Protein AF-0000000076580846 (afdb_homodimer)

Foldseek 3Di:
DPQAAEEEEEDQFPQDLRVLLQLLSLVVVHAYAYEYQDQVRNPCVVSVYHTYYDDLLDLVRLLVSLVVSCVVRVAHAEYAYDFAAFAFAQPVQDDVVVLVVRLSGQAVSLVSNCVNRVVRCLVVLHHEYEREAALLLQPPAGRGNSNSVSRVNNLVVQVVVQVVCVVSHYHYEYEHEYQALGPRLQDAHPRDDDPPDPCVVLPQLVCVRHVSPVCLDPNNVFHDDSNVVSNVQSVLRPDPDRDRYHYHDDVSVVSNCCRVPNDPVVSVLVNCVSSCNPPSHDDPPD/DPQAAEEEEEDQFPQDLRVLLQLLSLVVVHAYAYEEQDQVRNPCVVSVYHYYYDDLLDLVRLLVSLVVSCVVRVAHAEYAYDFAAFAFAQPVQDDVVVLVVRLSGQAVSLVSNCVNRVVRCLVVLHHEYEREAALLLQPPAGRGNSNSVSRVNNLVVQVVVQVVCVVSHYHYEYEHEYQALGPRLQDAHPRDDDPPDPCVVLPQLVCVRHVSPVCLDPNNVFHDDSNVVSNVQSVLRPDSDRDRYHYHDDVSVVSNCCRVPNDPVVSVLVNCVSSCNPPSHDDPPD

pLDDT: mean 79.71, std 18.56, range [22.92, 98.56]

Nearest PDB structures (foldseek):
  3m1a-assembly4_E  TM=8.453E-01  e=6.184E-22  Streptomyces avermitilis
  3m1a-assembly2_B  TM=8.477E-01  e=2.011E-21  Streptomyces avermitilis
  3m1a-assembly6_J  TM=8.519E-01  e=1.180E-20  Streptomyces avermitilis
  3gvc-assembly1_A-2  TM=8.483E-01  e=2.111E-17  Mycobacterium tuberculosis H37Rv
  3gvc-assembly2_D-3  TM=8.581E-01  e=1.314E-16  Mycobacterium tuberculosis H37Rv

Structure (mmCIF, N/CA/C/O backbone):
data_AF-0000000076580846-model_v1
#
loop_
_entity.id
_entity.type
_entity.pdbx_description
1 polymer 'Uncharacterized protein'
#
loop_
_atom_site.group_PDB
_atom_site.id
_atom_site.type_symbol
_atom_site.label_atom_id
_atom_site.label_alt_id
_atom_site.label_comp_id
_atom_site.label_asym_id
_atom_site.label_entity_id
_atom_site.label_seq_id
_atom_site.pdbx_PDB_ins_code
_atom_site.Cartn_x
_atom_site.Cartn_y
_atom_site.Cartn_z
_atom_site.occupancy
_atom_site.B_iso_or_equiv
_atom_site.auth_seq_id
_atom_site.auth_comp_id
_atom_site.auth_asym_id
_atom_site.auth_atom_id
_atom_site.pdbx_PDB_model_num
ATOM 1 N N . MET A 1 1 ? -1.466 38.031 21.219 1 36.59 1 MET A N 1
ATOM 2 C CA . MET A 1 1 ? -2.678 37.5 20.594 1 36.59 1 MET A CA 1
ATOM 3 C C . MET A 1 1 ? -2.459 36.062 20.094 1 36.59 1 MET A C 1
ATOM 5 O O . MET A 1 1 ? -1.435 35.781 19.469 1 36.59 1 MET A O 1
ATOM 9 N N . VAL A 1 2 ? -3.035 35.125 20.781 1 52.44 2 VAL A N 1
ATOM 10 C CA . VAL A 1 2 ? -2.689 33.719 20.5 1 52.44 2 VAL A CA 1
ATOM 11 C C . VAL A 1 2 ? -2.953 33.406 19.031 1 52.44 2 VAL A C 1
ATOM 13 O O . VAL A 1 2 ? -4.051 33.656 18.516 1 52.44 2 VAL A O 1
ATOM 16 N N . GLN A 1 3 ? -1.952 33.375 18.125 1 74 3 GLN A N 1
ATOM 17 C CA . GLN A 1 3 ? -2.07 33.188 16.672 1 74 3 GLN A CA 1
ATOM 18 C C . GLN A 1 3 ? -2.947 31.984 16.344 1 74 3 GLN A C 1
ATOM 20 O O . GLN A 1 3 ? -2.793 30.922 16.938 1 74 3 GLN A O 1
ATOM 25 N N . GLN A 1 4 ? -4.066 32.344 15.648 1 91.5 4 GLN A N 1
ATOM 26 C CA . GLN A 1 4 ? -5.035 31.344 15.188 1 91.5 4 GLN A CA 1
ATOM 27 C C . GLN A 1 4 ? -4.367 30.281 14.328 1 91.5 4 GLN A C 1
ATOM 29 O O . GLN A 1 4 ? -3.627 30.609 13.391 1 91.5 4 GLN A O 1
ATOM 34 N N . ARG A 1 5 ? -4.477 29.031 14.766 1 96.06 5 ARG A N 1
ATOM 35 C CA . ARG A 1 5 ? -3.939 27.938 13.961 1 96.06 5 ARG A CA 1
ATOM 36 C C . ARG A 1 5 ? -4.719 27.781 12.656 1 96.06 5 ARG A C 1
ATOM 38 O O . ARG A 1 5 ? -5.945 27.938 12.641 1 96.06 5 ARG A O 1
ATOM 45 N N . VAL A 1 6 ? -4.027 27.516 11.633 1 98 6 VAL A N 1
ATOM 46 C CA . VAL A 1 6 ? -4.617 27.375 10.305 1 98 6 VAL A CA 1
ATOM 47 C C . VAL A 1 6 ? -4.664 25.906 9.906 1 98 6 VAL A C 1
ATOM 49 O O . VAL A 1 6 ? -3.641 25.219 9.938 1 98 6 VAL A O 1
ATOM 52 N N . VAL A 1 7 ? -5.871 25.422 9.523 1 98.56 7 VAL A N 1
ATOM 53 C CA . VAL A 1 7 ? -6.086 24.016 9.203 1 98.56 7 VAL A CA 1
ATOM 54 C C . VAL A 1 7 ? -6.66 23.891 7.797 1 98.56 7 VAL A C 1
ATOM 56 O O . VAL A 1 7 ? -7.566 24.641 7.418 1 98.56 7 VAL A O 1
ATOM 59 N N . LEU A 1 8 ? -6.125 23.031 6.992 1 98.5 8 LEU A N 1
ATOM 60 C CA . LEU A 1 8 ? -6.637 22.688 5.668 1 98.5 8 LEU A CA 1
ATOM 61 C C . LEU A 1 8 ? -7.129 21.25 5.641 1 98.5 8 LEU A C 1
ATOM 63 O O . LEU A 1 8 ? -6.379 20.328 5.969 1 98.5 8 LEU A O 1
ATOM 67 N N . VAL A 1 9 ? -8.391 21.016 5.305 1 98.31 9 VAL A N 1
ATOM 68 C CA . VAL A 1 9 ? -8.992 19.688 5.289 1 98.31 9 VAL A CA 1
ATOM 69 C C . VAL A 1 9 ? -9.516 19.359 3.893 1 98.31 9 VAL A C 1
ATOM 71 O O . VAL A 1 9 ? -10.141 20.203 3.248 1 98.31 9 VAL A O 1
ATOM 74 N N . THR A 1 10 ? -9.242 18.203 3.414 1 97.31 10 THR A N 1
ATOM 75 C CA . THR A 1 10 ? -9.773 17.781 2.121 1 97.31 10 THR A CA 1
ATOM 76 C C . THR A 1 10 ? -10.961 16.859 2.303 1 97.31 10 THR A C 1
ATOM 78 O O . THR A 1 10 ? -11.086 16.188 3.328 1 97.31 10 THR A O 1
ATOM 81 N N . GLY A 1 11 ? -11.844 16.75 1.27 1 93.88 11 GLY A N 1
ATOM 82 C CA . GLY A 1 11 ? -12.992 15.852 1.307 1 93.88 11 GLY A CA 1
ATOM 83 C C . GLY A 1 11 ? -14 16.219 2.377 1 93.88 11 GLY A C 1
ATOM 84 O O . GLY A 1 11 ? -14.398 15.383 3.182 1 93.88 11 GLY A O 1
ATOM 85 N N . CYS A 1 12 ? -14.562 17.375 2.297 1 94.69 12 CYS A N 1
ATOM 86 C CA . CYS A 1 12 ? -15.359 17.906 3.396 1 94.69 12 CYS A CA 1
ATOM 87 C C . CYS A 1 12 ? -16.844 17.906 3.049 1 94.69 12 CYS A C 1
ATOM 89 O O . CYS A 1 12 ? -17.609 18.719 3.582 1 94.69 12 CYS A O 1
ATOM 91 N N . THR A 1 13 ? -17.25 17 2.201 1 89.31 13 THR A N 1
ATOM 92 C CA . THR A 1 13 ? -18.672 16.953 1.861 1 89.31 13 THR A CA 1
ATOM 93 C C . THR A 1 13 ? -19.516 16.672 3.104 1 89.31 13 THR A C 1
ATOM 95 O O . THR A 1 13 ? -19.094 15.914 3.986 1 89.31 13 THR A O 1
ATOM 98 N N . GLU A 1 14 ? -20.688 17.266 3.082 1 89.31 14 GLU A N 1
ATOM 99 C CA . GLU A 1 14 ? -21.594 17.109 4.219 1 89.31 14 GLU A CA 1
ATOM 100 C C . GLU A 1 14 ? -21.891 15.633 4.48 1 89.31 14 GLU A C 1
ATOM 102 O O . GLU A 1 14 ? -22.109 14.859 3.543 1 89.31 14 GLU A O 1
ATOM 107 N N . GLY A 1 15 ? -21.781 15.289 5.77 1 81.44 15 GLY A N 1
ATOM 108 C CA . GLY A 1 15 ? -22.109 13.922 6.148 1 81.44 15 GLY A CA 1
ATOM 109 C C . GLY A 1 15 ? -20.891 13.023 6.246 1 81.44 15 GLY A C 1
ATOM 110 O O . GLY A 1 15 ? -21 11.867 6.68 1 81.44 15 GLY A O 1
ATOM 111 N N . GLY A 1 16 ? -19.766 13.523 5.934 1 86.12 16 GLY A N 1
ATOM 112 C CA . GLY A 1 16 ? -18.562 12.711 5.992 1 86.12 16 GLY A CA 1
ATOM 113 C C . GLY A 1 16 ? -17.641 13.094 7.133 1 86.12 16 GLY A C 1
ATOM 114 O O . GLY A 1 16 ? -17.922 14.047 7.867 1 86.12 16 GLY A O 1
ATOM 115 N N . LEU A 1 17 ? -16.641 12.336 7.258 1 88.12 17 LEU A N 1
ATOM 116 C CA . LEU A 1 17 ? -15.664 12.586 8.312 1 88.12 17 LEU A CA 1
ATOM 117 C C . LEU A 1 17 ? -15.008 13.945 8.133 1 88.12 17 LEU A C 1
ATOM 119 O O . LEU A 1 17 ? -14.773 14.656 9.109 1 88.12 17 LEU A O 1
ATOM 123 N N . GLY A 1 18 ? -14.727 14.32 6.891 1 93.69 18 GLY A N 1
ATOM 124 C CA . GLY A 1 18 ? -14.117 15.609 6.617 1 93.69 18 GLY A CA 1
ATOM 125 C C . GLY A 1 18 ? -14.945 16.781 7.117 1 93.69 18 GLY A C 1
ATOM 126 O O . GLY A 1 18 ? -14.398 17.75 7.648 1 93.69 18 GLY A O 1
ATOM 127 N N . HIS A 1 19 ? -16.219 16.656 6.906 1 94.25 19 HIS A N 1
ATOM 128 C CA . HIS A 1 19 ? -17.141 17.672 7.383 1 94.25 19 HIS A CA 1
ATOM 129 C C . HIS A 1 19 ? -17.094 17.797 8.898 1 94.25 19 HIS A C 1
ATOM 131 O O . HIS A 1 19 ? -17.016 18.906 9.438 1 94.25 19 HIS A O 1
ATOM 137 N N . CYS A 1 20 ? -17.078 16.672 9.555 1 94 20 CYS A N 1
ATOM 138 C CA . CYS A 1 20 ? -17.016 16.625 11.016 1 94 20 CYS A CA 1
ATOM 139 C C . CYS A 1 20 ? -15.688 17.172 11.531 1 94 20 CYS A C 1
ATOM 141 O O . CYS A 1 20 ? -15.648 17.844 12.562 1 94 20 CYS A O 1
ATOM 143 N N . LEU A 1 21 ? -14.656 16.906 10.812 1 96 21 LEU A N 1
ATOM 144 C CA . LEU A 1 21 ? -13.336 17.391 11.188 1 96 21 LEU A CA 1
ATOM 145 C C . LEU A 1 21 ? -13.289 18.922 11.133 1 96 21 LEU A C 1
ATOM 147 O O . LEU A 1 21 ? -12.758 19.562 12.039 1 96 21 LEU A O 1
ATOM 151 N N . CYS A 1 22 ? -13.867 19.438 10.078 1 97.5 22 CYS A N 1
ATOM 152 C CA . CYS A 1 22 ? -13.898 20.891 9.945 1 97.5 22 CYS A CA 1
ATOM 153 C C . CYS A 1 22 ? -14.641 21.531 11.117 1 97.5 22 CYS A C 1
ATOM 155 O O . CYS A 1 22 ? -14.156 22.5 11.703 1 97.5 22 CYS A O 1
ATOM 157 N N . LYS A 1 23 ? -15.766 20.969 11.484 1 96.88 23 LYS A N 1
ATOM 158 C CA . LYS A 1 23 ? -16.531 21.469 12.617 1 96.88 23 LYS A CA 1
ATOM 159 C C . LYS A 1 23 ? -15.727 21.406 13.906 1 96.88 23 LYS A C 1
ATOM 161 O O . LYS A 1 23 ? -15.727 22.344 14.695 1 96.88 23 LYS A O 1
ATOM 166 N N . ALA A 1 24 ? -15.062 20.328 14.086 1 96.56 24 ALA A N 1
ATOM 167 C CA . ALA A 1 24 ? -14.266 20.125 15.289 1 96.56 24 ALA A CA 1
ATOM 168 C C . ALA A 1 24 ? -13.141 21.156 15.391 1 96.56 24 ALA A C 1
ATOM 170 O O . ALA A 1 24 ? -12.984 21.797 16.422 1 96.56 24 ALA A O 1
ATOM 171 N N . PHE A 1 25 ? -12.391 21.359 14.328 1 97.81 25 PHE A N 1
ATOM 172 C CA . PHE A 1 25 ? -11.289 22.312 14.328 1 97.81 25 PHE A CA 1
ATOM 173 C C . PHE A 1 25 ? -11.812 23.734 14.523 1 97.81 25 PHE A C 1
ATOM 175 O O . PHE A 1 25 ? -11.18 24.547 15.211 1 97.81 25 PHE A O 1
ATOM 182 N N . ALA A 1 26 ? -12.961 24.047 13.922 1 97.12 26 ALA A N 1
ATOM 183 C CA . ALA A 1 26 ? -13.57 25.359 14.102 1 97.12 26 ALA A CA 1
ATOM 184 C C . ALA A 1 26 ? -13.922 25.625 15.562 1 97.12 26 ALA A C 1
ATOM 186 O O . ALA A 1 26 ? -13.711 26.719 16.078 1 97.12 26 ALA A O 1
ATOM 187 N N . ARG A 1 27 ? -14.43 24.609 16.203 1 95.56 27 ARG A N 1
ATOM 188 C CA . ARG A 1 27 ? -14.805 24.719 17.609 1 95.56 27 ARG A CA 1
ATOM 189 C C . ARG A 1 27 ? -13.578 24.969 18.484 1 95.56 27 ARG A C 1
ATOM 191 O O . ARG A 1 27 ? -13.68 25.609 19.531 1 95.56 27 ARG A O 1
ATOM 198 N N . TYR A 1 28 ? -12.43 24.5 18.062 1 95.5 28 TYR A N 1
ATOM 199 C CA . TYR A 1 28 ? -11.188 24.719 18.797 1 95.5 28 TYR A CA 1
ATOM 200 C C . TYR A 1 28 ? -10.594 26.094 18.469 1 95.5 28 TYR A C 1
ATOM 202 O O . TYR A 1 28 ? -9.508 26.438 18.938 1 95.5 28 TYR A O 1
ATOM 210 N N . GLY A 1 29 ? -11.273 26.875 17.578 1 95.56 29 GLY A N 1
ATOM 211 C CA . GLY A 1 29 ? -10.875 28.25 17.297 1 95.56 29 GLY A CA 1
ATOM 212 C C . GLY A 1 29 ? -9.914 28.359 16.125 1 95.56 29 GLY A C 1
ATOM 213 O O . GLY A 1 29 ? -9.289 29.406 15.93 1 95.56 29 GLY A O 1
ATOM 214 N N . CYS A 1 30 ? -9.766 27.328 15.32 1 97.25 30 CYS A N 1
ATOM 215 C CA . CYS A 1 30 ? -8.859 27.344 14.172 1 97.25 30 CYS A CA 1
ATOM 216 C C . CYS A 1 30 ? -9.508 28.047 12.984 1 97.25 30 CYS A C 1
ATOM 218 O O . CYS A 1 30 ? -10.734 28.109 12.883 1 97.25 30 CYS A O 1
ATOM 220 N N . LYS A 1 31 ? -8.711 28.641 12.188 1 97.62 31 LYS A N 1
ATOM 221 C CA . LYS A 1 31 ? -9.141 29.016 10.844 1 97.62 31 LYS A CA 1
ATOM 222 C C . LYS A 1 31 ? -9.109 27.812 9.906 1 97.62 31 LYS A C 1
ATOM 224 O O . LYS A 1 31 ? -8.039 27.297 9.602 1 97.62 31 LYS A O 1
ATOM 229 N N . VAL A 1 32 ? -10.273 27.453 9.406 1 98.19 32 VAL A N 1
ATOM 230 C CA . VAL A 1 32 ? -10.367 26.172 8.703 1 98.19 32 VAL A CA 1
ATOM 231 C C . VAL A 1 32 ? -10.648 26.422 7.219 1 98.19 32 VAL A C 1
ATOM 233 O O . VAL A 1 32 ? -11.586 27.141 6.871 1 98.19 32 VAL A O 1
ATOM 236 N N . TYR A 1 33 ? -9.836 25.922 6.371 1 98.19 33 TYR A N 1
ATOM 237 C CA . TYR A 1 33 ? -10.094 25.812 4.938 1 98.19 33 TYR A CA 1
ATOM 238 C C . TYR A 1 33 ? -10.664 24.438 4.594 1 98.19 33 TYR A C 1
ATOM 240 O O . TYR A 1 33 ? -9.953 23.438 4.645 1 98.19 33 TYR A O 1
ATOM 248 N N . ALA A 1 34 ? -11.93 24.406 4.262 1 98 34 ALA A N 1
ATOM 249 C CA . ALA A 1 34 ? -12.648 23.188 3.918 1 98 34 ALA A CA 1
ATOM 250 C C . ALA A 1 34 ? -12.727 23 2.404 1 98 34 ALA A C 1
ATOM 252 O O . ALA A 1 34 ? -13.258 23.859 1.699 1 98 34 ALA A O 1
ATOM 253 N N . THR A 1 35 ? -12.242 21.859 1.927 1 97.19 35 THR A N 1
ATOM 254 C CA . THR A 1 35 ? -12.227 21.688 0.479 1 97.19 35 THR A CA 1
ATOM 255 C C . THR A 1 35 ? -13.039 20.469 0.077 1 97.19 35 THR A C 1
ATOM 257 O O . THR A 1 35 ? -13.188 19.516 0.859 1 97.19 35 THR A O 1
ATOM 260 N N . GLY A 1 36 ? -13.578 20.453 -1.062 1 94.31 36 GLY A N 1
ATOM 261 C CA . GLY A 1 36 ? -14.328 19.375 -1.682 1 94.31 36 GLY A CA 1
ATOM 262 C C . GLY A 1 36 ? -14.562 19.578 -3.166 1 94.31 36 GLY A C 1
ATOM 263 O O . GLY A 1 36 ? -14.289 20.656 -3.695 1 94.31 36 GLY A O 1
ATOM 264 N N . ARG A 1 37 ? -15.031 18.609 -3.797 1 89.12 37 ARG A N 1
ATOM 265 C CA . ARG A 1 37 ? -15.234 18.656 -5.242 1 89.12 37 ARG A CA 1
ATOM 266 C C . ARG A 1 37 ? -16.344 19.625 -5.609 1 89.12 37 ARG A C 1
ATOM 268 O O . ARG A 1 37 ? -16.312 20.25 -6.672 1 89.12 37 ARG A O 1
ATOM 275 N N . CYS A 1 38 ? -17.297 19.609 -4.742 1 87.31 38 CYS A N 1
ATOM 276 C CA . CYS A 1 38 ? -18.406 20.531 -4.895 1 87.31 38 CYS A CA 1
ATOM 277 C C . CYS A 1 38 ? -18.5 21.469 -3.699 1 87.31 38 CYS A C 1
ATOM 279 O O . CYS A 1 38 ? -18.875 21.062 -2.602 1 87.31 38 CYS A O 1
ATOM 281 N N . LYS A 1 39 ? -18.234 22.703 -4.039 1 90.25 39 LYS A N 1
ATOM 282 C CA . LYS A 1 39 ? -18.203 23.703 -2.969 1 90.25 39 LYS A CA 1
ATOM 283 C C . LYS A 1 39 ? -19.562 23.797 -2.273 1 90.25 39 LYS A C 1
ATOM 285 O O . LYS A 1 39 ? -19.625 23.891 -1.046 1 90.25 39 LYS A O 1
ATOM 290 N N . ASP A 1 40 ? -20.609 23.656 -3.016 1 89.62 40 ASP A N 1
ATOM 291 C CA . ASP A 1 40 ? -21.953 23.844 -2.494 1 89.62 40 ASP A CA 1
ATOM 292 C C . ASP A 1 40 ? -22.344 22.703 -1.55 1 89.62 40 ASP A C 1
ATOM 294 O O . ASP A 1 40 ? -23.281 22.844 -0.765 1 89.62 40 ASP A O 1
ATOM 298 N N . ALA A 1 41 ? -21.594 21.625 -1.607 1 88.75 41 ALA A N 1
ATOM 299 C CA . ALA A 1 41 ? -21.906 20.453 -0.796 1 88.75 41 ALA A CA 1
ATOM 300 C C . ALA A 1 41 ? -21.219 20.516 0.559 1 88.75 41 ALA A C 1
ATOM 302 O O . ALA A 1 41 ? -21.5 19.703 1.447 1 88.75 41 ALA A O 1
ATOM 303 N N . ILE A 1 42 ? -20.344 21.469 0.809 1 92 42 ILE A N 1
ATOM 304 C CA . ILE A 1 42 ? -19.547 21.547 2.031 1 92 42 ILE A CA 1
ATOM 305 C C . ILE A 1 42 ? -20.391 22.141 3.154 1 92 42 ILE A C 1
ATOM 307 O O . ILE A 1 42 ? -20.438 21.594 4.258 1 92 42 ILE A O 1
ATOM 311 N N . LYS A 1 43 ? -21.078 23.328 2.959 1 93.25 43 LYS A N 1
ATOM 312 C CA . LYS A 1 43 ? -22.062 23.953 3.844 1 93.25 43 LYS A CA 1
ATOM 313 C C . LYS A 1 43 ? -21.484 24.172 5.234 1 93.25 43 LYS A C 1
ATOM 315 O O . LYS A 1 43 ? -22.094 23.797 6.238 1 93.25 43 LYS A O 1
ATOM 320 N N . LEU A 1 44 ? -20.312 24.781 5.383 1 95 44 LEU A N 1
ATOM 321 C CA . LEU A 1 44 ? -19.656 25 6.668 1 95 44 LEU A CA 1
ATOM 322 C C . LEU A 1 44 ? -19.391 26.484 6.898 1 95 44 LEU A C 1
ATOM 324 O O . LEU A 1 44 ? -18.625 26.844 7.809 1 95 44 LEU A O 1
ATOM 328 N N . GLU A 1 45 ? -20.016 27.328 6.113 1 91.75 45 GLU A N 1
ATOM 329 C CA . GLU A 1 45 ? -19.844 28.766 6.266 1 91.75 45 GLU A CA 1
ATOM 330 C C . GLU A 1 45 ? -20.328 29.234 7.637 1 91.75 45 GLU A C 1
ATOM 332 O O . GLU A 1 45 ? -19.734 30.141 8.234 1 91.75 45 GLU A O 1
ATOM 337 N N . SER A 1 46 ? -21.344 28.594 8.07 1 92.62 46 SER A N 1
ATOM 338 C CA . SER A 1 46 ? -21.922 28.969 9.359 1 92.62 46 SER A CA 1
ATOM 339 C C . SER A 1 46 ? -20.969 28.672 10.508 1 92.62 46 SER A C 1
ATOM 341 O O . SER A 1 46 ? -21.094 29.234 11.594 1 92.62 46 SER A O 1
ATOM 343 N N . TYR A 1 47 ? -19.938 27.891 10.266 1 94.12 47 TYR A N 1
ATOM 344 C CA . TYR A 1 47 ? -18.938 27.547 11.281 1 94.12 47 TYR A CA 1
ATOM 345 C C . TYR A 1 47 ? -17.672 28.375 11.102 1 94.12 47 TYR A C 1
ATOM 347 O O . TYR A 1 47 ? -16.672 28.141 11.789 1 94.12 47 TYR A O 1
ATOM 355 N N . GLY A 1 48 ? -17.719 29.328 10.109 1 93.94 48 GLY A N 1
ATOM 356 C CA . GLY A 1 48 ? -16.578 30.203 9.883 1 93.94 48 GLY A CA 1
ATOM 357 C C . GLY A 1 48 ? -15.516 29.594 8.992 1 93.94 48 GLY A C 1
ATOM 358 O O . GLY A 1 48 ? -14.406 30.125 8.891 1 93.94 48 GLY A O 1
ATOM 359 N N . CYS A 1 49 ? -15.789 28.5 8.367 1 96.56 49 CYS A N 1
ATOM 360 C CA . CYS A 1 49 ? -14.812 27.844 7.504 1 96.56 49 CYS A CA 1
ATOM 361 C C . CYS A 1 49 ? -14.773 28.5 6.133 1 96.56 49 CYS A C 1
ATOM 363 O O . CYS A 1 49 ? -15.789 29.016 5.645 1 96.56 49 CYS A O 1
ATOM 365 N N . VAL A 1 50 ? -13.641 28.594 5.566 1 97.06 50 VAL A N 1
ATOM 366 C CA . VAL A 1 50 ? -13.484 28.984 4.172 1 97.06 50 VAL A CA 1
ATOM 367 C C . VAL A 1 50 ? -13.672 27.781 3.266 1 97.06 50 VAL A C 1
ATOM 369 O O . VAL A 1 50 ? -12.969 26.781 3.398 1 97.06 50 VAL A O 1
ATOM 372 N N . GLU A 1 51 ? -14.672 27.859 2.402 1 97.19 51 GLU A N 1
ATOM 373 C CA . GLU A 1 51 ? -14.977 26.75 1.52 1 97.19 51 GLU A CA 1
ATOM 374 C C . GLU A 1 51 ? -14.312 26.922 0.156 1 97.19 51 GLU A C 1
ATOM 376 O O . GLU A 1 51 ? -14.453 27.969 -0.478 1 97.19 51 GLU A O 1
ATOM 381 N N . LEU A 1 52 ? -13.555 25.938 -0.272 1 96.44 52 LEU A N 1
ATOM 382 C CA . LEU A 1 52 ? -12.852 25.969 -1.552 1 96.44 52 LEU A CA 1
ATOM 383 C C . LEU A 1 52 ? -13.141 24.719 -2.361 1 96.44 52 LEU A C 1
ATOM 385 O O . LEU A 1 52 ? -13.219 23.609 -1.804 1 96.44 52 LEU A O 1
ATOM 389 N N . GLU A 1 53 ? -13.305 24.875 -3.646 1 96.06 53 GLU A N 1
ATOM 390 C CA . GLU A 1 53 ? -13.438 23.734 -4.547 1 96.06 53 GLU A CA 1
ATOM 391 C C . GLU A 1 53 ? -12.078 23.109 -4.836 1 96.06 53 GLU A C 1
ATOM 393 O O . GLU A 1 53 ? -11.117 23.797 -5.172 1 96.06 53 GLU A O 1
ATOM 398 N N . LEU A 1 54 ? -12.031 21.766 -4.684 1 96.56 54 LEU A N 1
ATOM 399 C CA . LEU A 1 54 ? -10.781 21.062 -4.945 1 96.56 54 LEU A CA 1
ATOM 400 C C . LEU A 1 54 ? -11.039 19.609 -5.316 1 96.56 54 LEU A C 1
ATOM 402 O O . LEU A 1 54 ? -11.609 18.859 -4.523 1 96.56 54 LEU A O 1
ATOM 406 N N . ASP A 1 55 ? -10.766 19.328 -6.527 1 95.5 55 ASP A N 1
ATOM 407 C CA . ASP A 1 55 ? -10.516 17.938 -6.863 1 95.5 55 ASP A CA 1
ATOM 408 C C . ASP A 1 55 ? -9.094 17.531 -6.5 1 95.5 55 ASP A C 1
ATOM 410 O O . ASP A 1 55 ? -8.133 17.953 -7.148 1 95.5 55 ASP A O 1
ATOM 414 N N . VAL A 1 56 ? -8.992 16.672 -5.52 1 95.25 56 VAL A N 1
ATOM 415 C CA . VAL A 1 56 ? -7.691 16.391 -4.938 1 95.25 56 VAL A CA 1
ATOM 416 C C . VAL A 1 56 ? -6.805 15.695 -5.969 1 95.25 56 VAL A C 1
ATOM 418 O O . VAL A 1 56 ? -5.59 15.602 -5.789 1 95.25 56 VAL A O 1
ATOM 421 N N . THR A 1 57 ? -7.395 15.164 -7.055 1 94.69 57 THR A N 1
ATOM 422 C CA . THR A 1 57 ? -6.598 14.508 -8.086 1 94.69 57 THR A CA 1
ATOM 423 C C . THR A 1 57 ? -6.023 15.523 -9.062 1 94.69 57 THR A C 1
ATOM 425 O O . THR A 1 57 ? -5.25 15.172 -9.953 1 94.69 57 THR A O 1
ATOM 428 N N . ASP A 1 58 ? -6.391 16.75 -8.898 1 96.19 58 ASP A N 1
ATOM 429 C CA . ASP A 1 58 ? -5.852 17.844 -9.695 1 96.19 58 ASP A CA 1
ATOM 430 C C . ASP A 1 58 ? -4.695 18.531 -8.977 1 96.19 58 ASP A C 1
ATOM 432 O O . ASP A 1 58 ? -4.918 19.406 -8.133 1 96.19 58 ASP A O 1
ATOM 436 N N . ALA A 1 59 ? -3.514 18.219 -9.406 1 95.44 59 ALA A N 1
ATOM 437 C CA . ALA A 1 59 ? -2.314 18.719 -8.734 1 95.44 59 ALA A CA 1
ATOM 438 C C . ALA A 1 59 ? -2.244 20.25 -8.789 1 95.44 59 ALA A C 1
ATOM 440 O O . ALA A 1 59 ? -1.838 20.891 -7.816 1 95.44 59 ALA A O 1
ATOM 441 N N . ALA A 1 60 ? -2.582 20.797 -9.898 1 96.44 60 ALA A N 1
ATOM 442 C CA . ALA A 1 60 ? -2.551 22.25 -10.039 1 96.44 60 ALA A CA 1
ATOM 443 C C . ALA A 1 60 ? -3.551 22.906 -9.094 1 96.44 60 ALA A C 1
ATOM 445 O O . ALA A 1 60 ? -3.242 23.922 -8.469 1 96.44 60 ALA A O 1
ATOM 446 N N . ALA A 1 61 ? -4.742 22.344 -9.008 1 97.06 61 ALA A N 1
ATOM 447 C CA . ALA A 1 61 ? -5.754 22.859 -8.086 1 97.06 61 ALA A CA 1
ATOM 448 C C . ALA A 1 61 ? -5.277 22.766 -6.637 1 97.06 61 ALA A C 1
ATOM 450 O O . ALA A 1 61 ? -5.508 23.672 -5.836 1 97.06 61 ALA A O 1
ATOM 451 N N . THR A 1 62 ? -4.602 21.719 -6.324 1 97.75 62 THR A N 1
ATOM 452 C CA . THR A 1 62 ? -4.066 21.5 -4.98 1 97.75 62 THR A CA 1
ATOM 453 C C . THR A 1 62 ? -3.062 22.594 -4.625 1 97.75 62 THR A C 1
ATOM 455 O O . THR A 1 62 ? -3.145 23.203 -3.553 1 97.75 62 THR A O 1
ATOM 458 N N . ARG A 1 63 ? -2.197 22.891 -5.527 1 97.25 63 ARG A N 1
ATOM 459 C CA . ARG A 1 63 ? -1.206 23.953 -5.301 1 97.25 63 ARG A CA 1
ATOM 460 C C . ARG A 1 63 ? -1.876 25.297 -5.125 1 97.25 63 ARG A C 1
ATOM 462 O O . ARG A 1 63 ? -1.471 26.094 -4.273 1 97.25 63 ARG A O 1
ATOM 469 N N . ARG A 1 64 ? -2.877 25.516 -5.902 1 97.38 64 ARG A N 1
ATOM 470 C CA . ARG A 1 64 ? -3.588 26.781 -5.828 1 97.38 64 ARG A CA 1
ATOM 471 C C . ARG A 1 64 ? -4.254 26.953 -4.465 1 97.38 64 ARG A C 1
ATOM 473 O O . ARG A 1 64 ? -4.199 28.031 -3.875 1 97.38 64 ARG A O 1
ATOM 480 N N . VAL A 1 65 ? -4.848 25.906 -3.967 1 97.62 65 VAL A N 1
ATOM 481 C CA . VAL A 1 65 ? -5.539 25.953 -2.684 1 97.62 65 VAL A CA 1
ATOM 482 C C . VAL A 1 65 ? -4.531 26.188 -1.561 1 97.62 65 VAL A C 1
ATOM 484 O O . VAL A 1 65 ? -4.766 27 -0.665 1 97.62 65 VAL A O 1
ATOM 487 N N . VAL A 1 66 ? -3.4 25.516 -1.59 1 98.12 66 VAL A N 1
ATOM 488 C CA . VAL A 1 66 ? -2.352 25.672 -0.588 1 98.12 66 VAL A CA 1
ATOM 489 C C . VAL A 1 66 ? -1.803 27.094 -0.626 1 98.12 66 VAL A C 1
ATOM 491 O O . VAL A 1 66 ? -1.655 27.734 0.416 1 98.12 66 VAL A O 1
ATOM 494 N N . GLN A 1 67 ? -1.615 27.562 -1.814 1 97.56 67 GLN A N 1
ATOM 495 C CA . GLN A 1 67 ? -1.085 28.906 -1.977 1 97.56 67 GLN A CA 1
ATOM 496 C C . GLN A 1 67 ? -2.074 29.953 -1.466 1 97.56 67 GLN A C 1
ATOM 498 O O . GLN A 1 67 ? -1.674 30.953 -0.861 1 97.56 67 GLN A O 1
ATOM 503 N N . GLN A 1 68 ? -3.279 29.734 -1.739 1 97.25 68 GLN A N 1
ATOM 504 C CA . GLN A 1 68 ? -4.297 30.672 -1.249 1 97.25 68 GLN A CA 1
ATOM 505 C C . GLN A 1 68 ? -4.273 30.75 0.275 1 97.25 68 GLN A C 1
ATOM 507 O O . GLN A 1 68 ? -4.285 31.844 0.84 1 97.25 68 GLN A O 1
ATOM 512 N N . ALA A 1 69 ? -4.238 29.625 0.93 1 97.12 69 ALA A N 1
ATOM 513 C CA . ALA A 1 69 ? -4.18 29.594 2.389 1 97.12 69 ALA A CA 1
ATOM 514 C C . ALA A 1 69 ? -2.922 30.297 2.898 1 97.12 69 ALA A C 1
ATOM 516 O O . ALA A 1 69 ? -2.98 31.078 3.85 1 97.12 69 ALA A O 1
ATOM 517 N N . LEU A 1 70 ? -1.812 30.078 2.244 1 97.19 70 LEU A N 1
ATOM 518 C CA . LEU A 1 70 ? -0.538 30.656 2.648 1 97.19 70 LEU A CA 1
ATOM 519 C C . LEU A 1 70 ? -0.535 32.156 2.426 1 97.19 70 LEU A C 1
ATOM 521 O O . LEU A 1 70 ? 0.022 32.906 3.23 1 97.19 70 LEU A O 1
ATOM 525 N N . GLN A 1 71 ? -1.117 32.562 1.342 1 96.81 71 GLN A N 1
ATOM 526 C CA . GLN A 1 71 ? -1.19 33.969 1.051 1 96.81 71 GLN A CA 1
ATOM 527 C C . GLN A 1 71 ? -2.064 34.719 2.07 1 96.81 71 GLN A C 1
ATOM 529 O O . GLN A 1 71 ? -1.741 35.812 2.494 1 96.81 71 GLN A O 1
ATOM 534 N N . GLU A 1 72 ? -3.086 34.125 2.506 1 96.12 72 GLU A N 1
ATOM 535 C CA . GLU A 1 72 ? -4.055 34.75 3.402 1 96.12 72 GLU A CA 1
ATOM 536 C C . GLU A 1 72 ? -3.582 34.688 4.852 1 96.12 72 GLU A C 1
ATOM 538 O O . GLU A 1 72 ? -3.795 35.625 5.617 1 96.12 72 GLU A O 1
ATOM 543 N N . CYS A 1 73 ? -2.922 33.562 5.215 1 96.12 73 CYS A N 1
ATOM 544 C CA . CYS A 1 73 ? -2.658 33.375 6.633 1 96.12 73 CYS A CA 1
ATOM 545 C C . CYS A 1 73 ? -1.161 33.344 6.914 1 96.12 73 CYS A C 1
ATOM 547 O O . CYS A 1 73 ? -0.738 33.406 8.07 1 96.12 73 CYS A O 1
ATOM 549 N N . GLY A 1 74 ? -0.347 33.125 5.871 1 95.12 74 GLY A N 1
ATOM 550 C CA . GLY A 1 74 ? 1.1 33.094 6.008 1 95.12 74 GLY A CA 1
ATOM 551 C C . GLY A 1 74 ? 1.621 31.766 6.52 1 95.12 74 GLY A C 1
ATOM 552 O O . GLY A 1 74 ? 2.834 31.562 6.613 1 95.12 74 GLY A O 1
ATOM 553 N N . ARG A 1 75 ? 0.669 30.875 6.891 1 96.12 75 ARG A N 1
ATOM 554 C CA . ARG A 1 75 ? 1.09 29.594 7.465 1 96.12 75 ARG A CA 1
ATOM 555 C C . ARG A 1 75 ? -0.002 28.547 7.32 1 96.12 75 ARG A C 1
ATOM 557 O O . ARG A 1 75 ? -1.155 28.875 7.035 1 96.12 75 ARG A O 1
ATOM 564 N N . ILE A 1 76 ? 0.364 27.344 7.426 1 97.62 76 ILE A N 1
ATOM 565 C CA . ILE A 1 76 ? -0.517 26.203 7.59 1 97.62 76 ILE A CA 1
ATOM 566 C C . ILE A 1 76 ? -0.01 25.312 8.727 1 97.62 76 ILE A C 1
ATOM 568 O O . ILE A 1 76 ? 1.1 24.781 8.664 1 97.62 76 ILE A O 1
ATOM 572 N N . ASP A 1 77 ? -0.835 25.141 9.68 1 97.81 77 ASP A N 1
ATOM 573 C CA . ASP A 1 77 ? -0.397 24.438 10.883 1 97.81 77 ASP A CA 1
ATOM 574 C C . ASP A 1 77 ? -0.771 22.969 10.828 1 97.81 77 ASP A C 1
ATOM 576 O O . ASP A 1 77 ? -0.055 22.109 11.359 1 97.81 77 ASP A O 1
ATOM 580 N N . VAL A 1 78 ? -1.927 22.672 10.266 1 98.44 78 VAL A N 1
ATOM 581 C CA . VAL A 1 78 ? -2.398 21.281 10.156 1 98.44 78 VAL A CA 1
ATOM 582 C C . VAL A 1 78 ? -2.994 21.062 8.773 1 98.44 78 VAL A C 1
ATOM 584 O O . VAL A 1 78 ? -3.76 21.875 8.273 1 98.44 78 VAL A O 1
ATOM 587 N N . VAL A 1 79 ? -2.627 20.047 8.156 1 98.5 79 VAL A N 1
ATOM 588 C CA . VAL A 1 79 ? -3.303 19.562 6.953 1 98.5 79 VAL A CA 1
ATOM 589 C C . VAL A 1 79 ? -3.895 18.172 7.219 1 98.5 79 VAL A C 1
ATOM 591 O O . VAL A 1 79 ? -3.23 17.312 7.789 1 98.5 79 VAL A O 1
ATOM 594 N N . VAL A 1 80 ? -5.184 18 6.926 1 98.06 80 VAL A N 1
ATOM 595 C CA . VAL A 1 80 ? -5.859 16.719 7.062 1 98.06 80 VAL A CA 1
ATOM 596 C C . VAL A 1 80 ? -6.238 16.188 5.684 1 98.06 80 VAL A C 1
ATOM 598 O O . VAL A 1 80 ? -7.168 16.688 5.051 1 98.06 80 VAL A O 1
ATOM 601 N N . ASN A 1 81 ? -5.488 15.234 5.285 1 97.25 81 ASN A N 1
ATOM 602 C CA . ASN A 1 81 ? -5.82 14.508 4.062 1 97.25 81 ASN A CA 1
ATOM 603 C C . ASN A 1 81 ? -6.914 13.469 4.305 1 97.25 81 ASN A C 1
ATOM 605 O O . ASN A 1 81 ? -6.621 12.328 4.656 1 97.25 81 ASN A O 1
ATOM 609 N N . ASN A 1 82 ? -8.141 13.859 4.008 1 94 82 ASN A N 1
ATOM 610 C CA . ASN A 1 82 ? -9.297 13.031 4.352 1 94 82 ASN A CA 1
ATOM 611 C C . ASN A 1 82 ? -9.992 12.5 3.102 1 94 82 ASN A C 1
ATOM 613 O O . ASN A 1 82 ? -10.664 11.469 3.152 1 94 82 ASN A O 1
ATOM 617 N N . ALA A 1 83 ? -9.844 13.211 1.984 1 86.31 83 ALA A N 1
ATOM 618 C CA . ALA A 1 83 ? -10.516 12.781 0.76 1 86.31 83 ALA A CA 1
ATOM 619 C C . ALA A 1 83 ? -10.188 11.328 0.435 1 86.31 83 ALA A C 1
ATOM 621 O O . ALA A 1 83 ? -9.039 10.898 0.559 1 86.31 83 ALA A O 1
ATOM 622 N N . GLY A 1 84 ? -11.18 10.555 0.122 1 84.88 84 GLY A N 1
ATOM 623 C CA . GLY A 1 84 ? -11.008 9.156 -0.213 1 84.88 84 GLY A CA 1
ATOM 624 C C . GLY A 1 84 ? -12.234 8.531 -0.847 1 84.88 84 GLY A C 1
ATOM 625 O O . GLY A 1 84 ? -13.312 9.133 -0.848 1 84.88 84 GLY A O 1
ATOM 626 N N . ALA A 1 85 ? -12.031 7.426 -1.464 1 79.44 85 ALA A N 1
ATOM 627 C CA . ALA A 1 85 ? -13.094 6.66 -2.111 1 79.44 85 ALA A CA 1
ATOM 628 C C . ALA A 1 85 ? -13 5.18 -1.757 1 79.44 85 ALA A C 1
ATOM 630 O O . ALA A 1 85 ? -11.992 4.73 -1.198 1 79.44 85 ALA A O 1
ATOM 631 N N . LEU A 1 86 ? -14.117 4.559 -1.926 1 78.44 86 LEU A N 1
ATOM 632 C CA . LEU A 1 86 ? -14.188 3.115 -1.713 1 78.44 86 LEU A CA 1
ATOM 633 C C . LEU A 1 86 ? -14.484 2.387 -3.018 1 78.44 86 LEU A C 1
ATOM 635 O O . LEU A 1 86 ? -15.25 2.887 -3.85 1 78.44 86 LEU A O 1
ATOM 639 N N . LEU A 1 87 ? -13.906 1.294 -3.219 1 78 87 LEU A N 1
ATOM 640 C CA . LEU A 1 87 ? -14.164 0.395 -4.34 1 78 87 LEU A CA 1
ATOM 641 C C . LEU A 1 87 ? -14.242 -1.052 -3.865 1 78 87 LEU A C 1
ATOM 643 O O . LEU A 1 87 ? -13.273 -1.594 -3.336 1 78 87 LEU A O 1
ATOM 647 N N . LYS A 1 88 ? -15.461 -1.619 -4.059 1 79.5 88 LYS A N 1
ATOM 648 C CA . LYS A 1 88 ? -15.664 -3.029 -3.742 1 79.5 88 LYS A CA 1
ATOM 649 C C . LYS A 1 88 ? -15.773 -3.869 -5.012 1 79.5 88 LYS A C 1
ATOM 651 O O . LYS A 1 88 ? -16.375 -3.441 -5.996 1 79.5 88 LYS A O 1
ATOM 656 N N . SER A 1 89 ? -15.109 -4.953 -4.969 1 82.94 89 SER A N 1
ATOM 657 C CA . SER A 1 89 ? -15.133 -5.891 -6.09 1 82.94 89 SER A CA 1
ATOM 658 C C . SER A 1 89 ? -14.359 -7.164 -5.762 1 82.94 89 SER A C 1
ATOM 660 O O . SER A 1 89 ? -13.57 -7.188 -4.816 1 82.94 89 SER A O 1
ATOM 662 N N . TRP A 1 90 ? -14.82 -8.188 -6.52 1 83.75 90 TRP A N 1
ATOM 663 C CA . TRP A 1 90 ? -13.852 -9.273 -6.555 1 83.75 90 TRP A CA 1
ATOM 664 C C . TRP A 1 90 ? -12.531 -8.805 -7.156 1 83.75 90 TRP A C 1
ATOM 666 O O . TRP A 1 90 ? -12.516 -8.117 -8.18 1 83.75 90 TRP A O 1
ATOM 676 N N . THR A 1 91 ? -11.43 -9.195 -6.551 1 86.06 91 THR A N 1
ATOM 677 C CA . THR A 1 91 ? -10.117 -8.664 -6.895 1 86.06 91 THR A CA 1
ATOM 678 C C . THR A 1 91 ? -9.797 -8.914 -8.367 1 86.06 91 THR A C 1
ATOM 680 O O . THR A 1 91 ? -9.422 -7.996 -9.094 1 86.06 91 THR A O 1
ATOM 683 N N . THR A 1 92 ? -10.039 -10.109 -8.805 1 89.19 92 THR A N 1
ATOM 684 C CA . THR A 1 92 ? -9.633 -10.477 -10.156 1 89.19 92 THR A CA 1
ATOM 685 C C . THR A 1 92 ? -10.656 -9.984 -11.18 1 89.19 92 THR A C 1
ATOM 687 O O . THR A 1 92 ? -10.43 -10.086 -12.383 1 89.19 92 THR A O 1
ATOM 690 N N . GLU A 1 93 ? -11.75 -9.422 -10.727 1 86.44 93 GLU A N 1
ATOM 691 C CA . GLU A 1 93 ? -12.781 -8.914 -11.625 1 86.44 93 GLU A CA 1
ATOM 692 C C . GLU A 1 93 ? -12.844 -7.391 -11.578 1 86.44 93 GLU A C 1
ATOM 694 O O . GLU A 1 93 ? -13.68 -6.781 -12.242 1 86.44 93 GLU A O 1
ATOM 699 N N . CYS A 1 94 ? -12.031 -6.836 -10.812 1 88.44 94 CYS A N 1
ATOM 700 C CA . CYS A 1 94 ? -11.914 -5.383 -10.758 1 88.44 94 CYS A CA 1
ATOM 701 C C . CYS A 1 94 ? -11.094 -4.852 -11.922 1 88.44 94 CYS A C 1
ATOM 703 O O . CYS A 1 94 ? -9.93 -5.227 -12.094 1 88.44 94 CYS A O 1
ATOM 705 N N . PRO A 1 95 ? -11.758 -4.027 -12.812 1 90 95 PRO A N 1
ATOM 706 C CA . PRO A 1 95 ? -10.914 -3.389 -13.828 1 90 95 PRO A CA 1
ATOM 707 C C . PRO A 1 95 ? -9.75 -2.607 -13.227 1 90 95 PRO A C 1
ATOM 709 O O . PRO A 1 95 ? -9.945 -1.812 -12.305 1 90 95 PRO A O 1
ATOM 712 N N . VAL A 1 96 ? -8.57 -2.809 -13.766 1 93.94 96 VAL A N 1
ATOM 713 C CA . VAL A 1 96 ? -7.367 -2.213 -13.195 1 93.94 96 VAL A CA 1
ATOM 714 C C . VAL A 1 96 ? -7.449 -0.691 -13.281 1 93.94 96 VAL A C 1
ATOM 716 O O . VAL A 1 96 ? -6.938 0.016 -12.414 1 93.94 96 VAL A O 1
ATOM 719 N N . ALA A 1 97 ? -8.109 -0.204 -14.32 1 93 97 ALA A N 1
ATOM 720 C CA . ALA A 1 97 ? -8.289 1.236 -14.484 1 93 97 ALA A CA 1
ATOM 721 C C . ALA A 1 97 ? -9.016 1.841 -13.289 1 93 97 ALA A C 1
ATOM 723 O O . ALA A 1 97 ? -8.688 2.943 -12.844 1 93 97 ALA A O 1
ATOM 724 N N . GLU A 1 98 ? -10 1.127 -12.727 1 91.88 98 GLU A N 1
ATOM 725 C CA . GLU A 1 98 ? -10.727 1.596 -11.555 1 91.88 98 GLU A CA 1
ATOM 726 C C . GLU A 1 98 ? -9.836 1.589 -10.312 1 91.88 98 GLU A C 1
ATOM 728 O O . GLU A 1 98 ? -9.914 2.496 -9.477 1 91.88 98 GLU A O 1
ATOM 733 N N . ALA A 1 99 ? -9.07 0.592 -10.219 1 93.06 99 ALA A N 1
ATOM 734 C CA . ALA A 1 99 ? -8.125 0.517 -9.109 1 93.06 99 ALA A CA 1
ATOM 735 C C . ALA A 1 99 ? -7.109 1.656 -9.18 1 93.06 99 ALA A C 1
ATOM 737 O O . ALA A 1 99 ? -6.754 2.24 -8.148 1 93.06 99 ALA A O 1
ATOM 738 N N . ARG A 1 100 ? -6.645 1.931 -10.422 1 95.06 100 ARG A N 1
ATOM 739 C CA . ARG A 1 100 ? -5.727 3.047 -10.625 1 95.06 100 ARG A CA 1
ATOM 740 C C . ARG A 1 100 ? -6.359 4.363 -10.188 1 95.06 100 ARG A C 1
ATOM 742 O O . ARG A 1 100 ? -5.715 5.176 -9.516 1 95.06 100 ARG A O 1
ATOM 749 N N . GLN A 1 101 ? -7.551 4.535 -10.586 1 93.12 101 GLN A N 1
ATOM 750 C CA . GLN A 1 101 ? -8.258 5.754 -10.211 1 93.12 101 GLN A CA 1
ATOM 751 C C . GLN A 1 101 ? -8.414 5.855 -8.695 1 93.12 101 GLN A C 1
ATOM 753 O O . GLN A 1 101 ? -8.258 6.938 -8.125 1 93.12 101 GLN A O 1
ATOM 758 N N . LEU A 1 102 ? -8.727 4.762 -8.078 1 92.5 102 LEU A N 1
ATOM 759 C CA . LEU A 1 102 ? -8.852 4.742 -6.625 1 92.5 102 LEU A CA 1
ATOM 760 C C . LEU A 1 102 ? -7.527 5.113 -5.965 1 92.5 102 LEU A C 1
ATOM 762 O O . LEU A 1 102 ? -7.504 5.883 -5 1 92.5 102 LEU A O 1
ATOM 766 N N . MET A 1 103 ? -6.453 4.582 -6.477 1 94.69 103 MET A N 1
ATOM 767 C CA . MET A 1 103 ? -5.125 4.875 -5.945 1 94.69 103 MET A CA 1
ATOM 768 C C . MET A 1 103 ? -4.789 6.355 -6.109 1 94.69 103 MET A C 1
ATOM 770 O O . MET A 1 103 ? -4.113 6.938 -5.262 1 94.69 103 MET A O 1
ATOM 774 N N . GLU A 1 104 ? -5.254 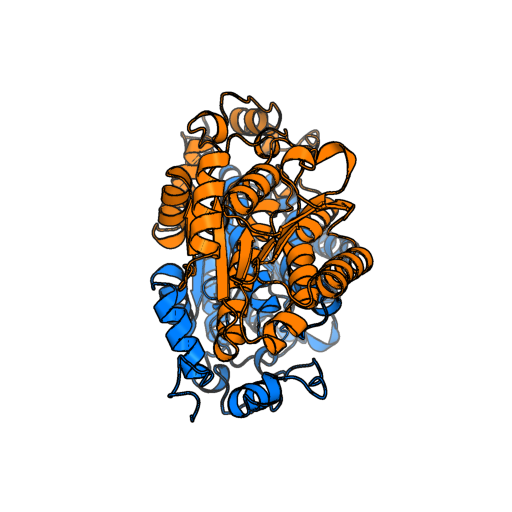6.898 -7.242 1 95.25 104 GLU A N 1
ATOM 775 C CA . GLU A 1 104 ? -5.047 8.328 -7.465 1 95.25 104 GLU A CA 1
ATOM 776 C C . GLU A 1 104 ? -5.699 9.156 -6.363 1 95.25 104 GLU A C 1
ATOM 778 O O . GLU A 1 104 ? -5.09 10.094 -5.84 1 95.25 104 GLU A O 1
ATOM 783 N N . VAL A 1 105 ? -6.852 8.836 -5.98 1 93.12 105 VAL A N 1
ATOM 784 C CA . VAL A 1 105 ? -7.641 9.602 -5.027 1 93.12 105 VAL A CA 1
ATOM 785 C C . VAL A 1 105 ? -7.148 9.336 -3.605 1 93.12 105 VAL A C 1
ATOM 787 O O . VAL A 1 105 ? -6.879 10.266 -2.846 1 93.12 105 VAL A O 1
ATOM 790 N N . ASN A 1 106 ? -6.98 8.062 -3.279 1 92.94 106 ASN A N 1
ATOM 791 C CA . ASN A 1 106 ? -6.738 7.668 -1.898 1 92.94 106 ASN A CA 1
ATOM 792 C C . ASN A 1 106 ? -5.273 7.855 -1.511 1 92.94 106 ASN A C 1
ATOM 794 O O . ASN A 1 106 ? -4.957 8.047 -0.334 1 92.94 106 ASN A O 1
ATOM 798 N N . PHE A 1 107 ? -4.383 7.801 -2.467 1 94.62 107 PHE A N 1
ATOM 799 C CA . PHE A 1 107 ? -2.967 7.762 -2.117 1 94.62 107 PHE A CA 1
ATOM 800 C C . PHE A 1 107 ? -2.219 8.93 -2.756 1 94.62 107 PHE A C 1
ATOM 802 O O . PHE A 1 107 ? -1.717 9.805 -2.055 1 94.62 107 PHE A O 1
ATOM 809 N N . PHE A 1 108 ? -2.248 9.023 -4.094 1 96.81 108 PHE A N 1
ATOM 810 C CA . PHE A 1 108 ? -1.413 10.008 -4.773 1 96.81 108 PHE A CA 1
ATOM 811 C C . PHE A 1 108 ? -1.907 11.422 -4.492 1 96.81 108 PHE A C 1
ATOM 813 O O . PHE A 1 108 ? -1.11 12.359 -4.422 1 96.81 108 PHE A O 1
ATOM 820 N N . ALA A 1 109 ? -3.189 11.578 -4.324 1 96 109 ALA A N 1
ATOM 821 C CA . ALA A 1 109 ? -3.73 12.883 -3.959 1 96 109 ALA A CA 1
ATOM 822 C C . ALA A 1 109 ? -3.127 13.383 -2.65 1 96 109 ALA A C 1
ATOM 824 O O . ALA A 1 109 ? -2.799 14.562 -2.521 1 96 109 ALA A O 1
ATOM 825 N N . GLN A 1 110 ? -2.971 12.508 -1.674 1 96.19 110 GLN A N 1
ATOM 826 C CA . GLN A 1 110 ? -2.342 12.875 -0.409 1 96.19 110 GLN A CA 1
ATOM 827 C C . GLN A 1 110 ? -0.878 13.25 -0.611 1 96.19 110 GLN A C 1
ATOM 829 O O . GLN A 1 110 ? -0.383 14.195 0.009 1 96.19 110 GLN A O 1
ATOM 834 N N . TRP A 1 111 ? -0.239 12.492 -1.432 1 96.44 111 TRP A N 1
ATOM 835 C CA . TRP A 1 111 ? 1.156 12.781 -1.745 1 96.44 111 TRP A CA 1
ATOM 836 C C . TRP A 1 111 ? 1.303 14.18 -2.342 1 96.44 111 TRP A C 1
ATOM 838 O O . TRP A 1 111 ? 2.152 14.961 -1.906 1 96.44 111 TRP A O 1
ATOM 848 N N . GLU A 1 112 ? 0.461 14.492 -3.326 1 96.44 112 GLU A N 1
ATOM 849 C CA . GLU A 1 112 ? 0.488 15.805 -3.969 1 96.44 112 GLU A CA 1
ATOM 850 C C . GLU A 1 112 ? 0.253 16.922 -2.957 1 96.44 112 GLU A C 1
ATOM 852 O O . GLU A 1 112 ? 0.951 17.938 -2.973 1 96.44 112 GLU A O 1
ATOM 857 N N . MET A 1 113 ? -0.686 16.75 -2.096 1 97.31 113 MET A N 1
ATOM 858 C CA . MET A 1 113 ? -0.987 17.734 -1.067 1 97.31 113 MET A CA 1
ATOM 859 C C . MET A 1 113 ? 0.197 17.922 -0.123 1 97.31 113 MET A C 1
ATOM 861 O O . MET A 1 113 ? 0.587 19.047 0.179 1 97.31 113 MET A O 1
ATOM 865 N N . ASN A 1 114 ? 0.752 16.812 0.341 1 96.88 114 ASN A N 1
ATOM 866 C CA . ASN A 1 114 ? 1.89 16.875 1.253 1 96.88 114 ASN A CA 1
ATOM 867 C C . ASN A 1 114 ? 3.084 17.578 0.619 1 96.88 114 ASN A C 1
ATOM 869 O O . ASN A 1 114 ? 3.768 18.375 1.278 1 96.88 114 ASN A O 1
ATOM 873 N N . ASN A 1 115 ? 3.322 17.266 -0.669 1 95.5 115 ASN A N 1
ATOM 874 C CA . ASN A 1 115 ? 4.387 17.953 -1.387 1 95.5 115 ASN A CA 1
ATOM 875 C C . ASN A 1 115 ? 4.133 19.453 -1.456 1 95.5 115 ASN A C 1
ATOM 877 O O . ASN A 1 115 ? 5.07 20.25 -1.391 1 95.5 115 ASN A O 1
ATOM 881 N N . ALA A 1 116 ? 2.889 19.844 -1.621 1 96.19 116 ALA A N 1
ATOM 882 C CA . ALA A 1 116 ? 2.516 21.25 -1.768 1 96.19 116 ALA A CA 1
ATOM 883 C C . ALA A 1 116 ? 2.686 22 -0.451 1 96.19 116 ALA A C 1
ATOM 885 O O . ALA A 1 116 ? 3.078 23.172 -0.443 1 96.19 116 ALA A O 1
ATOM 886 N N . VAL A 1 117 ? 2.451 21.359 0.715 1 97.06 117 VAL A N 1
ATOM 887 C CA . VAL A 1 117 ? 2.436 22.062 1.993 1 97.06 117 VAL A CA 1
ATOM 888 C C . VAL A 1 117 ? 3.809 21.969 2.654 1 97.06 117 VAL A C 1
ATOM 890 O O . VAL A 1 117 ? 4.152 22.781 3.51 1 97.06 117 VAL A O 1
ATOM 893 N N . ALA A 1 118 ? 4.59 20.969 2.303 1 94.75 118 ALA A N 1
ATOM 894 C CA . ALA A 1 118 ? 5.824 20.609 3 1 94.75 118 ALA A CA 1
ATOM 895 C C . ALA A 1 118 ? 6.797 21.781 3.033 1 94.75 118 ALA A C 1
ATOM 897 O O . ALA A 1 118 ? 7.34 22.109 4.086 1 94.75 118 ALA A O 1
ATOM 898 N N . PRO A 1 119 ? 7.008 22.453 1.882 1 93.94 119 PRO A N 1
ATOM 899 C CA . PRO A 1 119 ? 7.977 23.562 1.924 1 93.94 119 PRO A CA 1
ATOM 900 C C . PRO A 1 119 ? 7.629 24.609 2.971 1 93.94 119 PRO A C 1
ATOM 902 O O . PRO A 1 119 ? 8.508 25.078 3.703 1 93.94 119 PRO A O 1
ATOM 905 N N . ALA A 1 120 ? 6.426 24.984 3.068 1 95.5 120 ALA A N 1
ATOM 906 C CA . ALA A 1 120 ? 6 26 4.039 1 95.5 120 ALA A CA 1
ATOM 907 C C . ALA A 1 120 ? 6.164 25.484 5.465 1 95.5 120 ALA A C 1
ATOM 909 O O . ALA A 1 120 ? 6.629 26.219 6.344 1 95.5 120 ALA A O 1
ATOM 910 N N . MET A 1 121 ? 5.816 24.219 5.715 1 95.69 121 MET A N 1
ATOM 911 C CA . MET A 1 121 ? 5.91 23.656 7.055 1 95.69 121 MET A CA 1
ATOM 912 C C . MET A 1 121 ? 7.367 23.5 7.48 1 95.69 121 MET A C 1
ATOM 914 O O . MET A 1 121 ? 7.703 23.719 8.641 1 95.69 121 MET A O 1
ATOM 918 N N . LEU A 1 122 ? 8.156 23.125 6.52 1 91.69 122 LEU A N 1
ATOM 919 C CA . LEU A 1 122 ? 9.578 23 6.801 1 91.69 122 LEU A CA 1
ATOM 920 C C . LEU A 1 122 ? 10.18 24.359 7.168 1 91.69 122 LEU A C 1
ATOM 922 O O . LEU A 1 122 ? 10.945 24.453 8.133 1 91.69 122 LEU A O 1
ATOM 926 N N . GLN A 1 123 ? 9.82 25.312 6.445 1 92.38 123 GLN A N 1
ATOM 927 C CA . GLN A 1 123 ? 10.297 26.672 6.715 1 92.38 123 GLN A CA 1
ATOM 928 C C . GLN A 1 123 ? 9.781 27.172 8.062 1 92.38 123 GLN A C 1
ATOM 930 O O . GLN A 1 123 ? 10.516 27.828 8.805 1 92.38 123 GLN A O 1
ATOM 935 N N . GLN A 1 124 ? 8.531 26.891 8.391 1 93.62 124 GLN A N 1
ATOM 936 C CA . GLN A 1 124 ? 7.91 27.25 9.656 1 93.62 124 GLN A CA 1
ATOM 937 C C . GLN A 1 124 ? 8.594 26.547 10.828 1 93.62 124 GLN A C 1
ATOM 939 O O . GLN A 1 124 ? 8.57 27.047 11.953 1 93.62 124 GLN A O 1
ATOM 944 N N . GLY A 1 125 ? 9.125 25.328 10.531 1 93 125 GLY A N 1
ATOM 945 C CA . GLY A 1 125 ? 9.719 24.5 11.57 1 93 125 GLY A CA 1
ATOM 946 C C . GLY A 1 125 ? 8.688 23.797 12.43 1 93 125 GLY A C 1
ATOM 947 O O . GLY A 1 125 ? 9.008 23.312 13.516 1 93 125 GLY A O 1
ATOM 948 N N . THR A 1 126 ? 7.469 23.906 12.016 1 94.44 126 THR A N 1
ATOM 949 C CA . THR A 1 126 ? 6.355 23.25 12.688 1 94.44 126 THR A CA 1
ATOM 950 C C . THR A 1 126 ? 5.262 22.891 11.688 1 94.44 126 THR A C 1
ATOM 952 O O . THR A 1 126 ? 5.195 23.453 10.594 1 94.44 126 THR A O 1
ATOM 955 N N . GLY A 1 127 ? 4.441 21.922 12.039 1 96.44 127 GLY A N 1
ATOM 956 C CA . GLY A 1 127 ? 3.312 21.484 11.242 1 96.44 127 GLY A CA 1
ATOM 957 C C . GLY A 1 127 ? 2.893 20.047 11.547 1 96.44 127 GLY A C 1
ATOM 958 O O . GLY A 1 127 ? 3.689 19.25 12.047 1 96.44 127 GLY A O 1
ATOM 959 N N . VAL A 1 128 ? 1.636 19.812 11.312 1 97.31 128 VAL A N 1
ATOM 960 C CA . VAL A 1 128 ? 1.11 18.453 11.5 1 97.31 128 VAL A CA 1
ATOM 961 C C . VAL A 1 128 ? 0.385 18 10.234 1 97.31 128 VAL A C 1
ATOM 963 O O . VAL A 1 128 ? -0.521 18.688 9.75 1 97.31 128 VAL A O 1
ATOM 966 N N . ILE A 1 129 ? 0.838 16.953 9.703 1 97.38 129 ILE A N 1
ATOM 967 C CA . ILE A 1 129 ? 0.172 16.312 8.57 1 97.38 129 ILE A CA 1
ATOM 968 C C . ILE A 1 129 ? -0.624 15.109 9.055 1 97.38 129 ILE A C 1
ATOM 970 O O . ILE A 1 129 ? -0.066 14.195 9.672 1 97.38 129 ILE A O 1
ATOM 974 N N . VAL A 1 130 ? -1.919 15.148 8.859 1 96.75 130 VAL A N 1
ATOM 975 C CA . VAL A 1 130 ? -2.801 14.039 9.219 1 96.75 130 VAL A CA 1
ATOM 976 C C . VAL A 1 130 ? -3.246 13.305 7.957 1 96.75 130 VAL A C 1
ATOM 978 O O . VAL A 1 130 ? -3.945 13.875 7.113 1 96.75 130 VAL A O 1
ATOM 981 N N . ASN A 1 131 ? -2.811 12.102 7.805 1 94 131 ASN A N 1
ATOM 982 C CA . ASN A 1 131 ? -3.252 11.242 6.711 1 94 131 ASN A CA 1
ATOM 983 C C . ASN A 1 131 ? -4.305 10.242 7.18 1 94 131 ASN A C 1
ATOM 985 O O . ASN A 1 131 ? -4.02 9.375 8.008 1 94 131 ASN A O 1
ATOM 989 N N . ILE A 1 132 ? -5.457 10.391 6.621 1 89.38 132 ILE A N 1
ATOM 990 C CA . ILE A 1 132 ? -6.547 9.508 7.023 1 89.38 132 ILE A CA 1
ATOM 991 C C . ILE A 1 132 ? -6.477 8.203 6.223 1 89.38 132 ILE A C 1
ATOM 993 O O . ILE A 1 132 ? -6.602 8.219 4.996 1 89.38 132 ILE A O 1
ATOM 997 N N . GLY A 1 133 ? -6.156 7.195 6.91 1 80.12 133 GLY A N 1
ATOM 998 C CA . GLY A 1 133 ? -6.223 5.848 6.367 1 80.12 133 GLY A CA 1
ATOM 999 C C . GLY A 1 133 ? -7.5 5.117 6.738 1 80.12 133 GLY A C 1
ATOM 1000 O O . GLY A 1 133 ? -8.594 5.664 6.602 1 80.12 133 GLY A O 1
ATOM 1001 N N . SER A 1 134 ? -7.445 3.895 7.004 1 68.25 134 SER A N 1
ATOM 1002 C CA . SER A 1 134 ? -8.547 3.037 7.434 1 68.25 134 SER A CA 1
ATOM 1003 C C . SER A 1 134 ? -8.039 1.854 8.25 1 68.25 134 SER A C 1
ATOM 1005 O O . SER A 1 134 ? -6.832 1.627 8.344 1 68.25 134 SER A O 1
ATOM 1007 N N . ALA A 1 135 ? -8.922 1.305 8.938 1 57 135 ALA A N 1
ATOM 1008 C CA . ALA A 1 135 ? -8.562 0.063 9.625 1 57 135 ALA A CA 1
ATOM 1009 C C . ALA A 1 135 ? -7.969 -0.946 8.648 1 57 135 ALA A C 1
ATOM 1011 O O . ALA A 1 135 ? -7.137 -1.774 9.031 1 57 135 ALA A O 1
ATOM 1012 N N . THR A 1 136 ? -8.359 -0.784 7.492 1 52.41 136 THR A N 1
ATOM 1013 C CA . THR A 1 136 ? -7.898 -1.711 6.465 1 52.41 136 THR A CA 1
ATOM 1014 C C . THR A 1 136 ? -6.457 -1.402 6.07 1 52.41 136 THR A C 1
ATOM 1016 O O . THR A 1 136 ? -5.859 -2.127 5.27 1 52.41 136 THR A O 1
ATOM 1019 N N . SER A 1 137 ? -5.902 -0.447 6.699 1 57.59 137 SER A N 1
ATOM 1020 C CA . SER A 1 137 ? -4.492 -0.144 6.477 1 57.59 137 SER A CA 1
ATOM 1021 C C . SER A 1 137 ? -3.592 -1.198 7.113 1 57.59 137 SER A C 1
ATOM 1023 O O . SER A 1 137 ? -2.4 -1.272 6.809 1 57.59 137 SER A O 1
ATOM 1025 N N . TYR A 1 138 ? -4.281 -1.965 7.957 1 54.31 138 TYR A N 1
ATOM 1026 C CA . TYR A 1 138 ? -3.49 -2.922 8.719 1 54.31 138 TYR A CA 1
ATOM 1027 C C . TYR A 1 138 ? -3.883 -4.352 8.383 1 54.31 138 TYR A C 1
ATOM 1029 O O . TYR A 1 138 ? -3.125 -5.289 8.633 1 54.31 138 TYR A O 1
ATOM 1037 N N . CYS A 1 139 ? -5.109 -4.48 7.859 1 58.22 139 CYS A N 1
ATOM 1038 C CA . CYS A 1 139 ? -5.641 -5.785 7.473 1 58.22 139 CYS A CA 1
ATOM 1039 C C . CYS A 1 139 ? -6.41 -5.691 6.164 1 58.22 139 CYS A C 1
ATOM 1041 O O . CYS A 1 139 ? -7.445 -5.027 6.09 1 58.22 139 CYS A O 1
ATOM 1043 N N . ALA A 1 140 ? -5.867 -6.383 5.258 1 67.81 140 ALA A N 1
ATOM 1044 C CA . ALA A 1 140 ? -6.535 -6.363 3.961 1 67.81 140 ALA A CA 1
ATOM 1045 C C . ALA A 1 140 ? -7.875 -7.098 4.023 1 67.81 140 ALA A C 1
ATOM 1047 O O . ALA A 1 140 ? -8.008 -8.094 4.742 1 67.81 140 ALA A O 1
ATOM 1048 N N . VAL A 1 141 ? -8.82 -6.57 3.371 1 65.44 141 VAL A N 1
ATOM 1049 C CA . VAL A 1 141 ? -10.172 -7.121 3.389 1 65.44 141 VAL A CA 1
ATOM 1050 C C . VAL A 1 141 ? -10.508 -7.711 2.02 1 65.44 141 VAL A C 1
ATOM 1052 O O . VAL A 1 141 ? -10.211 -7.105 0.987 1 65.44 141 VAL A O 1
ATOM 1055 N N . ALA A 1 142 ? -11.078 -8.883 2.119 1 71 142 ALA A N 1
ATOM 1056 C CA . ALA A 1 142 ? -11.57 -9.484 0.883 1 71 142 ALA A CA 1
ATOM 1057 C C . ALA A 1 142 ? -12.641 -8.609 0.231 1 71 142 ALA A C 1
ATOM 1059 O O . ALA A 1 142 ? -13.43 -7.973 0.923 1 71 142 ALA A O 1
ATOM 1060 N N . GLN A 1 143 ? -12.656 -8.555 -1.104 1 74.25 143 GLN A N 1
ATOM 1061 C CA . GLN A 1 143 ? -13.594 -7.793 -1.927 1 74.25 143 GLN A CA 1
ATOM 1062 C C . GLN A 1 143 ? -13.305 -6.297 -1.848 1 74.25 143 GLN A C 1
ATOM 1064 O O . GLN A 1 143 ? -14.156 -5.477 -2.207 1 74.25 143 GLN A O 1
ATOM 1069 N N . ALA A 1 144 ? -12.164 -5.969 -1.329 1 78.12 144 ALA A N 1
ATOM 1070 C CA . ALA A 1 144 ? -11.727 -4.578 -1.249 1 78.12 144 ALA A CA 1
ATOM 1071 C C . ALA A 1 144 ? -10.211 -4.473 -1.411 1 78.12 144 ALA A C 1
ATOM 1073 O O . ALA A 1 144 ? -9.555 -3.736 -0.671 1 78.12 144 ALA A O 1
ATOM 1074 N N . ALA A 1 145 ? -9.742 -5.191 -2.307 1 85.94 145 ALA A N 1
ATOM 1075 C CA . ALA A 1 145 ? -8.297 -5.277 -2.492 1 85.94 145 ALA A CA 1
ATOM 1076 C C . ALA A 1 145 ? -7.711 -3.914 -2.854 1 85.94 145 ALA A C 1
ATOM 1078 O O . ALA A 1 145 ? -6.68 -3.51 -2.309 1 85.94 145 ALA A O 1
ATOM 1079 N N . ALA A 1 146 ? -8.352 -3.238 -3.77 1 88.94 146 ALA A N 1
ATOM 1080 C CA . ALA A 1 146 ? -7.855 -1.932 -4.195 1 88.94 146 ALA A CA 1
ATOM 1081 C C . ALA A 1 146 ? -7.871 -0.936 -3.037 1 88.94 146 ALA A C 1
ATOM 1083 O O . ALA A 1 146 ? -6.91 -0.189 -2.84 1 88.94 146 ALA A O 1
ATOM 1084 N N . TYR A 1 147 ? -8.883 -0.974 -2.34 1 86.06 147 TYR A N 1
ATOM 1085 C CA . TYR A 1 147 ? -9.008 -0.088 -1.188 1 86.06 147 TYR A CA 1
ATOM 1086 C C . TYR A 1 147 ? -7.957 -0.413 -0.133 1 86.06 147 TYR A C 1
ATOM 1088 O O . TYR A 1 147 ? -7.242 0.476 0.335 1 86.06 147 TYR A O 1
ATOM 1096 N N . SER A 1 148 ? -7.875 -1.646 0.201 1 83.5 148 SER A N 1
ATOM 1097 C CA . SER A 1 148 ? -6.891 -2.08 1.186 1 83.5 148 SER A CA 1
ATOM 1098 C C . SER A 1 148 ? -5.477 -1.702 0.755 1 83.5 148 SER A C 1
ATOM 1100 O O . SER A 1 148 ? -4.691 -1.197 1.561 1 83.5 148 SER A O 1
ATOM 1102 N N . ALA A 1 149 ? -5.207 -1.954 -0.448 1 90.06 149 ALA A N 1
ATOM 1103 C CA . ALA A 1 149 ? -3.889 -1.629 -0.98 1 90.06 149 ALA A CA 1
ATOM 1104 C C . ALA A 1 149 ? -3.6 -0.136 -0.856 1 90.06 149 ALA A C 1
ATOM 1106 O O . ALA A 1 149 ? -2.496 0.259 -0.473 1 90.06 149 ALA A O 1
ATOM 1107 N N . SER A 1 150 ? -4.539 0.678 -1.225 1 91 150 SER A N 1
ATOM 1108 C CA . SER A 1 150 ? -4.359 2.125 -1.153 1 91 150 SER A CA 1
ATOM 1109 C C . SER A 1 150 ? -4.098 2.58 0.279 1 91 150 SER A C 1
ATOM 1111 O O . SER A 1 150 ? -3.242 3.434 0.517 1 91 150 SER A O 1
ATOM 1113 N N . LYS A 1 151 ? -4.785 2.021 1.129 1 85.69 151 LYS A N 1
ATOM 1114 C CA . LYS A 1 151 ? -4.652 2.436 2.523 1 85.69 151 LYS A CA 1
ATOM 1115 C C . LYS A 1 151 ? -3.352 1.914 3.129 1 85.69 151 LYS A C 1
ATOM 1117 O O . LYS A 1 151 ? -2.75 2.572 3.98 1 85.69 151 LYS A O 1
ATOM 1122 N N . PHE A 1 152 ? -2.963 0.739 2.75 1 85.25 152 PHE A N 1
ATOM 1123 C CA . PHE A 1 152 ? -1.64 0.259 3.131 1 85.25 152 PHE A CA 1
ATOM 1124 C C . PHE A 1 152 ? -0.554 1.192 2.607 1 85.25 152 PHE A C 1
ATOM 1126 O O . PHE A 1 152 ? 0.419 1.476 3.311 1 85.25 152 PHE A O 1
ATOM 1133 N N . ALA A 1 153 ? -0.745 1.56 1.423 1 90.88 153 ALA A N 1
ATOM 1134 C CA . ALA A 1 153 ? 0.208 2.488 0.82 1 90.88 153 ALA A CA 1
ATOM 1135 C C . ALA A 1 153 ? 0.294 3.783 1.62 1 90.88 153 ALA A C 1
ATOM 1137 O O . ALA A 1 153 ? 1.387 4.305 1.854 1 90.88 153 ALA A O 1
ATOM 1138 N N . VAL A 1 154 ? -0.842 4.289 2.041 1 91.19 154 VAL A N 1
ATOM 1139 C CA . VAL A 1 154 ? -0.894 5.52 2.824 1 91.19 154 VAL A CA 1
ATOM 1140 C C . VAL A 1 154 ? -0.125 5.332 4.129 1 91.19 154 VAL A C 1
ATOM 1142 O O . VAL A 1 154 ? 0.625 6.219 4.547 1 91.19 154 VAL A O 1
ATOM 1145 N N . ARG A 1 155 ? -0.327 4.262 4.77 1 84.38 155 ARG A N 1
ATOM 1146 C CA . ARG A 1 155 ? 0.366 3.988 6.023 1 84.38 155 ARG A CA 1
ATOM 1147 C C . ARG A 1 155 ? 1.879 4.004 5.828 1 84.38 155 ARG A C 1
ATOM 1149 O O . ARG A 1 155 ? 2.602 4.66 6.578 1 84.38 155 ARG A O 1
ATOM 1156 N N . ALA A 1 156 ? 2.32 3.244 4.824 1 85 156 ALA A N 1
ATOM 1157 C CA . ALA A 1 156 ? 3.754 3.172 4.543 1 85 156 ALA A CA 1
ATOM 1158 C C . ALA A 1 156 ? 4.32 4.555 4.238 1 85 156 ALA A C 1
ATOM 1160 O O . ALA A 1 156 ? 5.379 4.926 4.75 1 85 156 ALA A O 1
ATOM 1161 N N . TYR A 1 157 ? 3.637 5.246 3.455 1 90.38 157 TYR A N 1
ATOM 1162 C CA . TYR A 1 157 ? 4.023 6.605 3.092 1 90.38 157 TYR A CA 1
ATOM 1163 C C . TYR A 1 157 ? 4.105 7.496 4.324 1 90.38 157 TYR A C 1
ATOM 1165 O O . TYR A 1 157 ? 5.082 8.227 4.5 1 90.38 157 TYR A O 1
ATOM 1173 N N . SER A 1 158 ? 3.119 7.43 5.137 1 89 158 SER A N 1
ATOM 1174 C CA . SER A 1 158 ? 3.059 8.242 6.348 1 89 158 SER A CA 1
ATOM 1175 C C . SER A 1 158 ? 4.242 7.961 7.266 1 89 158 SER A C 1
ATOM 1177 O O . SER A 1 158 ? 4.84 8.883 7.82 1 89 158 SER A O 1
ATOM 1179 N N . ASP A 1 159 ? 4.559 6.742 7.371 1 81.12 159 ASP A N 1
ATOM 1180 C CA . ASP A 1 159 ? 5.652 6.34 8.25 1 81.12 159 ASP A CA 1
ATOM 1181 C C . ASP A 1 159 ? 6.992 6.867 7.73 1 81.12 159 ASP A C 1
ATOM 1183 O O . ASP A 1 159 ? 7.816 7.348 8.516 1 81.12 159 ASP A O 1
ATOM 1187 N N . SER A 1 160 ? 7.207 6.766 6.461 1 82.25 160 SER A N 1
ATOM 1188 C CA . SER A 1 160 ? 8.438 7.285 5.875 1 82.25 160 SER A CA 1
ATOM 1189 C C . SER A 1 160 ? 8.508 8.805 6.004 1 82.25 160 SER A C 1
ATOM 1191 O O . SER A 1 160 ? 9.547 9.352 6.391 1 82.25 160 SER A O 1
ATOM 1193 N N . LEU A 1 161 ? 7.434 9.406 5.688 1 87.81 161 LEU A N 1
ATOM 1194 C CA . LEU A 1 161 ? 7.363 10.867 5.746 1 87.81 161 LEU A CA 1
ATOM 1195 C C . LEU A 1 161 ? 7.633 11.367 7.16 1 87.81 161 LEU A C 1
ATOM 1197 O O . LEU A 1 161 ? 8.359 12.344 7.352 1 87.81 161 LEU A O 1
ATOM 1201 N N . ARG A 1 162 ? 7.059 10.727 8.141 1 84.69 162 ARG A N 1
ATOM 1202 C CA . ARG A 1 162 ? 7.207 11.109 9.539 1 84.69 162 ARG A CA 1
ATOM 1203 C C . ARG A 1 162 ? 8.68 11.156 9.945 1 84.69 162 ARG A C 1
ATOM 1205 O O . ARG A 1 162 ? 9.133 12.133 10.539 1 84.69 162 ARG A O 1
ATOM 1212 N N . ILE A 1 163 ? 9.391 10.148 9.578 1 76.88 163 ILE A N 1
ATOM 1213 C CA . ILE A 1 163 ? 10.797 10.023 9.945 1 76.88 163 ILE A CA 1
ATOM 1214 C C . ILE A 1 163 ? 11.602 11.141 9.281 1 76.88 163 ILE A C 1
ATOM 1216 O O . ILE A 1 163 ? 12.461 11.75 9.914 1 76.88 163 ILE A O 1
ATOM 1220 N N . GLU A 1 164 ? 11.32 11.445 8.086 1 80.5 164 GLU A N 1
ATOM 1221 C CA . GLU A 1 164 ? 12.094 12.406 7.301 1 80.5 164 GLU A CA 1
ATOM 1222 C C . GLU A 1 164 ? 11.805 13.836 7.742 1 80.5 164 GLU A C 1
ATOM 1224 O O . GLU A 1 164 ? 12.68 14.703 7.68 1 80.5 164 GLU A O 1
ATOM 1229 N N . MET A 1 165 ? 10.586 14.055 8.203 1 86.56 165 MET A N 1
ATOM 1230 C CA . MET A 1 165 ? 10.172 15.414 8.523 1 86.56 165 MET A CA 1
ATOM 1231 C C . MET A 1 165 ? 10.469 15.75 9.977 1 86.56 165 MET A C 1
ATOM 1233 O O . MET A 1 165 ? 10.523 16.922 10.359 1 86.56 165 MET A O 1
ATOM 1237 N N . ALA A 1 166 ? 10.727 14.789 10.75 1 81.81 166 ALA A N 1
ATOM 1238 C CA . ALA A 1 166 ? 10.883 14.93 12.195 1 81.81 166 ALA A CA 1
ATOM 1239 C C . ALA A 1 166 ? 12.008 15.914 12.531 1 81.81 166 ALA A C 1
ATOM 1241 O O . ALA A 1 166 ? 11.859 16.75 13.422 1 81.81 166 ALA A O 1
ATOM 1242 N N . PRO A 1 167 ? 13.094 15.852 11.758 1 80 167 PRO A N 1
ATOM 1243 C CA . PRO A 1 167 ? 14.188 16.766 12.094 1 80 167 PRO A CA 1
ATOM 1244 C C . PRO A 1 167 ? 13.789 18.234 11.938 1 80 167 PRO A C 1
ATOM 1246 O O . PRO A 1 167 ? 14.453 19.109 12.492 1 80 167 PRO A O 1
ATOM 1249 N N . PHE A 1 168 ? 12.75 18.516 11.25 1 86.31 168 PHE A N 1
ATOM 1250 C CA . PHE A 1 168 ? 12.367 19.875 10.945 1 86.31 168 PHE A CA 1
ATOM 1251 C C . PHE A 1 168 ? 11.156 20.297 11.773 1 86.31 168 PHE A C 1
ATOM 1253 O O . PHE A 1 168 ? 10.523 21.312 11.484 1 86.31 168 PHE A O 1
ATOM 1260 N N . GLY A 1 169 ? 10.766 19.391 12.68 1 88.81 169 GLY A N 1
ATOM 1261 C CA . GLY A 1 169 ? 9.703 19.75 13.609 1 88.81 169 GLY A CA 1
ATOM 1262 C C . GLY A 1 169 ? 8.312 19.5 13.055 1 88.81 169 GLY A C 1
ATOM 1263 O O . GLY A 1 169 ? 7.316 19.891 13.664 1 88.81 169 GLY A O 1
ATOM 1264 N N . VAL A 1 170 ? 8.258 18.938 11.883 1 91.75 170 VAL A N 1
ATOM 1265 C CA . VAL A 1 170 ? 6.969 18.609 11.281 1 91.75 170 VAL A CA 1
ATOM 1266 C C . VAL A 1 170 ? 6.551 17.203 11.695 1 91.75 170 VAL A C 1
ATOM 1268 O O . VAL A 1 170 ? 7.355 16.266 11.641 1 91.75 170 VAL A O 1
ATOM 1271 N N . LYS A 1 171 ? 5.34 17.078 12.211 1 92.06 171 LYS A N 1
ATOM 1272 C CA . LYS A 1 171 ? 4.812 15.789 12.68 1 92.06 171 LYS A CA 1
ATOM 1273 C C . LYS A 1 171 ? 3.855 15.188 11.648 1 92.06 171 LYS A C 1
ATOM 1275 O O . LYS A 1 171 ? 3.211 15.914 10.891 1 92.06 171 LYS A O 1
ATOM 1280 N N . VAL A 1 172 ? 3.836 13.875 11.609 1 91.12 172 VAL A N 1
ATOM 1281 C CA . VAL A 1 172 ? 2.941 13.148 10.719 1 91.12 172 VAL A CA 1
ATOM 1282 C C . VAL A 1 172 ? 2.139 12.117 11.508 1 91.12 172 VAL A C 1
ATOM 1284 O O . VAL A 1 172 ? 2.709 11.32 12.25 1 91.12 172 VAL A O 1
ATOM 1287 N N . MET A 1 173 ? 0.842 12.227 11.375 1 90.38 173 MET A N 1
ATOM 1288 C CA . MET A 1 173 ? -0.079 11.328 12.062 1 90.38 173 MET A CA 1
ATOM 1289 C C . MET A 1 173 ? -0.886 10.508 11.062 1 90.38 173 MET A C 1
ATOM 1291 O O . MET A 1 173 ? -1.495 11.062 10.148 1 90.38 173 MET A O 1
ATOM 1295 N N . HIS A 1 174 ? -0.781 9.195 11.172 1 89.25 174 HIS A N 1
ATOM 1296 C CA . HIS A 1 174 ? -1.641 8.289 10.414 1 89.25 174 HIS A CA 1
ATOM 1297 C C . HIS A 1 174 ? -2.881 7.906 11.211 1 89.25 174 HIS A C 1
ATOM 1299 O O . HIS A 1 174 ? -2.77 7.41 12.336 1 89.25 174 HIS A O 1
ATOM 1305 N N . VAL A 1 175 ? -4.047 8.195 10.688 1 87.75 175 VAL A N 1
ATOM 1306 C CA . VAL A 1 175 ? -5.297 7.898 11.383 1 87.75 175 VAL A CA 1
ATOM 1307 C C . VAL A 1 175 ? -6.02 6.75 10.68 1 87.75 175 VAL A C 1
ATOM 1309 O O . VAL A 1 175 ? -6.176 6.766 9.461 1 87.75 175 VAL A O 1
ATOM 1312 N N . ALA A 1 176 ? -6.375 5.816 11.406 1 79.44 176 ALA A N 1
ATOM 1313 C CA . ALA A 1 176 ? -7.145 4.684 10.898 1 79.44 176 ALA A CA 1
ATOM 1314 C C . ALA A 1 176 ? -8.531 4.633 11.539 1 79.44 176 ALA A C 1
ATOM 1316 O O . ALA A 1 176 ? -8.711 4.023 12.594 1 79.44 176 ALA A O 1
ATOM 1317 N N . PRO A 1 177 ? -9.438 5.32 10.812 1 70.06 177 PRO A N 1
ATOM 1318 C CA . PRO A 1 177 ? -10.789 5.27 11.367 1 70.06 177 PRO A CA 1
ATOM 1319 C C . PRO A 1 177 ? -11.461 3.914 11.164 1 70.06 177 PRO A C 1
ATOM 1321 O O . PRO A 1 177 ? -11.188 3.229 10.18 1 70.06 177 PRO A O 1
ATOM 1324 N N . GLY A 1 178 ? -12.07 3.375 12.188 1 58.84 178 GLY A N 1
ATOM 1325 C CA . GLY A 1 178 ? -12.867 2.168 12.055 1 58.84 178 GLY A CA 1
ATOM 1326 C C . GLY A 1 178 ? -14.078 2.35 11.156 1 58.84 178 GLY A C 1
ATOM 1327 O O . GLY A 1 178 ? -14.227 3.387 10.5 1 58.84 178 GLY A O 1
ATOM 1328 N N . PHE A 1 179 ? -14.812 1.289 10.984 1 51.31 179 PHE A N 1
ATOM 1329 C CA . PHE A 1 179 ? -16.031 1.314 10.18 1 51.31 179 PHE A CA 1
ATOM 1330 C C . PHE A 1 179 ? -16.984 2.395 10.672 1 51.31 179 PHE A C 1
ATOM 1332 O O . PHE A 1 179 ? -17.266 2.471 11.867 1 51.31 179 PHE A O 1
ATOM 1339 N N . MET A 1 180 ? -16.938 3.455 10 1 51.72 180 MET A N 1
ATOM 1340 C CA . MET A 1 180 ? -17.844 4.543 10.352 1 51.72 180 MET A CA 1
ATOM 1341 C C . MET A 1 180 ? -19.109 4.5 9.492 1 51.72 180 MET A C 1
ATOM 1343 O O . MET A 1 180 ? -19.078 3.984 8.375 1 51.72 180 MET A O 1
ATOM 1347 N N . SER A 1 181 ? -20.141 4.602 10.148 1 45 181 SER A N 1
ATOM 1348 C CA . SER A 1 181 ? -21.375 4.75 9.398 1 45 181 SER A CA 1
ATOM 1349 C C . SER A 1 181 ? -21.297 5.914 8.422 1 45 181 SER A C 1
ATOM 1351 O O . SER A 1 181 ? -21.797 7.008 8.711 1 45 181 SER A O 1
ATOM 1353 N N . THR A 1 182 ? -20.297 5.91 7.633 1 52.56 182 THR A N 1
ATOM 1354 C CA . THR A 1 182 ? -20.219 6.988 6.652 1 52.56 182 THR A CA 1
ATOM 1355 C C . THR A 1 182 ? -20.828 6.551 5.324 1 52.56 182 THR A C 1
ATOM 1357 O O . THR A 1 182 ? -21.047 5.359 5.094 1 52.56 182 THR A O 1
ATOM 1360 N N . ARG A 1 183 ? -21.344 7.496 4.586 1 47.94 183 ARG A N 1
ATOM 1361 C CA . ARG A 1 183 ? -21.875 7.285 3.24 1 47.94 183 ARG A CA 1
ATOM 1362 C C . ARG A 1 183 ? -20.906 6.441 2.406 1 47.94 183 ARG A C 1
ATOM 1364 O O . ARG A 1 183 ? -21.328 5.75 1.477 1 47.94 183 ARG A O 1
ATOM 1371 N N . LEU A 1 184 ? -19.625 6.352 2.754 1 50.28 184 LEU A N 1
ATOM 1372 C CA . LEU A 1 184 ? -18.609 5.711 1.917 1 50.28 184 LEU A CA 1
ATOM 1373 C C . LEU A 1 184 ? -18.781 4.191 1.935 1 50.28 184 LEU A C 1
ATOM 1375 O O . LEU A 1 184 ? -18.656 3.541 0.895 1 50.28 184 LEU A O 1
ATOM 1379 N N . PHE A 1 185 ? -19.109 3.715 3.027 1 51.19 185 PHE A N 1
ATOM 1380 C CA . PHE A 1 185 ? -19.125 2.262 3.141 1 51.19 185 PHE A CA 1
ATOM 1381 C C . PHE A 1 185 ? -20.469 1.7 2.689 1 51.19 185 PHE A C 1
ATOM 1383 O O . PHE A 1 185 ? -20.625 0.488 2.527 1 51.19 185 PHE A O 1
ATOM 1390 N N . HIS A 1 186 ? -21.328 2.662 2.471 1 51.28 186 HIS A N 1
ATOM 1391 C CA . HIS A 1 186 ? -22.641 2.203 2.068 1 51.28 186 HIS A CA 1
ATOM 1392 C C . HIS A 1 186 ? -22.781 2.186 0.551 1 51.28 186 HIS A C 1
ATOM 1394 O O . HIS A 1 186 ? -23.844 1.84 0.025 1 51.28 186 HIS A O 1
ATOM 1400 N N . LYS A 1 187 ? -21.75 2.357 -0.074 1 56.56 187 LYS A N 1
ATOM 1401 C CA . LYS A 1 187 ? -21.875 2.316 -1.528 1 56.56 187 LYS A CA 1
ATOM 1402 C C . LYS A 1 187 ? -21.641 0.905 -2.061 1 56.56 187 LYS A C 1
ATOM 1404 O O . LYS A 1 187 ? -20.656 0.25 -1.695 1 56.56 187 LYS A O 1
ATOM 1409 N N . PRO A 1 188 ? -22.703 0.398 -2.686 1 55.03 188 PRO A N 1
ATOM 1410 C CA . PRO A 1 188 ? -22.516 -0.921 -3.295 1 55.03 188 PRO A CA 1
ATOM 1411 C C . PRO A 1 188 ? -21.359 -0.951 -4.297 1 55.03 188 PRO A C 1
ATOM 1413 O O . PRO A 1 188 ? -20.859 0.102 -4.695 1 55.03 188 PRO A O 1
ATOM 1416 N N . CYS A 1 189 ? -21 -2.236 -4.52 1 62.66 189 CYS A N 1
ATOM 1417 C CA . CYS A 1 189 ? -20 -2.477 -5.559 1 62.66 189 CYS A CA 1
ATOM 1418 C C . CYS A 1 189 ? -20.406 -1.821 -6.871 1 62.66 189 CYS A C 1
ATOM 1420 O O . CYS A 1 189 ? -21.547 -1.988 -7.324 1 62.66 189 CYS A O 1
ATOM 1422 N N . SER A 1 190 ? -19.531 -1.029 -7.309 1 64.56 190 SER A N 1
ATOM 1423 C CA . SER A 1 190 ? -19.828 -0.341 -8.555 1 64.56 190 SER A CA 1
ATOM 1424 C C . SER A 1 190 ? -19.422 -1.181 -9.766 1 64.56 190 SER A C 1
ATOM 1426 O O . SER A 1 190 ? -19.781 -0.858 -10.898 1 64.56 190 SER A O 1
ATOM 1428 N N . VAL A 1 191 ? -18.766 -2.355 -9.438 1 70 191 VAL A N 1
ATOM 1429 C CA . VAL A 1 191 ? -18.359 -3.193 -10.562 1 70 191 VAL A CA 1
ATOM 1430 C C . VAL A 1 191 ? -19.438 -4.219 -10.867 1 70 191 VAL A C 1
ATOM 1432 O O . VAL A 1 191 ? -19.906 -4.93 -9.969 1 70 191 VAL A O 1
ATOM 1435 N N . LYS A 1 192 ? -19.969 -4.309 -12.023 1 65.56 192 LYS A N 1
ATOM 1436 C CA . LYS A 1 192 ? -21.031 -5.219 -12.43 1 65.56 192 LYS A CA 1
ATOM 1437 C C . LYS A 1 192 ? -20.562 -6.672 -12.359 1 65.56 192 LYS A C 1
ATOM 1439 O O . LYS A 1 192 ? -19.422 -6.98 -12.711 1 65.56 192 LYS A O 1
ATOM 1444 N N . PRO A 1 193 ? -21.406 -7.414 -11.852 1 70.81 193 PRO A N 1
ATOM 1445 C CA . PRO A 1 193 ? -21.062 -8.836 -11.852 1 70.81 193 PRO A CA 1
ATOM 1446 C C . PRO A 1 193 ? -20.766 -9.375 -13.25 1 70.81 193 PRO A C 1
ATOM 1448 O O . PRO A 1 193 ? -21.406 -8.969 -14.219 1 70.81 193 PRO A O 1
ATOM 1451 N N . GLN A 1 194 ? -19.672 -10.047 -13.375 1 74.56 194 GLN A N 1
ATOM 1452 C CA . GLN A 1 194 ? -19.344 -10.672 -14.656 1 74.56 194 GLN A CA 1
ATOM 1453 C C . GLN A 1 194 ? -20.172 -11.938 -14.867 1 74.56 194 GLN A C 1
ATOM 1455 O O . GLN A 1 194 ? -20.25 -12.789 -13.977 1 74.56 194 GLN A O 1
ATOM 1460 N N . GLN A 1 195 ? -20.859 -11.883 -16.047 1 76.56 195 GLN A N 1
ATOM 1461 C CA . GLN A 1 195 ? -21.625 -13.078 -16.391 1 76.56 195 GLN A CA 1
ATOM 1462 C C . GLN A 1 195 ? -20.719 -14.297 -16.516 1 76.56 195 GLN A C 1
ATOM 1464 O O . GLN A 1 195 ? -19.656 -14.227 -17.141 1 76.56 195 GLN A O 1
ATOM 1469 N N . GLY A 1 196 ? -21.031 -15.367 -15.836 1 78.44 196 GLY A N 1
ATOM 1470 C CA . GLY A 1 196 ? -20.281 -16.609 -15.938 1 78.44 196 GLY A CA 1
ATOM 1471 C C . GLY A 1 196 ? -19.125 -16.688 -14.953 1 78.44 196 GLY A C 1
ATOM 1472 O O . GLY A 1 196 ? -18.344 -17.641 -14.992 1 78.44 196 GLY A O 1
ATOM 1473 N N . SER A 1 197 ? -19.094 -15.734 -14.148 1 84.19 197 SER A N 1
ATOM 1474 C CA . SER A 1 197 ? -18.016 -15.727 -13.156 1 84.19 197 SER A CA 1
ATOM 1475 C C . SER A 1 197 ? -18.172 -16.891 -12.172 1 84.19 197 SER A C 1
ATOM 1477 O O . SER A 1 197 ? -19.281 -17.172 -11.711 1 84.19 197 SER A O 1
ATOM 1479 N N . LEU A 1 198 ? -17.078 -17.531 -11.93 1 82.94 198 LEU A N 1
ATOM 1480 C CA . LEU A 1 198 ? -17.078 -18.625 -10.961 1 82.94 198 LEU A CA 1
ATOM 1481 C C . LEU A 1 198 ? -17.391 -18.109 -9.555 1 82.94 198 LEU A C 1
ATOM 1483 O O . LEU A 1 198 ? -17.828 -18.875 -8.695 1 82.94 198 LEU A O 1
ATOM 1487 N N . PHE A 1 199 ? -17.281 -16.844 -9.398 1 82.56 199 PHE A N 1
ATOM 1488 C CA . PHE A 1 199 ? -17.531 -16.266 -8.086 1 82.56 199 PHE A CA 1
ATOM 1489 C C . PHE A 1 199 ? -19.016 -16.234 -7.781 1 82.56 199 PHE A C 1
ATOM 1491 O O . PHE A 1 199 ? -19.422 -16.094 -6.625 1 82.56 199 PHE A O 1
ATOM 1498 N N . ASN A 1 200 ? -19.781 -16.328 -8.797 1 79.19 200 ASN A N 1
ATOM 1499 C CA . ASN A 1 200 ? -21.219 -16.344 -8.602 1 79.19 200 ASN A CA 1
ATOM 1500 C C . ASN A 1 200 ? -21.656 -17.562 -7.789 1 79.19 200 ASN A C 1
ATOM 1502 O O . ASN A 1 200 ? -22.75 -17.562 -7.207 1 79.19 200 ASN A O 1
ATOM 1506 N N . GLN A 1 201 ? -20.797 -18.531 -7.828 1 75.75 201 GLN A N 1
ATOM 1507 C CA . GLN A 1 201 ? -21.094 -19.719 -7.047 1 75.75 201 GLN A CA 1
ATOM 1508 C C . GLN A 1 201 ? -21.047 -19.422 -5.551 1 75.75 201 GLN A C 1
ATOM 1510 O O . GLN A 1 201 ? -21.594 -20.172 -4.742 1 75.75 201 GLN A O 1
ATOM 1515 N N . LEU A 1 202 ? -20.344 -18.391 -5.223 1 74.31 202 LEU A N 1
ATOM 1516 C CA . LEU A 1 202 ? -20.281 -17.938 -3.838 1 74.31 202 LEU A CA 1
ATOM 1517 C C . LEU A 1 202 ? -21.406 -16.953 -3.529 1 74.31 202 LEU A C 1
ATOM 1519 O O . LEU A 1 202 ? -21.156 -15.766 -3.354 1 74.31 202 LEU A O 1
ATOM 1523 N N . GLN A 1 203 ? -22.562 -17.422 -3.391 1 71.31 203 GLN A N 1
ATOM 1524 C CA . GLN A 1 203 ? -23.797 -16.641 -3.404 1 71.31 203 GLN A CA 1
ATOM 1525 C C . GLN A 1 203 ? -23.797 -15.609 -2.283 1 71.31 203 GLN A C 1
ATOM 1527 O O . GLN A 1 203 ? -24.047 -14.422 -2.525 1 71.31 203 GLN A O 1
ATOM 1532 N N . PHE A 1 204 ? -23.5 -16.094 -1.173 1 67.19 204 PHE A N 1
ATOM 1533 C CA . PHE A 1 204 ? -23.578 -15.195 -0.023 1 67.19 204 PHE A CA 1
ATOM 1534 C C . PHE A 1 204 ? -22.594 -14.039 -0.168 1 67.19 204 PHE A C 1
ATOM 1536 O O . PHE A 1 204 ? -22.969 -12.875 -0.01 1 67.19 204 PHE A O 1
ATOM 1543 N N . ALA A 1 205 ? -21.469 -14.367 -0.467 1 69.5 205 ALA A N 1
ATOM 1544 C CA . ALA A 1 205 ? -20.422 -13.367 -0.601 1 69.5 205 ALA A CA 1
ATOM 1545 C C . ALA A 1 205 ? -20.719 -12.398 -1.744 1 69.5 205 ALA A C 1
ATOM 1547 O O . ALA A 1 205 ? -20.484 -11.195 -1.629 1 69.5 205 ALA A O 1
ATOM 1548 N N . THR A 1 206 ? -21.203 -12.945 -2.756 1 74.62 206 THR A N 1
ATOM 1549 C CA . THR A 1 206 ? -21.5 -12.133 -3.928 1 74.62 206 THR A CA 1
ATOM 1550 C C . THR A 1 206 ? -22.688 -11.211 -3.658 1 74.62 206 THR A C 1
ATOM 1552 O O . THR A 1 206 ? -22.688 -10.055 -4.066 1 74.62 206 THR A O 1
ATOM 1555 N N . GLN A 1 207 ? -23.641 -11.719 -2.955 1 70.81 207 GLN A N 1
ATOM 1556 C CA . GLN A 1 207 ? -24.797 -10.898 -2.598 1 70.81 207 GLN A CA 1
ATOM 1557 C C . GLN A 1 207 ? -24.391 -9.75 -1.672 1 70.81 207 GLN A C 1
ATOM 1559 O O . GLN A 1 207 ? -24.875 -8.625 -1.815 1 70.81 207 GLN A O 1
ATOM 1564 N N . ALA A 1 208 ? -23.547 -10.102 -0.858 1 67.06 208 ALA A N 1
ATOM 1565 C CA . ALA A 1 208 ? -23.078 -9.078 0.068 1 67.06 208 ALA A CA 1
ATOM 1566 C C . ALA A 1 208 ? -22.312 -7.977 -0.672 1 67.06 208 ALA A C 1
ATOM 1568 O O . ALA A 1 208 ? -22.391 -6.805 -0.303 1 67.06 208 ALA A O 1
ATOM 1569 N N . LEU A 1 209 ? -21.688 -8.383 -1.617 1 70.94 209 LEU A N 1
ATOM 1570 C CA . LEU A 1 209 ? -20.891 -7.461 -2.416 1 70.94 209 LEU A CA 1
ATOM 1571 C C . LEU A 1 209 ? -21.781 -6.527 -3.223 1 70.94 209 LEU A C 1
ATOM 1573 O O . LEU A 1 209 ? -21.516 -5.324 -3.305 1 70.94 209 LEU A O 1
ATOM 1577 N N . TYR A 1 210 ? -22.844 -7.078 -3.744 1 69.06 210 TYR A N 1
ATOM 1578 C CA . TYR A 1 210 ? -23.625 -6.32 -4.723 1 69.06 210 TYR A CA 1
ATOM 1579 C C . TYR A 1 210 ? -24.859 -5.707 -4.082 1 69.06 210 TYR A C 1
ATOM 1581 O O . TYR A 1 210 ? -25.438 -4.762 -4.621 1 69.06 210 TYR A O 1
ATOM 1589 N N . HIS A 1 211 ? -25.438 -6.273 -3.133 1 61.47 211 HIS A N 1
ATOM 1590 C CA . HIS A 1 211 ? -26.703 -5.758 -2.611 1 61.47 211 HIS A CA 1
ATOM 1591 C C . HIS A 1 211 ? -26.484 -4.918 -1.358 1 61.47 211 HIS A C 1
ATOM 1593 O O . HIS A 1 211 ? -27.391 -4.215 -0.908 1 61.47 211 HIS A O 1
ATOM 1599 N N . ASN A 1 212 ? -25.562 -4.145 -1.24 1 52.81 212 ASN A N 1
ATOM 1600 C CA . ASN A 1 212 ? -25.312 -3.188 -0.169 1 52.81 212 ASN A CA 1
ATOM 1601 C C . ASN A 1 212 ? -26.156 -3.492 1.066 1 52.81 212 ASN A C 1
ATOM 1603 O O . ASN A 1 212 ? -27.125 -2.783 1.354 1 52.81 212 ASN A O 1
ATOM 1607 N N . ASP A 1 213 ? -26.547 -4.566 1.401 1 43.62 213 ASP A N 1
ATOM 1608 C CA . ASP A 1 213 ? -27.453 -4.555 2.547 1 43.62 213 ASP A CA 1
ATOM 1609 C C . ASP A 1 213 ? -26.844 -3.779 3.715 1 43.62 213 ASP A C 1
ATOM 1611 O O . ASP A 1 213 ? -25.812 -4.172 4.258 1 43.62 213 ASP A O 1
ATOM 1615 N N . ALA A 1 214 ? -27.078 -2.582 3.643 1 45.19 214 ALA A N 1
ATOM 1616 C CA . ALA A 1 214 ? -26.828 -1.609 4.703 1 45.19 214 ALA A CA 1
ATOM 1617 C C . ALA A 1 214 ? -26.703 -2.297 6.059 1 45.19 214 ALA A C 1
ATOM 1619 O O . ALA A 1 214 ? -25.875 -1.903 6.887 1 45.19 214 ALA A O 1
ATOM 1620 N N . GLU A 1 215 ? -27.656 -3.066 6.277 1 43.22 215 GLU A N 1
ATOM 1621 C CA . GLU A 1 215 ? -27.859 -3.713 7.57 1 43.22 215 GLU A CA 1
ATOM 1622 C C . GLU A 1 215 ? -26.766 -4.746 7.848 1 43.22 215 GLU A C 1
ATOM 1624 O O . GLU A 1 215 ? -26.5 -5.074 9 1 43.22 215 GLU A O 1
ATOM 1629 N N . GLN A 1 216 ? -26.312 -5.297 6.891 1 41.34 216 GLN A N 1
ATOM 1630 C CA . GLN A 1 216 ? -25.438 -6.434 7.145 1 41.34 216 GLN A CA 1
ATOM 1631 C C . GLN A 1 216 ? -23.969 -6.023 7.043 1 41.34 216 GLN A C 1
ATOM 1633 O O . GLN A 1 216 ? -23.078 -6.824 7.316 1 41.34 216 GLN A O 1
ATOM 1638 N N . GLY A 1 217 ? -23.719 -4.883 6.617 1 43.25 217 GLY A N 1
ATOM 1639 C CA . GLY A 1 217 ? -22.312 -4.582 6.465 1 43.25 217 GLY A CA 1
ATOM 1640 C C . GLY A 1 217 ? -21.672 -4.09 7.75 1 43.25 217 GLY A C 1
ATOM 1641 O O . GLY A 1 217 ? -22.359 -3.863 8.75 1 43.25 217 GLY A O 1
ATOM 1642 N N . TRP A 1 218 ? -20.344 -4.254 7.84 1 44.66 218 TRP A N 1
ATOM 1643 C CA . TRP A 1 218 ? -19.578 -3.914 9.031 1 44.66 218 TRP A CA 1
ATOM 1644 C C . TRP A 1 218 ? -19.969 -2.543 9.57 1 44.66 218 TRP A C 1
ATOM 1646 O O . TRP A 1 218 ? -19.844 -2.275 10.766 1 44.66 218 TRP A O 1
ATOM 1656 N N . GLY A 1 219 ? -20.391 -1.699 8.703 1 46.91 219 GLY A N 1
ATOM 1657 C CA . GLY A 1 219 ? -20.719 -0.354 9.141 1 46.91 219 GLY A CA 1
ATOM 1658 C C . GLY A 1 219 ? -21.938 -0.307 10.047 1 46.91 219 GLY A C 1
ATOM 1659 O O . GLY A 1 219 ? -22.047 0.581 10.898 1 46.91 219 GLY A O 1
ATOM 1660 N N . SER A 1 220 ? -22.828 -1.233 9.703 1 46.59 220 SER A N 1
ATOM 1661 C CA . SER A 1 220 ? -24.062 -1.2 10.469 1 46.59 220 SER A CA 1
ATOM 1662 C C . SER A 1 220 ? -23.859 -1.742 11.875 1 46.59 220 SER A C 1
ATOM 1664 O O . SER A 1 220 ? -24.625 -1.436 12.789 1 46.59 220 SER A O 1
ATOM 1666 N N . LEU A 1 221 ? -22.922 -2.59 11.938 1 45.88 221 LEU A N 1
ATOM 1667 C CA . LEU A 1 221 ? -22.859 -3.277 13.227 1 45.88 221 LEU A CA 1
ATOM 1668 C C . LEU A 1 221 ? -22.234 -2.385 14.297 1 45.88 221 LEU A C 1
ATOM 1670 O O . LEU A 1 221 ? -22.531 -2.537 15.484 1 45.88 221 LEU A O 1
ATOM 1674 N N . PHE A 1 222 ? -21.453 -1.493 13.891 1 49.22 222 PHE A N 1
ATOM 1675 C CA . PHE A 1 222 ? -20.812 -0.702 14.938 1 49.22 222 PHE A CA 1
ATOM 1676 C C . PHE A 1 222 ? -20.703 0.758 14.516 1 49.22 222 PHE A C 1
ATOM 1678 O O . PHE A 1 222 ? -19.625 1.208 14.117 1 49.22 222 PHE A O 1
ATOM 1685 N N . PRO A 1 223 ? -21.844 1.446 14.492 1 54.66 223 PRO A N 1
ATOM 1686 C CA . PRO A 1 223 ? -21.828 2.836 14.031 1 54.66 223 PRO A CA 1
ATOM 1687 C C . PRO A 1 223 ? -21 3.752 14.922 1 54.66 223 PRO A C 1
ATOM 1689 O O . PRO A 1 223 ? -21.234 3.828 16.125 1 54.66 223 PRO A O 1
ATOM 1692 N N . THR A 1 224 ? -19.734 3.859 14.711 1 62.44 224 THR A N 1
ATOM 1693 C CA . THR A 1 224 ? -19.047 4.949 15.406 1 62.44 224 THR A CA 1
ATOM 1694 C C . THR A 1 224 ? -19.453 6.297 14.82 1 62.44 224 THR A C 1
ATOM 1696 O O . THR A 1 224 ? -19.484 6.461 13.594 1 62.44 224 THR A O 1
ATOM 1699 N N . ASP A 1 225 ? -19.984 7.258 15.75 1 75.25 225 ASP A N 1
ATOM 1700 C CA . ASP A 1 225 ? -20.312 8.625 15.367 1 75.25 225 ASP A CA 1
ATOM 1701 C C . ASP A 1 225 ? -19.094 9.336 14.766 1 75.25 225 ASP A C 1
ATOM 1703 O O . ASP A 1 225 ? -18.094 9.531 15.453 1 75.25 225 ASP A O 1
ATOM 1707 N N . PRO A 1 226 ? -19.156 9.656 13.531 1 83.06 226 PRO A N 1
ATOM 1708 C CA . PRO A 1 226 ? -18.016 10.312 12.891 1 83.06 226 PRO A CA 1
ATOM 1709 C C . PRO A 1 226 ? -17.578 11.578 13.625 1 83.06 226 PRO A C 1
ATOM 1711 O O . PRO A 1 226 ? -16.391 11.922 13.594 1 83.06 226 PRO A O 1
ATOM 1714 N N . GLN A 1 227 ? -18.531 12.195 14.336 1 88.88 227 GLN A N 1
ATOM 1715 C CA . GLN A 1 227 ? -18.156 13.414 15.047 1 88.88 227 GLN A CA 1
ATOM 1716 C C . GLN A 1 227 ? -17.25 13.102 16.234 1 88.88 227 GLN A C 1
ATOM 1718 O O . GLN A 1 227 ? -16.359 13.891 16.562 1 88.88 227 GLN A O 1
ATOM 1723 N N . HIS A 1 228 ? -17.484 12.016 16.812 1 86.75 228 HIS A N 1
ATOM 1724 C CA . HIS A 1 228 ? -16.625 11.625 17.922 1 86.75 228 HIS A CA 1
ATOM 1725 C C . HIS A 1 228 ? -15.195 11.391 17.469 1 86.75 228 HIS A C 1
ATOM 1727 O O . HIS A 1 228 ? -14.25 11.852 18.109 1 86.75 228 HIS A O 1
ATOM 1733 N N . ILE A 1 229 ? -15.109 10.758 16.391 1 86.38 229 ILE A N 1
ATOM 1734 C CA . ILE A 1 229 ? -13.789 10.5 15.836 1 86.38 229 ILE A CA 1
ATOM 1735 C C . ILE A 1 229 ? -13.133 11.812 15.43 1 86.38 229 ILE A C 1
ATOM 1737 O O . ILE A 1 229 ? -11.961 12.047 15.727 1 86.38 229 ILE A O 1
ATOM 1741 N N . ALA A 1 230 ? -13.898 12.609 14.836 1 93.12 230 ALA A N 1
ATOM 1742 C CA . ALA A 1 230 ? -13.391 13.898 14.375 1 93.12 230 ALA A CA 1
ATOM 1743 C C . ALA A 1 230 ? -12.875 14.734 15.547 1 93.12 230 ALA A C 1
ATOM 1745 O O . ALA A 1 230 ? -11.812 15.352 15.453 1 93.12 230 ALA A O 1
ATOM 1746 N N . ASP A 1 231 ? -13.617 14.727 16.656 1 93.69 231 ASP A N 1
ATOM 1747 C CA . ASP A 1 231 ? -13.227 15.492 17.828 1 93.69 231 ASP A CA 1
ATOM 1748 C C . ASP A 1 231 ? -11.898 14.984 18.391 1 93.69 231 ASP A C 1
ATOM 1750 O O . ASP A 1 231 ? -11.031 15.781 18.766 1 93.69 231 ASP A O 1
ATOM 1754 N N . GLN A 1 232 ? -11.766 13.734 18.391 1 90.62 232 GLN A N 1
ATOM 1755 C CA . GLN A 1 232 ? -10.539 13.141 18.906 1 90.62 232 GLN A CA 1
ATOM 1756 C C . GLN A 1 232 ? -9.352 13.438 18 1 90.62 232 GLN A C 1
ATOM 1758 O O . GLN A 1 232 ? -8.273 13.789 18.469 1 90.62 232 GLN A O 1
ATOM 1763 N N . VAL A 1 233 ? -9.555 13.297 16.766 1 93.06 233 VAL A N 1
ATOM 1764 C CA . VAL A 1 233 ? -8.484 13.539 15.789 1 93.06 233 VAL A CA 1
ATOM 1765 C C . VAL A 1 233 ? -8.047 15 15.867 1 93.06 233 VAL A C 1
ATOM 1767 O O . VAL A 1 233 ? -6.852 15.297 15.867 1 93.06 233 VAL A O 1
ATOM 1770 N N . ALA A 1 234 ? -9.008 15.938 15.93 1 96.38 234 ALA A N 1
ATOM 1771 C CA . ALA A 1 234 ? -8.68 17.359 16.016 1 96.38 234 ALA A CA 1
ATOM 1772 C C . ALA A 1 234 ? -7.895 17.656 17.297 1 96.38 234 ALA A C 1
ATOM 1774 O O . ALA A 1 234 ? -6.879 18.359 17.25 1 96.38 234 ALA A O 1
ATOM 1775 N N . LYS A 1 235 ? -8.336 17.109 18.375 1 95.38 235 LYS A N 1
ATOM 1776 C CA . LYS A 1 235 ? -7.652 17.297 19.656 1 95.38 235 LYS A CA 1
ATOM 1777 C C . LYS A 1 235 ? -6.211 16.797 19.578 1 95.38 235 LYS A C 1
ATOM 1779 O O . LYS A 1 235 ? -5.289 17.484 20.016 1 95.38 235 LYS A O 1
ATOM 1784 N N . LEU A 1 236 ? -6.051 15.664 19.016 1 93.31 236 LEU A N 1
ATOM 1785 C CA . LEU A 1 236 ? -4.727 15.062 18.922 1 93.31 236 LEU A CA 1
ATOM 1786 C C . LEU A 1 236 ? -3.836 15.852 17.969 1 93.31 236 LEU A C 1
ATOM 1788 O O . LEU A 1 236 ? -2.658 16.078 18.25 1 93.31 236 LEU A O 1
ATOM 1792 N N . ALA A 1 237 ? -4.379 16.219 16.859 1 95.88 237 ALA A N 1
ATOM 1793 C CA . ALA A 1 237 ? -3.615 16.953 15.859 1 95.88 237 ALA A CA 1
ATOM 1794 C C . ALA A 1 237 ? -3.145 18.297 16.406 1 95.88 237 ALA A C 1
ATOM 1796 O O . ALA A 1 237 ? -2.102 18.812 16 1 95.88 237 ALA A O 1
ATOM 1797 N N . LEU A 1 238 ? -3.893 18.922 17.312 1 96.06 238 LEU A N 1
ATOM 1798 C CA . LEU A 1 238 ? -3.574 20.234 17.875 1 96.06 238 LEU A CA 1
ATOM 1799 C C . LEU A 1 238 ? -2.729 20.094 19.141 1 96.06 238 LEU A C 1
ATOM 1801 O O . LEU A 1 238 ? -2.236 21.094 19.672 1 96.06 238 LEU A O 1
ATOM 1805 N N . SER A 1 239 ? -2.504 18.875 19.562 1 93.69 239 SER A N 1
ATOM 1806 C CA . SER A 1 239 ? -1.724 18.656 20.781 1 93.69 239 SER A CA 1
ATOM 1807 C C . SER A 1 239 ? -0.234 18.859 20.531 1 93.69 239 SER A C 1
ATOM 1809 O O . SER A 1 239 ? 0.195 18.984 19.375 1 93.69 239 SER A O 1
ATOM 1811 N N . ARG A 1 240 ? 0.56 18.875 21.562 1 89.81 240 ARG A N 1
ATOM 1812 C CA . ARG A 1 240 ? 2 19.094 21.484 1 89.81 240 ARG A CA 1
ATOM 1813 C C . ARG A 1 240 ? 2.707 17.891 20.875 1 89.81 240 ARG A C 1
ATOM 1815 O O . ARG A 1 240 ? 3.727 18.031 20.203 1 89.81 240 ARG A O 1
ATOM 1822 N N . ARG A 1 241 ? 2.172 16.734 21.172 1 89.12 241 ARG A N 1
ATOM 1823 C CA . ARG A 1 241 ? 2.781 15.5 20.703 1 89.12 241 ARG A CA 1
ATOM 1824 C C . ARG A 1 241 ? 1.739 14.586 20.078 1 89.12 241 ARG A C 1
ATOM 1826 O O . ARG A 1 241 ? 1.346 13.578 20.672 1 89.12 241 ARG A O 1
ATOM 1833 N N . PRO A 1 242 ? 1.346 14.883 18.859 1 90.94 242 PRO A N 1
ATOM 1834 C CA . PRO A 1 242 ? 0.397 13.984 18.188 1 90.94 242 PRO A CA 1
ATOM 1835 C C . PRO A 1 242 ? 0.954 12.578 18 1 90.94 242 PRO A C 1
ATOM 1837 O O . PRO A 1 242 ? 2.152 12.406 17.766 1 90.94 242 PRO A O 1
ATOM 1840 N N . PRO A 1 243 ? 0.087 11.594 18.156 1 85.5 243 PRO A N 1
ATOM 1841 C CA . PRO A 1 243 ? 0.561 10.219 17.969 1 85.5 243 PRO A CA 1
ATOM 1842 C C . PRO A 1 243 ? 0.921 9.906 16.531 1 85.5 243 PRO A C 1
ATOM 1844 O O . PRO A 1 243 ? 0.421 10.562 15.609 1 85.5 243 PRO A O 1
ATOM 1847 N N . ARG A 1 244 ? 1.793 8.898 16.406 1 82.31 244 ARG A N 1
ATOM 1848 C CA . ARG A 1 244 ? 2.193 8.453 15.07 1 82.31 244 ARG A CA 1
ATOM 1849 C C . ARG A 1 244 ? 1.039 7.758 14.352 1 82.31 244 ARG A C 1
ATOM 1851 O O . ARG A 1 244 ? 0.815 7.984 13.164 1 82.31 244 ARG A O 1
ATOM 1858 N N . HIS A 1 245 ? 0.445 6.895 15.086 1 82.44 245 HIS A N 1
ATOM 1859 C CA . HIS A 1 245 ? -0.738 6.18 14.625 1 82.44 245 HIS A CA 1
ATOM 1860 C C . HIS A 1 245 ? -1.898 6.336 15.602 1 82.44 245 HIS A C 1
ATOM 1862 O O . HIS A 1 245 ? -1.709 6.25 16.812 1 82.44 245 HIS A O 1
ATOM 1868 N N . TYR A 1 246 ? -3.027 6.68 15.062 1 83.19 246 TYR A N 1
ATOM 1869 C CA . TYR A 1 246 ? -4.246 6.727 15.867 1 83.19 246 TYR A CA 1
ATOM 1870 C C . TYR A 1 246 ? -5.328 5.84 15.258 1 83.19 246 TYR A C 1
ATOM 1872 O O . TYR A 1 246 ? -5.746 6.051 14.117 1 83.19 246 TYR A O 1
ATOM 1880 N N . VAL A 1 247 ? -5.684 4.805 15.922 1 76.19 247 VAL A N 1
ATOM 1881 C CA . VAL A 1 247 ? -6.746 3.9 15.5 1 76.19 247 VAL A CA 1
ATOM 1882 C C . VAL A 1 247 ? -8.047 4.27 16.203 1 76.19 247 VAL A C 1
ATOM 1884 O O . VAL A 1 247 ? -8.148 4.195 17.438 1 76.19 247 VAL A O 1
ATOM 1887 N N . ALA A 1 248 ? -8.875 4.77 15.414 1 71.19 248 ALA A N 1
ATOM 1888 C CA . ALA A 1 248 ? -10.133 5.246 15.992 1 71.19 248 ALA A CA 1
ATOM 1889 C C . ALA A 1 248 ? -11.234 4.195 15.852 1 71.19 248 ALA A C 1
ATOM 1891 O O . ALA A 1 248 ? -11.492 3.699 14.75 1 71.19 248 ALA A O 1
ATOM 1892 N N . GLY A 1 249 ? -11.875 3.824 16.938 1 63.56 249 GLY A N 1
ATOM 1893 C CA . GLY A 1 249 ? -13.008 2.906 16.938 1 63.56 249 GLY A CA 1
ATOM 1894 C C . GLY A 1 249 ? -12.617 1.484 17.297 1 63.56 249 GLY A C 1
ATOM 1895 O O . GLY A 1 249 ? -11.5 1.052 17.016 1 63.56 249 GLY A O 1
ATOM 1896 N N . TRP A 1 250 ? -13.484 0.874 17.938 1 51.34 250 TRP A N 1
ATOM 1897 C CA . TRP A 1 250 ? -13.227 -0.46 18.484 1 51.34 250 TRP A CA 1
ATOM 1898 C C . TRP A 1 250 ? -12.883 -1.439 17.359 1 51.34 250 TRP A C 1
ATOM 1900 O O . TRP A 1 250 ? -11.945 -2.23 17.484 1 51.34 250 TRP A O 1
ATOM 1910 N N . LEU A 1 251 ? -13.578 -1.324 16.344 1 53.06 251 LEU A N 1
ATOM 1911 C CA . LEU A 1 251 ? -13.359 -2.297 15.273 1 53.06 251 LEU A CA 1
ATOM 1912 C C . LEU A 1 251 ? -12.016 -2.059 14.586 1 53.06 251 LEU A C 1
ATOM 1914 O O . LEU A 1 251 ? -11.328 -3.01 14.219 1 53.06 251 LEU A O 1
ATOM 1918 N N . SER A 1 252 ? -11.641 -0.838 14.547 1 51.91 252 SER A N 1
ATOM 1919 C CA . SER A 1 252 ? -10.312 -0.532 14.016 1 51.91 252 SER A CA 1
ATOM 1920 C C . SER A 1 252 ? -9.219 -1.123 14.898 1 51.91 252 SER A C 1
ATOM 1922 O O . SER A 1 252 ? -8.195 -1.601 14.398 1 51.91 252 SER A O 1
ATOM 1924 N N . GLY A 1 253 ? -9.625 -1.075 16.094 1 50.31 253 GLY A N 1
ATOM 1925 C CA . GLY A 1 253 ? -8.688 -1.7 17.016 1 50.31 253 GLY A CA 1
ATOM 1926 C C . GLY A 1 253 ? -8.531 -3.191 16.781 1 50.31 253 GLY A C 1
ATOM 1927 O O . GLY A 1 253 ? -7.418 -3.721 16.844 1 50.31 253 GLY A O 1
ATOM 1928 N N . VAL A 1 254 ? -9.609 -3.791 16.469 1 50.84 254 VAL A N 1
ATOM 1929 C CA . VAL A 1 254 ? -9.578 -5.23 16.219 1 50.84 254 VAL A CA 1
ATOM 1930 C C . VAL A 1 254 ? -8.789 -5.516 14.945 1 50.84 254 VAL A C 1
ATOM 1932 O O . VAL A 1 254 ? -7.922 -6.395 14.93 1 50.84 254 VAL A O 1
ATOM 1935 N N . LEU A 1 255 ? -9.102 -4.75 13.969 1 52.25 255 LEU A N 1
ATOM 1936 C CA . LEU A 1 255 ? -8.414 -4.977 12.703 1 52.25 255 LEU A CA 1
ATOM 1937 C C . LEU A 1 255 ? -6.922 -4.672 12.828 1 52.25 255 LEU A C 1
ATOM 1939 O O . LEU A 1 255 ? -6.09 -5.355 12.234 1 52.25 255 LEU A O 1
ATOM 1943 N N . TYR A 1 256 ? -6.754 -3.662 13.547 1 51.78 256 TYR A N 1
ATOM 1944 C CA . TYR A 1 256 ? -5.367 -3.318 13.852 1 51.78 256 TYR A CA 1
ATOM 1945 C C . TYR A 1 256 ? -4.656 -4.477 14.539 1 51.78 256 TYR A C 1
ATOM 1947 O O . TYR A 1 256 ? -3.551 -4.855 14.141 1 51.78 256 TYR A O 1
ATOM 1955 N N . CYS A 1 257 ? -5.375 -4.984 15.508 1 50 257 CYS A N 1
ATOM 1956 C CA . CYS A 1 257 ? -4.801 -6.094 16.266 1 50 257 CYS A CA 1
ATOM 1957 C C . CYS A 1 257 ? -4.633 -7.324 15.375 1 50 257 CYS A C 1
ATOM 1959 O O . CYS A 1 257 ? -3.602 -8 15.438 1 50 257 CYS A O 1
ATOM 1961 N N . LEU A 1 258 ? -5.633 -7.516 14.602 1 50.44 258 LEU A N 1
ATOM 1962 C CA . LEU A 1 258 ? -5.582 -8.672 13.711 1 50.44 258 LEU A CA 1
ATOM 1963 C C . LEU A 1 258 ? -4.461 -8.523 12.695 1 50.44 258 LEU A C 1
ATOM 1965 O O . LEU A 1 258 ? -3.73 -9.477 12.422 1 50.44 258 LEU A O 1
ATOM 1969 N N . GLY A 1 259 ? -4.34 -7.402 12.18 1 48.66 259 GLY A N 1
ATOM 1970 C CA . GLY A 1 259 ? -3.357 -7.18 11.133 1 48.66 259 GLY A CA 1
ATOM 1971 C C . GLY A 1 259 ? -1.932 -7.141 11.648 1 48.66 259 GLY A C 1
ATOM 1972 O O . GLY A 1 259 ? -1.016 -7.645 10.992 1 48.66 259 GLY A O 1
ATOM 1973 N N . CYS A 1 260 ? -1.825 -6.551 12.766 1 51.06 260 CYS A N 1
ATOM 1974 C CA . CYS A 1 260 ? -0.481 -6.332 13.289 1 51.06 260 CYS A CA 1
ATOM 1975 C C . CYS A 1 260 ? -0.016 -7.531 14.109 1 51.06 260 CYS A C 1
ATOM 1977 O O . CYS A 1 260 ? 1.179 -7.828 14.156 1 51.06 260 CYS A O 1
ATOM 1979 N N . TYR A 1 261 ? -1.115 -8.133 14.68 1 47.41 261 TYR A N 1
ATOM 1980 C CA . TYR A 1 261 ? -0.657 -9.039 15.727 1 47.41 261 TYR A CA 1
ATOM 1981 C C . TYR A 1 261 ? -1.084 -10.477 15.43 1 47.41 261 TYR A C 1
ATOM 1983 O O . TYR A 1 261 ? -0.525 -11.422 15.992 1 47.41 261 TYR A O 1
ATOM 1991 N N . MET A 1 262 ? -2.012 -10.602 14.609 1 48.91 262 MET A N 1
ATOM 1992 C CA . MET A 1 262 ? -2.486 -11.977 14.445 1 48.91 262 MET A CA 1
ATOM 1993 C C . MET A 1 262 ? -1.819 -12.641 13.25 1 48.91 262 MET A C 1
ATOM 1995 O O . MET A 1 262 ? -1.529 -11.984 12.25 1 48.91 262 MET A O 1
ATOM 1999 N N . PRO A 1 263 ? -1.552 -13.898 13.508 1 50.44 263 PRO A N 1
ATOM 2000 C CA . PRO A 1 263 ? -1.059 -14.672 12.359 1 50.44 263 PRO A CA 1
ATOM 2001 C C . PRO A 1 263 ? -1.981 -14.578 11.148 1 50.44 263 PRO A C 1
ATOM 2003 O O . PRO A 1 263 ? -3.199 -14.461 11.305 1 50.44 263 PRO A O 1
ATOM 2006 N N . CYS A 1 264 ? -1.446 -14.5 10.062 1 51.97 264 CYS A N 1
ATOM 2007 C CA . CYS A 1 264 ? -2.148 -14.352 8.789 1 51.97 264 CYS A CA 1
ATOM 2008 C C . CYS A 1 264 ? -3.281 -15.359 8.672 1 51.97 264 CYS A C 1
ATOM 2010 O O . CYS A 1 264 ? -4.34 -15.055 8.117 1 51.97 264 CYS A O 1
ATOM 2012 N N . TRP A 1 265 ? -3.066 -16.5 9.203 1 56.78 265 TRP A N 1
ATOM 2013 C CA . TRP A 1 265 ? -4.078 -17.531 9.047 1 56.78 265 TRP A CA 1
ATOM 2014 C C . TRP A 1 265 ? -5.352 -17.172 9.797 1 56.78 265 TRP A C 1
ATOM 2016 O O . TRP A 1 265 ? -6.453 -17.547 9.383 1 56.78 265 TRP A O 1
ATOM 2026 N N . VAL A 1 266 ? -5.168 -16.469 10.906 1 54.16 266 VAL A N 1
ATOM 2027 C CA . VAL A 1 266 ? -6.336 -16.062 11.68 1 54.16 266 VAL A CA 1
ATOM 2028 C C . VAL A 1 266 ? -7.129 -15.016 10.906 1 54.16 266 VAL A C 1
ATOM 2030 O O . VAL A 1 266 ? -8.359 -15.062 10.867 1 54.16 266 VAL A O 1
ATOM 2033 N N . VAL A 1 267 ? -6.359 -14.203 10.281 1 53.66 267 VAL A N 1
ATOM 2034 C CA . VAL A 1 267 ? -7.008 -13.172 9.477 1 53.66 267 VAL A CA 1
ATOM 2035 C C . VAL A 1 267 ? -7.766 -13.812 8.32 1 53.66 267 VAL A C 1
ATOM 2037 O O . VAL A 1 267 ? -8.906 -13.438 8.039 1 53.66 267 VAL A O 1
ATOM 2040 N N . ASP A 1 268 ? -7.125 -14.758 7.727 1 55.06 268 ASP A N 1
ATOM 2041 C CA . ASP A 1 268 ? -7.777 -15.477 6.637 1 55.06 268 ASP A CA 1
ATOM 2042 C C . ASP A 1 268 ? -9.047 -16.172 7.125 1 55.06 268 ASP A C 1
ATOM 2044 O O . ASP A 1 268 ? -10.062 -16.188 6.434 1 55.06 268 ASP A O 1
ATOM 2048 N N . LEU A 1 269 ? -8.938 -16.75 8.266 1 56 269 LEU A N 1
ATOM 2049 C CA . LEU A 1 269 ? -10.062 -17.484 8.836 1 56 269 LEU A CA 1
ATOM 2050 C C . LEU A 1 269 ? -11.227 -16.531 9.125 1 56 269 LEU A C 1
ATOM 2052 O O . LEU A 1 269 ? -12.375 -16.844 8.805 1 56 269 LEU A O 1
ATOM 2056 N N . VAL A 1 270 ? -10.906 -15.438 9.711 1 56.94 270 VAL A N 1
ATOM 2057 C CA . VAL A 1 270 ? -11.938 -14.484 10.109 1 56.94 270 VAL A CA 1
ATOM 2058 C C . VAL A 1 270 ? -12.648 -13.945 8.867 1 56.94 270 VAL A C 1
ATOM 2060 O O . VAL A 1 270 ? -13.875 -13.891 8.82 1 56.94 270 VAL A O 1
ATOM 2063 N N . GLN A 1 271 ? -11.898 -13.664 7.98 1 58.94 271 GLN A N 1
ATOM 2064 C CA . GLN A 1 271 ? -12.492 -13.117 6.762 1 58.94 271 GLN A CA 1
ATOM 2065 C C . GLN A 1 271 ? -13.219 -14.203 5.973 1 58.94 271 GLN A C 1
ATOM 2067 O O . GLN A 1 271 ? -14.266 -13.953 5.379 1 58.94 271 GLN A O 1
ATOM 2072 N N . GLY A 1 272 ? -12.578 -15.352 5.84 1 54.19 272 GLY A N 1
ATOM 2073 C CA . GLY A 1 272 ? -13.25 -16.484 5.215 1 54.19 272 GLY A CA 1
ATOM 2074 C C . GLY A 1 272 ? -14.594 -16.797 5.84 1 54.19 272 GLY A C 1
ATOM 2075 O O . GLY A 1 272 ? -15.562 -17.078 5.133 1 54.19 272 GLY A O 1
ATOM 2076 N N . PHE A 1 273 ? -14.547 -16.719 7.188 1 55.75 273 PHE A N 1
ATOM 2077 C CA . PHE A 1 273 ? -15.789 -16.969 7.906 1 55.75 273 PHE A CA 1
ATOM 2078 C C . PHE A 1 273 ? -16.797 -15.867 7.645 1 55.75 273 PHE A C 1
ATOM 2080 O O . PHE A 1 273 ? -17.984 -16.141 7.445 1 55.75 273 PHE A O 1
ATOM 2087 N N . ARG A 1 274 ? -16.281 -14.711 7.68 1 56.97 274 ARG A N 1
ATOM 2088 C CA . ARG A 1 274 ? -17.156 -13.555 7.457 1 56.97 274 ARG A CA 1
ATOM 2089 C C . ARG A 1 274 ? -17.828 -13.633 6.094 1 56.97 274 ARG A C 1
ATOM 2091 O O . ARG A 1 274 ? -19 -13.289 5.953 1 56.97 274 ARG A O 1
ATOM 2098 N N . LEU A 1 275 ? -17.062 -14.18 5.238 1 56.12 275 LEU A N 1
ATOM 2099 C CA . LEU A 1 275 ? -17.578 -14.234 3.875 1 56.12 275 LEU A CA 1
ATOM 2100 C C . LEU A 1 275 ? -18.125 -15.617 3.557 1 56.12 275 LEU A C 1
ATOM 2102 O O . LEU A 1 275 ? -18.609 -15.867 2.443 1 56.12 275 LEU A O 1
ATOM 2106 N N . ARG A 1 276 ? -18.031 -16.5 4.582 1 57.28 276 ARG A N 1
ATOM 2107 C CA . ARG A 1 276 ? -18.5 -17.875 4.445 1 57.28 276 ARG A CA 1
ATOM 2108 C C . ARG A 1 276 ? -17.859 -18.562 3.248 1 57.28 276 ARG A C 1
ATOM 2110 O O . ARG A 1 276 ? -18.547 -19.172 2.424 1 57.28 276 ARG A O 1
ATOM 2117 N N . LEU A 1 277 ? -16.594 -18.281 3.102 1 54.91 277 LEU A N 1
ATOM 2118 C CA . LEU A 1 277 ? -15.844 -18.859 1.991 1 54.91 277 LEU A CA 1
ATOM 2119 C C . LEU A 1 277 ? -15.281 -20.234 2.369 1 54.91 277 LEU A C 1
ATOM 2121 O O . LEU A 1 277 ? -14.711 -20.406 3.447 1 54.91 277 LEU A O 1
ATOM 2125 N N . PRO A 1 278 ? -15.547 -21.359 1.564 1 58.75 278 PRO A N 1
ATOM 2126 C CA . PRO A 1 278 ? -14.727 -22.562 1.752 1 58.75 278 PRO A CA 1
ATOM 2127 C C . PRO A 1 278 ? -13.25 -22.312 1.468 1 58.75 278 PRO A C 1
ATOM 2129 O O . PRO A 1 278 ? -12.906 -21.453 0.646 1 58.75 278 PRO A O 1
ATOM 2132 N N . PRO A 1 279 ? -12.398 -22.891 2.072 1 51.75 279 PRO A N 1
ATOM 2133 C CA . PRO A 1 279 ? -12.562 -23.906 3.121 1 51.75 279 PRO A CA 1
ATOM 2134 C C . PRO A 1 279 ? -12.727 -23.297 4.508 1 51.75 279 PRO A C 1
ATOM 2136 O O . PRO A 1 279 ? -12.766 -24.016 5.508 1 51.75 279 PRO A O 1
ATOM 2139 N N . TYR A 1 280 ? -12.75 -22.031 4.488 1 44.09 280 TYR A N 1
ATOM 2140 C CA . TYR A 1 280 ? -12.742 -21.438 5.816 1 44.09 280 TYR A CA 1
ATOM 2141 C C . TYR A 1 280 ? -14.047 -21.719 6.551 1 44.09 280 TYR A C 1
ATOM 2143 O O . TYR A 1 280 ? -14.062 -21.844 7.777 1 44.09 280 TYR A O 1
ATOM 2151 N N . PHE A 1 281 ? -15.078 -21.531 5.746 1 45.75 281 PHE A N 1
ATOM 2152 C CA . PHE A 1 281 ? -16.422 -21.797 6.262 1 45.75 281 PHE A CA 1
ATOM 2153 C C . PHE A 1 281 ? -17.016 -23.047 5.637 1 45.75 281 PHE A C 1
ATOM 2155 O O . PHE A 1 281 ? -17.234 -23.109 4.426 1 45.75 281 PHE A O 1
ATOM 2162 N N . GLY A 1 282 ? -17.266 -24.125 6.293 1 48.16 282 GLY A N 1
ATOM 2163 C CA . GLY A 1 282 ? -18 -25.312 5.914 1 48.16 282 GLY A CA 1
ATOM 2164 C C . GLY A 1 282 ? -17.328 -26.109 4.816 1 48.16 282 GLY A C 1
ATOM 2165 O O . GLY A 1 282 ? -16.328 -25.672 4.25 1 48.16 282 GLY A O 1
ATOM 2166 N N . ARG A 1 283 ? -17.266 -27.578 4.805 1 39.28 283 ARG A N 1
ATOM 2167 C CA . ARG A 1 283 ? -16.922 -28.469 3.705 1 39.28 283 ARG A CA 1
ATOM 2168 C C . ARG A 1 283 ? -17.594 -28.031 2.41 1 39.28 283 ARG A C 1
ATOM 2170 O O . ARG A 1 283 ? -18.75 -27.578 2.426 1 39.28 283 ARG A O 1
ATOM 2177 N N . ILE A 1 284 ? -16.812 -27.297 1.313 1 33.12 284 ILE A N 1
ATOM 2178 C CA . ILE A 1 284 ? -17.562 -27.359 0.061 1 33.12 284 ILE A CA 1
ATOM 2179 C C . ILE A 1 284 ? -18.531 -28.547 0.104 1 33.12 284 ILE A C 1
ATOM 2181 O O . ILE A 1 284 ? -18.141 -29.656 0.499 1 33.12 284 ILE A O 1
ATOM 2185 N N . ASN A 1 285 ? -19.781 -28.453 0.192 1 24.33 285 ASN A N 1
ATOM 2186 C CA . ASN A 1 285 ? -20.578 -29.641 -0.079 1 24.33 285 ASN A CA 1
ATOM 2187 C C . ASN A 1 285 ? -19.922 -30.516 -1.146 1 24.33 285 ASN A C 1
ATOM 2189 O O . ASN A 1 285 ? -19.641 -30.047 -2.248 1 24.33 285 ASN A O 1
ATOM 2193 N N . SER A 1 286 ? -19.094 -31.625 -0.862 1 22.92 286 SER A N 1
ATOM 2194 C CA . SER A 1 286 ? -19.219 -32.812 -1.68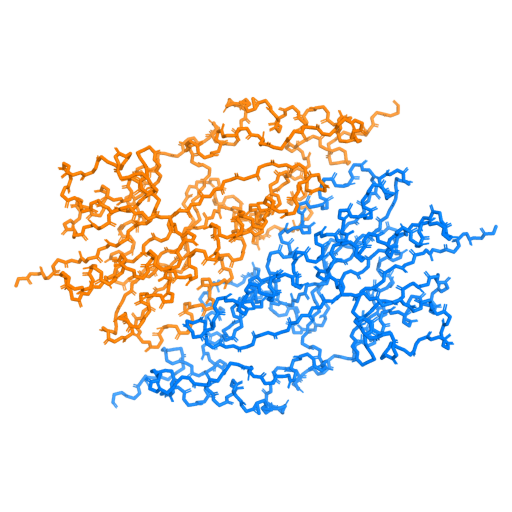9 1 22.92 286 SER A CA 1
ATOM 2195 C C . SER A 1 286 ? -20.641 -33 -2.209 1 22.92 286 SER A C 1
ATOM 2197 O O . SER A 1 286 ? -21.609 -32.812 -1.464 1 22.92 286 SER A O 1
ATOM 2199 N N . MET B 1 1 ? 2.465 -40.188 -16.984 1 36.91 1 MET B N 1
ATOM 2200 C CA . MET B 1 1 ? 3.57 -39.281 -17.203 1 36.91 1 MET B CA 1
ATOM 2201 C C . MET B 1 1 ? 3.402 -38 -16.359 1 36.91 1 MET B C 1
ATOM 2203 O O . MET B 1 1 ? 2.301 -37.469 -16.266 1 36.91 1 MET B O 1
ATOM 2207 N N . VAL B 1 2 ? 4.246 -37.875 -15.352 1 52.72 2 VAL B N 1
ATOM 2208 C CA . VAL B 1 2 ? 4.004 -36.812 -14.375 1 52.72 2 VAL B CA 1
ATOM 2209 C C . VAL B 1 2 ? 3.961 -35.469 -15.086 1 52.72 2 VAL B C 1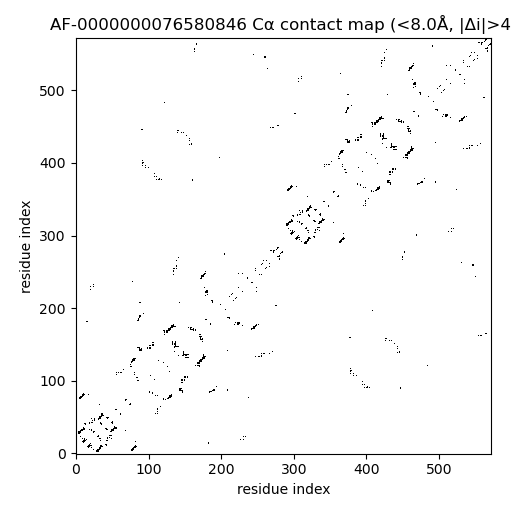
ATOM 2211 O O . VAL B 1 2 ? 4.883 -35.125 -15.82 1 52.72 2 VAL B O 1
ATOM 2214 N N . GLN B 1 3 ? 2.783 -34.844 -15.344 1 74.31 3 GLN B N 1
ATOM 2215 C CA . GLN B 1 3 ? 2.596 -33.625 -16.109 1 74.31 3 GLN B CA 1
ATOM 2216 C C . GLN B 1 3 ? 3.5 -32.5 -15.578 1 74.31 3 GLN B C 1
ATOM 2218 O O . GLN B 1 3 ? 3.598 -32.312 -14.367 1 74.31 3 GLN B O 1
ATOM 2223 N N . GLN B 1 4 ? 4.398 -32.062 -16.516 1 91.56 4 GLN B N 1
ATOM 2224 C CA . GLN B 1 4 ? 5.344 -30.984 -16.25 1 91.56 4 GLN B CA 1
ATOM 2225 C C . GLN B 1 4 ? 4.617 -29.719 -15.797 1 91.56 4 GLN B C 1
ATOM 2227 O O . GLN B 1 4 ? 3.654 -29.297 -16.438 1 91.56 4 GLN B O 1
ATOM 2232 N N . ARG B 1 5 ? 4.953 -29.266 -14.586 1 96.12 5 ARG B N 1
ATOM 2233 C CA . ARG B 1 5 ? 4.371 -28.016 -14.109 1 96.12 5 ARG B CA 1
ATOM 2234 C C . ARG B 1 5 ? 4.844 -26.844 -14.953 1 96.12 5 ARG B C 1
ATOM 2236 O O . ARG B 1 5 ? 6.008 -26.797 -15.359 1 96.12 5 ARG B O 1
ATOM 2243 N N . VAL B 1 6 ? 3.971 -25.953 -15.195 1 98 6 VAL B N 1
ATOM 2244 C CA . VAL B 1 6 ? 4.254 -24.781 -16.016 1 98 6 VAL B CA 1
ATOM 2245 C C . VAL B 1 6 ? 4.363 -23.531 -15.141 1 98 6 VAL B C 1
ATOM 2247 O O . VAL B 1 6 ? 3.457 -23.234 -14.359 1 98 6 VAL B O 1
ATOM 2250 N N . VAL B 1 7 ? 5.504 -22.812 -15.266 1 98.56 7 VAL B N 1
ATOM 2251 C CA . VAL B 1 7 ? 5.789 -21.656 -14.43 1 98.56 7 VAL B CA 1
ATOM 2252 C C . VAL B 1 7 ? 6.035 -20.422 -15.305 1 98.56 7 VAL B C 1
ATOM 2254 O O . VAL B 1 7 ? 6.742 -20.516 -16.312 1 98.56 7 VAL B O 1
ATOM 2257 N N . LEU B 1 8 ? 5.43 -19.328 -15.016 1 98.44 8 LEU B N 1
ATOM 2258 C CA . LEU B 1 8 ? 5.656 -18.031 -15.656 1 98.44 8 LEU B CA 1
ATOM 2259 C C . LEU B 1 8 ? 6.285 -17.047 -14.68 1 98.44 8 LEU B C 1
ATOM 2261 O O . LEU B 1 8 ? 5.734 -16.797 -13.609 1 98.44 8 LEU B O 1
ATOM 2265 N N . VAL B 1 9 ? 7.461 -16.5 -14.984 1 98.31 9 VAL B N 1
ATOM 2266 C CA . VAL B 1 9 ? 8.188 -15.594 -14.109 1 98.31 9 VAL B CA 1
ATOM 2267 C C . VAL B 1 9 ? 8.406 -14.258 -14.82 1 98.31 9 VAL B C 1
ATOM 2269 O O . VAL B 1 9 ? 8.773 -14.227 -16 1 98.31 9 VAL B O 1
ATOM 2272 N N . T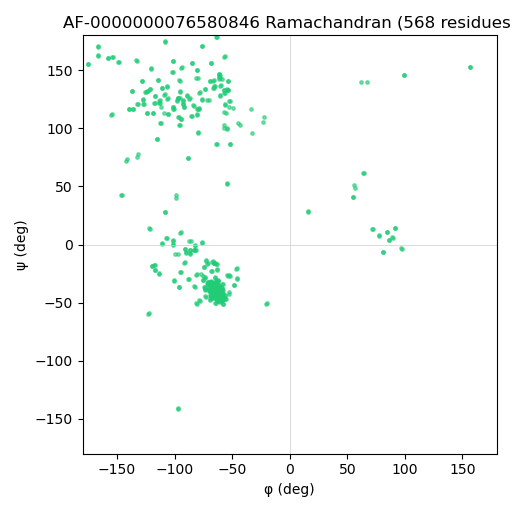HR B 1 10 ? 8.156 -13.188 -14.164 1 97.31 10 THR B N 1
ATOM 2273 C CA . THR B 1 10 ? 8.422 -11.875 -14.734 1 97.31 10 THR B CA 1
ATOM 2274 C C . THR B 1 10 ? 9.719 -11.289 -14.18 1 97.31 10 THR B C 1
ATOM 2276 O O . THR B 1 10 ? 10.133 -11.641 -13.07 1 97.31 10 THR B O 1
ATOM 2279 N N . GLY B 1 11 ? 10.336 -10.336 -14.906 1 93.94 11 GLY B N 1
ATOM 2280 C CA . GLY B 1 11 ? 11.555 -9.68 -14.461 1 93.94 11 GLY B CA 1
ATOM 2281 C C . GLY B 1 11 ? 12.734 -10.617 -14.336 1 93.94 11 GLY B C 1
ATOM 2282 O O . GLY B 1 11 ? 13.391 -10.664 -13.297 1 93.94 11 GLY B O 1
ATOM 2283 N N . CYS B 1 12 ? 13.141 -11.227 -15.406 1 94.62 12 CYS B N 1
ATOM 2284 C CA . CYS B 1 12 ? 14.102 -12.32 -15.344 1 94.62 12 CYS B CA 1
ATOM 2285 C C . CYS B 1 12 ? 15.453 -11.891 -15.891 1 94.62 12 CYS B C 1
ATOM 2287 O O . CYS B 1 12 ? 16.234 -12.719 -16.375 1 94.62 12 CYS B O 1
ATOM 2289 N N . THR B 1 13 ? 15.766 -10.617 -15.789 1 88.94 13 THR B N 1
ATOM 2290 C CA . THR B 1 13 ? 17.062 -10.164 -16.266 1 88.94 13 THR B CA 1
ATOM 2291 C C . THR B 1 13 ? 18.188 -10.859 -15.508 1 88.94 13 THR B C 1
ATOM 2293 O O . THR B 1 13 ? 18.078 -11.109 -14.305 1 88.94 13 THR B O 1
ATOM 2296 N N . GLU B 1 14 ? 19.266 -11.094 -16.25 1 89 14 GLU B N 1
ATOM 2297 C CA . GLU B 1 14 ? 20.406 -11.766 -15.648 1 89 14 GLU B CA 1
ATOM 2298 C C . GLU B 1 14 ? 20.922 -11.008 -14.43 1 89 14 GLU B C 1
ATOM 2300 O O . GLU B 1 14 ? 21.016 -9.781 -14.453 1 89 14 GLU B O 1
ATOM 2305 N N . GLY B 1 15 ? 21.141 -11.789 -13.359 1 81 15 GLY B N 1
ATOM 2306 C CA . GLY B 1 15 ? 21.703 -11.188 -12.156 1 81 15 GLY B CA 1
ATOM 2307 C C . GLY B 1 15 ? 20.641 -10.828 -11.125 1 81 15 GLY B C 1
ATOM 2308 O O . GLY B 1 15 ? 20.969 -10.43 -10.008 1 81 15 GLY B O 1
ATOM 2309 N N . GLY B 1 16 ? 19.438 -11.016 -11.453 1 85.94 16 GLY B N 1
ATOM 2310 C CA . GLY B 1 16 ? 18.375 -10.68 -10.523 1 85.94 16 GLY B CA 1
ATOM 2311 C C . GLY B 1 16 ? 17.688 -11.898 -9.922 1 85.94 16 GLY B C 1
ATOM 2312 O O . GLY B 1 16 ? 18.016 -13.031 -10.281 1 85.94 16 GLY B O 1
ATOM 2313 N N . LEU B 1 17 ? 16.844 -11.633 -9.039 1 88 17 LEU B N 1
ATOM 2314 C CA . LEU B 1 17 ? 16.109 -12.703 -8.383 1 88 17 LEU B CA 1
ATOM 2315 C C . LEU B 1 17 ? 15.281 -13.492 -9.383 1 88 17 LEU B C 1
ATOM 2317 O O . LEU B 1 17 ? 15.188 -14.719 -9.289 1 88 17 LEU B O 1
ATOM 2321 N N . GLY B 1 18 ? 14.688 -12.812 -10.344 1 93.62 18 GLY B N 1
ATOM 2322 C CA . GLY B 1 18 ? 13.891 -13.484 -11.359 1 93.62 18 GLY B CA 1
ATOM 2323 C C . GLY B 1 18 ? 14.68 -14.516 -12.148 1 93.62 18 GLY B C 1
ATOM 2324 O O . GLY B 1 18 ? 14.164 -15.594 -12.445 1 93.62 18 GLY B O 1
ATOM 2325 N N . HIS B 1 19 ? 15.875 -14.125 -12.477 1 94.19 19 HIS B N 1
ATOM 2326 C CA . HIS B 1 19 ? 16.766 -15.031 -13.188 1 94.19 19 HIS B CA 1
ATOM 2327 C C . HIS B 1 19 ? 17.062 -16.281 -12.359 1 94.19 19 HIS B C 1
ATOM 2329 O O . HIS B 1 19 ? 16.984 -17.391 -12.867 1 94.19 19 HIS B O 1
ATOM 2335 N N . CYS B 1 20 ? 17.312 -16.078 -11.102 1 94 20 CYS B N 1
ATOM 2336 C CA . CYS B 1 20 ? 17.594 -17.172 -10.18 1 94 20 CYS B CA 1
ATOM 2337 C C . CYS B 1 20 ? 16.359 -18.062 -9.984 1 94 20 CYS B C 1
ATOM 2339 O O . CYS B 1 20 ? 16.484 -19.281 -9.867 1 94 20 CYS B O 1
ATOM 2341 N N . LEU B 1 21 ? 15.227 -17.453 -9.977 1 95.94 21 LEU B N 1
ATOM 2342 C CA . LEU B 1 21 ? 13.984 -18.203 -9.828 1 95.94 21 LEU B CA 1
ATOM 2343 C C . LEU B 1 21 ? 13.758 -19.125 -11.016 1 95.94 21 LEU B C 1
ATOM 2345 O O . LEU B 1 21 ? 13.383 -20.297 -10.844 1 95.94 21 LEU B O 1
ATOM 2349 N N . CYS B 1 22 ? 14.016 -18.578 -12.18 1 97.44 22 CYS B N 1
ATOM 2350 C CA . CYS B 1 22 ? 13.859 -19.391 -13.383 1 97.44 22 CYS B CA 1
ATOM 2351 C C . CYS B 1 22 ? 14.773 -20.609 -13.344 1 97.44 22 CYS B C 1
ATOM 2353 O O . CYS B 1 22 ? 14.336 -21.734 -13.633 1 97.44 22 CYS B O 1
ATOM 2355 N N . LYS B 1 23 ? 16 -20.422 -12.945 1 96.88 23 LYS B N 1
ATOM 2356 C CA . LYS B 1 23 ? 16.953 -21.516 -12.828 1 96.88 23 LYS B CA 1
ATOM 2357 C C . LYS B 1 23 ? 16.469 -22.562 -11.82 1 96.88 23 LYS B C 1
ATOM 2359 O O . LYS B 1 23 ? 16.547 -23.766 -12.07 1 96.88 23 LYS B O 1
ATOM 2364 N N . ALA B 1 24 ? 15.992 -22.078 -10.734 1 96.56 24 ALA B N 1
ATOM 2365 C CA . ALA B 1 24 ? 15.516 -22.969 -9.672 1 96.56 24 ALA B CA 1
ATOM 2366 C C . ALA B 1 24 ? 14.344 -23.812 -10.141 1 96.56 24 ALA B C 1
ATOM 2368 O O . ALA B 1 24 ? 14.352 -25.047 -9.992 1 96.56 24 ALA B O 1
ATOM 2369 N N . PHE B 1 25 ? 13.352 -23.219 -10.766 1 97.81 25 PHE B N 1
ATOM 2370 C CA . PHE B 1 25 ? 12.18 -23.953 -11.258 1 97.81 25 PHE B CA 1
ATOM 2371 C C . PHE B 1 25 ? 12.578 -24.938 -12.344 1 97.81 25 PHE B C 1
ATOM 2373 O O . PHE B 1 25 ? 12.031 -26.047 -12.406 1 97.81 25 PHE B O 1
ATOM 2380 N N . ALA B 1 26 ? 13.523 -24.547 -13.211 1 97.12 26 ALA B N 1
ATOM 2381 C CA . ALA B 1 26 ? 14.008 -25.438 -14.258 1 97.12 26 ALA B CA 1
ATOM 2382 C C . ALA B 1 26 ? 14.656 -26.688 -13.648 1 97.12 26 ALA B C 1
ATOM 2384 O O . ALA B 1 26 ? 14.445 -27.797 -14.133 1 97.12 26 ALA B O 1
ATOM 2385 N N . ARG B 1 27 ? 15.398 -26.484 -12.609 1 95.56 27 ARG B N 1
ATOM 2386 C CA . ARG B 1 27 ? 16.078 -27.594 -11.938 1 95.56 27 ARG B CA 1
ATOM 2387 C C . ARG B 1 27 ? 15.062 -28.562 -11.328 1 95.56 27 ARG B C 1
ATOM 2389 O O . ARG B 1 27 ? 15.32 -29.766 -11.227 1 95.56 27 ARG B O 1
ATOM 2396 N N . TYR B 1 28 ? 13.898 -28.078 -10.969 1 95.5 28 TYR B N 1
ATOM 2397 C CA . TYR B 1 28 ? 12.836 -28.906 -10.414 1 95.5 28 TYR B CA 1
ATOM 2398 C C . TYR B 1 28 ? 12.047 -29.594 -11.523 1 95.5 28 TYR B C 1
ATOM 2400 O O . TYR B 1 28 ? 11.062 -30.281 -11.258 1 95.5 28 TYR B O 1
ATOM 2408 N N . GLY B 1 29 ? 12.414 -29.328 -12.812 1 95.5 29 GLY B N 1
ATOM 2409 C CA . GLY B 1 29 ? 11.812 -30.016 -13.938 1 95.5 29 GLY B CA 1
ATOM 2410 C C . GLY B 1 29 ? 10.602 -29.297 -14.508 1 95.5 29 GLY B C 1
ATOM 2411 O O . GLY B 1 29 ? 9.836 -29.875 -15.273 1 95.5 29 GLY B O 1
ATOM 2412 N N . CYS B 1 30 ? 10.383 -28.047 -14.156 1 97.25 30 CYS B N 1
ATOM 2413 C CA . CYS B 1 30 ? 9.234 -27.281 -14.648 1 97.25 30 CYS B CA 1
ATOM 2414 C C . CYS B 1 30 ? 9.508 -26.734 -16.047 1 97.25 30 CYS B C 1
ATOM 2416 O O . CYS B 1 30 ? 10.664 -26.547 -16.438 1 97.25 30 CYS B O 1
ATOM 2418 N N . LYS B 1 31 ? 8.5 -26.578 -16.797 1 97.69 31 LYS B N 1
ATOM 2419 C CA . LYS B 1 31 ? 8.57 -25.734 -17.984 1 97.69 31 LYS B CA 1
ATOM 2420 C C . LYS B 1 31 ? 8.453 -24.266 -17.625 1 97.69 31 LYS B C 1
ATOM 2422 O O . LYS B 1 31 ? 7.406 -23.812 -17.156 1 97.69 31 LYS B O 1
ATOM 2427 N N . VAL B 1 32 ? 9.516 -23.516 -17.906 1 98.19 32 VAL B N 1
ATOM 2428 C CA . VAL B 1 32 ? 9.586 -22.156 -17.375 1 98.19 32 VAL B CA 1
ATOM 2429 C C . VAL B 1 32 ? 9.484 -21.156 -18.516 1 98.19 32 VAL B C 1
ATOM 2431 O O . VAL B 1 32 ? 10.234 -21.234 -19.5 1 98.19 32 VAL B O 1
ATOM 2434 N N . TYR B 1 33 ? 8.562 -20.266 -18.453 1 98.12 33 TYR B N 1
ATOM 2435 C CA . TYR B 1 33 ? 8.492 -19.062 -19.281 1 98.12 33 TYR B CA 1
ATOM 2436 C C . TYR B 1 33 ? 9.117 -17.875 -18.562 1 98.12 33 TYR B C 1
ATOM 2438 O O . TYR B 1 33 ? 8.555 -17.359 -17.594 1 98.12 33 TYR B O 1
ATOM 2446 N N . ALA B 1 34 ? 10.281 -17.469 -19.031 1 97.94 34 ALA B N 1
ATOM 2447 C CA . ALA B 1 34 ? 11.023 -16.344 -18.453 1 97.94 34 ALA B CA 1
ATOM 2448 C C . ALA B 1 34 ? 10.781 -15.062 -19.25 1 97.94 34 ALA B C 1
ATOM 2450 O O . ALA B 1 34 ? 11.039 -15.008 -20.453 1 97.94 34 ALA B O 1
ATOM 2451 N N . THR B 1 35 ? 10.32 -14.031 -18.531 1 97.19 35 THR B N 1
ATOM 2452 C CA . THR B 1 35 ? 10 -12.805 -19.266 1 97.19 35 THR B CA 1
ATOM 2453 C C . THR B 1 35 ? 10.828 -11.633 -18.75 1 97.19 35 THR B C 1
ATOM 2455 O O . THR B 1 35 ? 11.25 -11.625 -17.594 1 97.19 35 THR B O 1
ATOM 2458 N N . GLY B 1 36 ? 11.109 -10.695 -19.547 1 94.25 36 GLY B N 1
ATOM 2459 C CA . GLY B 1 36 ? 11.812 -9.453 -19.266 1 94.25 36 GLY B CA 1
ATOM 2460 C C . GLY B 1 36 ? 11.68 -8.422 -20.375 1 94.25 36 GLY B C 1
ATOM 2461 O O . GLY B 1 36 ? 11.188 -8.734 -21.453 1 94.25 36 GLY B O 1
ATOM 2462 N N . ARG B 1 37 ? 12.102 -7.277 -20.141 1 89 37 ARG B N 1
ATOM 2463 C CA . ARG B 1 37 ? 11.961 -6.176 -21.078 1 89 37 ARG B CA 1
ATOM 2464 C C . ARG B 1 37 ? 12.852 -6.387 -22.297 1 89 37 ARG B C 1
ATOM 2466 O O . ARG B 1 37 ? 12.5 -5.98 -23.406 1 89 37 ARG B O 1
ATOM 2473 N N . CYS B 1 38 ? 13.953 -6.922 -21.969 1 86.94 38 CYS B N 1
ATOM 2474 C CA . CYS B 1 38 ? 14.883 -7.273 -23.031 1 86.94 38 CYS B CA 1
ATOM 2475 C C . CYS B 1 38 ? 15.141 -8.773 -23.047 1 86.94 38 CYS B C 1
ATOM 2477 O O . CYS B 1 38 ? 15.812 -9.312 -22.172 1 86.94 38 CYS B O 1
ATOM 2479 N N . LYS B 1 39 ? 14.664 -9.336 -24.141 1 90 39 LYS B N 1
ATOM 2480 C CA . LYS B 1 39 ? 14.773 -10.789 -24.266 1 90 39 LYS B CA 1
ATOM 2481 C C . LYS B 1 39 ? 16.234 -11.234 -24.234 1 90 39 LYS B C 1
ATOM 2483 O O . LYS B 1 39 ? 16.578 -12.227 -23.578 1 90 39 LYS B O 1
ATOM 2488 N N . ASP B 1 40 ? 17.094 -10.461 -24.797 1 89.25 40 ASP B N 1
ATOM 2489 C CA . ASP B 1 40 ? 18.5 -10.828 -24.953 1 89.25 40 ASP B CA 1
ATOM 2490 C C . ASP B 1 40 ? 19.203 -10.789 -23.594 1 89.25 40 ASP B C 1
ATOM 2492 O O . ASP B 1 40 ? 20.281 -11.367 -23.453 1 89.25 40 ASP B O 1
ATOM 2496 N N . ALA B 1 41 ? 18.594 -10.141 -22.609 1 88.19 41 ALA B N 1
ATOM 2497 C CA . ALA B 1 41 ? 19.219 -9.984 -21.297 1 88.19 41 ALA B CA 1
ATOM 2498 C C . ALA B 1 41 ? 18.844 -11.141 -20.375 1 88.19 41 ALA B C 1
ATOM 2500 O O . ALA B 1 41 ? 19.406 -11.281 -19.297 1 88.19 41 ALA B O 1
ATOM 2501 N N . ILE B 1 42 ? 17.953 -12.039 -20.766 1 91.62 42 ILE B N 1
ATOM 2502 C CA . ILE B 1 42 ? 17.453 -13.109 -19.906 1 91.62 42 ILE B CA 1
ATOM 2503 C C . ILE B 1 42 ? 18.453 -14.258 -19.891 1 91.62 42 ILE B C 1
ATOM 2505 O O . ILE B 1 42 ? 18.828 -14.758 -18.812 1 91.62 42 ILE B O 1
ATOM 2509 N N . LYS B 1 43 ? 18.953 -14.789 -21.078 1 92.88 43 LYS B N 1
ATOM 2510 C CA . LYS B 1 43 ? 20.047 -15.75 -21.25 1 92.88 43 LYS B CA 1
ATOM 2511 C C . LYS B 1 43 ? 19.766 -17.031 -20.469 1 92.88 43 LYS B C 1
ATOM 2513 O O . LYS B 1 43 ? 20.641 -17.484 -19.703 1 92.88 43 LYS B O 1
ATOM 2518 N N . LEU B 1 44 ? 18.594 -17.656 -20.562 1 94.81 44 LEU B N 1
ATOM 2519 C CA . LEU B 1 44 ? 18.219 -18.844 -19.812 1 94.81 44 LEU B CA 1
ATOM 2520 C C . LEU B 1 44 ? 17.859 -19.984 -20.75 1 94.81 44 LEU B C 1
ATOM 2522 O O . LEU B 1 44 ? 17.297 -21 -20.328 1 94.81 44 LEU B O 1
ATOM 2526 N N . GLU B 1 45 ? 18.188 -19.844 -22.031 1 91.62 45 GLU B N 1
ATOM 2527 C CA . GLU B 1 45 ? 17.891 -20.891 -23 1 91.62 45 GLU B CA 1
ATOM 2528 C C . GLU B 1 45 ? 18.625 -22.188 -22.656 1 91.62 45 GLU B C 1
ATOM 2530 O O . GLU B 1 45 ? 18.094 -23.281 -22.859 1 91.62 45 GLU B O 1
ATOM 2535 N N . SER B 1 46 ? 19.797 -22 -22.109 1 92.5 46 SER B N 1
ATOM 2536 C CA . SER B 1 46 ? 20.609 -23.156 -21.766 1 92.5 46 SER B CA 1
ATOM 2537 C C . SER B 1 46 ? 19.969 -23.953 -20.641 1 92.5 46 SER B C 1
ATOM 2539 O O . SER B 1 46 ? 20.297 -25.141 -20.453 1 92.5 46 SER B O 1
ATOM 2541 N N . TYR B 1 47 ? 19 -23.391 -19.938 1 94.06 47 TYR B N 1
ATOM 2542 C CA . TYR B 1 47 ? 18.312 -24.062 -18.844 1 94.06 47 TYR B CA 1
ATOM 2543 C C . TYR B 1 47 ? 16.953 -24.594 -19.281 1 94.06 47 TYR B C 1
ATOM 2545 O O . TYR B 1 47 ? 16.172 -25.062 -18.469 1 94.06 47 TYR B O 1
ATOM 2553 N N . GLY B 1 48 ? 16.672 -24.406 -20.625 1 93.88 48 GLY B N 1
ATOM 2554 C CA . GLY B 1 48 ? 15.422 -24.922 -21.188 1 93.88 48 GLY B CA 1
ATOM 2555 C C . GLY B 1 48 ? 14.258 -23.969 -21 1 93.88 48 GLY B C 1
ATOM 2556 O O . GLY B 1 48 ? 13.102 -24.359 -21.219 1 93.88 48 GLY B O 1
ATOM 2557 N N . CYS B 1 49 ? 14.508 -22.781 -20.594 1 96.5 49 CYS B N 1
ATOM 2558 C CA . CYS B 1 49 ? 13.438 -21.797 -20.391 1 96.5 49 CYS B CA 1
ATOM 2559 C C . CYS B 1 49 ? 13.008 -21.172 -21.703 1 96.5 49 CYS B C 1
ATOM 2561 O O . CYS B 1 49 ? 13.82 -21 -22.609 1 96.5 49 CYS B O 1
ATOM 2563 N N . VAL B 1 50 ? 11.773 -20.922 -21.844 1 97 50 VAL B N 1
ATOM 2564 C CA . VAL B 1 50 ? 11.258 -20.109 -22.953 1 97 50 VAL B CA 1
ATOM 2565 C C . VAL B 1 50 ? 11.367 -18.625 -22.609 1 97 50 VAL B C 1
ATOM 2567 O O . VAL B 1 50 ? 10.828 -18.172 -21.594 1 97 50 VAL B O 1
ATOM 2570 N N . GLU B 1 51 ? 12.117 -17.906 -23.422 1 97.12 51 GLU B N 1
ATOM 2571 C CA . GLU B 1 51 ? 12.336 -16.5 -23.156 1 97.12 51 GLU B CA 1
ATOM 2572 C C . GLU B 1 51 ? 11.367 -15.633 -23.969 1 97.12 51 GLU B C 1
ATOM 2574 O O . GLU B 1 51 ? 11.242 -15.789 -25.172 1 97.12 51 GLU B O 1
ATOM 2579 N N . LEU B 1 52 ? 10.633 -14.766 -23.297 1 96.38 52 LEU B N 1
ATOM 2580 C CA . LEU B 1 52 ? 9.664 -13.883 -23.922 1 96.38 52 LEU B CA 1
ATOM 2581 C C . LEU B 1 52 ? 9.891 -12.438 -23.5 1 96.38 52 LEU B C 1
ATOM 2583 O O . LEU B 1 52 ? 10.219 -12.164 -22.344 1 96.38 52 LEU B O 1
ATOM 2587 N N . GLU B 1 53 ? 9.734 -11.531 -24.438 1 96.06 53 GLU B N 1
ATOM 2588 C CA . GLU B 1 53 ? 9.789 -10.102 -24.125 1 96.06 53 GLU B CA 1
ATOM 2589 C C . GLU B 1 53 ? 8.477 -9.625 -23.516 1 96.06 53 GLU B C 1
ATOM 2591 O O . GLU B 1 53 ? 7.398 -9.906 -24.031 1 96.06 53 GLU B O 1
ATOM 2596 N N . LEU B 1 54 ? 8.609 -8.914 -22.375 1 96.56 54 LEU B N 1
ATOM 2597 C CA . LEU B 1 54 ? 7.418 -8.406 -21.719 1 96.56 54 LEU B CA 1
ATOM 2598 C C . LEU B 1 54 ? 7.75 -7.172 -20.875 1 96.56 54 LEU B C 1
ATOM 2600 O O . LEU B 1 54 ? 8.562 -7.242 -19.953 1 96.56 54 LEU B O 1
ATOM 2604 N N . ASP B 1 55 ? 7.23 -6.098 -21.328 1 95.5 55 ASP B N 1
ATOM 2605 C CA . ASP B 1 55 ? 7.066 -4.984 -20.391 1 95.5 55 ASP B CA 1
ATOM 2606 C C . ASP B 1 55 ? 5.816 -5.164 -19.531 1 95.5 55 ASP B C 1
ATOM 2608 O O . ASP B 1 55 ? 4.695 -5.043 -20.031 1 95.5 55 ASP B O 1
ATOM 2612 N N . VAL B 1 56 ? 6.039 -5.391 -18.281 1 95.31 56 VAL B N 1
ATOM 2613 C CA . VAL B 1 56 ? 4.941 -5.797 -17.406 1 95.31 56 VAL B CA 1
ATOM 2614 C C . VAL B 1 56 ? 3.928 -4.66 -17.281 1 95.31 56 VAL B C 1
ATOM 2616 O O . VAL B 1 56 ? 2.803 -4.867 -16.828 1 95.31 56 VAL B O 1
ATOM 2619 N N . THR B 1 57 ? 4.305 -3.43 -17.656 1 94.75 57 THR B N 1
ATOM 2620 C CA . THR B 1 57 ? 3.373 -2.311 -17.594 1 94.75 57 THR B CA 1
ATOM 2621 C C . THR B 1 57 ? 2.482 -2.268 -18.828 1 94.75 57 THR B C 1
ATOM 2623 O O . THR B 1 57 ? 1.575 -1.438 -18.922 1 94.75 57 THR B O 1
ATOM 2626 N N . ASP B 1 58 ? 2.727 -3.123 -19.75 1 96.19 58 ASP B N 1
ATOM 2627 C CA . ASP B 1 58 ? 1.902 -3.258 -20.953 1 96.19 58 ASP B CA 1
ATOM 2628 C C . ASP B 1 58 ? 0.875 -4.375 -20.781 1 96.19 58 ASP B C 1
ATOM 2630 O O . ASP B 1 58 ? 1.187 -5.551 -21 1 96.19 58 ASP B O 1
ATOM 2634 N N . ALA B 1 59 ? -0.33 -3.992 -20.531 1 95.44 59 ALA B N 1
ATOM 2635 C CA . ALA B 1 59 ? -1.39 -4.949 -20.234 1 95.44 59 ALA B CA 1
ATOM 2636 C C . ALA B 1 59 ? -1.635 -5.883 -21.422 1 95.44 59 ALA B C 1
ATOM 2638 O O . ALA B 1 59 ? -1.879 -7.078 -21.234 1 95.44 59 ALA B O 1
ATOM 2639 N N . ALA B 1 60 ? -1.608 -5.34 -22.594 1 96.44 60 ALA B N 1
ATOM 2640 C CA . ALA B 1 60 ? -1.828 -6.152 -23.781 1 96.44 60 ALA B CA 1
ATOM 2641 C C . ALA B 1 60 ? -0.718 -7.188 -23.953 1 96.44 60 ALA B C 1
ATOM 2643 O O . ALA B 1 60 ? -0.984 -8.344 -24.297 1 96.44 60 ALA B O 1
ATOM 2644 N N . ALA B 1 61 ? 0.511 -6.77 -23.75 1 97.06 61 ALA B N 1
ATOM 2645 C CA . ALA B 1 61 ? 1.644 -7.688 -23.828 1 97.06 61 ALA B CA 1
ATOM 2646 C C . ALA B 1 61 ? 1.526 -8.789 -22.766 1 97.06 61 ALA B C 1
ATOM 2648 O O . ALA B 1 61 ? 1.834 -9.953 -23.047 1 97.06 61 ALA B O 1
ATOM 2649 N N . THR B 1 62 ? 1.055 -8.438 -21.609 1 97.75 62 THR B N 1
ATOM 2650 C CA . THR B 1 62 ? 0.864 -9.398 -20.531 1 97.75 62 THR B CA 1
ATOM 2651 C C . THR B 1 62 ? -0.146 -10.469 -20.922 1 97.75 62 THR B C 1
ATOM 2653 O O . THR B 1 62 ? 0.112 -11.664 -20.766 1 97.75 62 THR B O 1
ATOM 2656 N N . ARG B 1 63 ? -1.221 -10.062 -21.5 1 97.31 63 ARG B N 1
ATOM 2657 C CA . ARG B 1 63 ? -2.242 -11.008 -21.938 1 97.31 63 ARG B CA 1
ATOM 2658 C C . ARG B 1 63 ? -1.702 -11.922 -23.031 1 97.31 63 ARG B C 1
ATOM 2660 O O . ARG B 1 63 ? -1.987 -13.125 -23.031 1 97.31 63 ARG B O 1
ATOM 2667 N N . ARG B 1 64 ? -0.934 -11.352 -23.891 1 97.44 64 ARG B N 1
ATOM 2668 C CA . ARG B 1 64 ? -0.369 -12.133 -24.984 1 97.44 64 ARG B CA 1
ATOM 2669 C C . ARG B 1 64 ? 0.565 -13.219 -24.453 1 97.44 64 ARG B C 1
ATOM 2671 O O . ARG B 1 64 ? 0.525 -14.359 -24.922 1 97.44 64 ARG B O 1
ATOM 2678 N N . VAL B 1 65 ? 1.371 -12.875 -23.469 1 97.62 65 VAL B N 1
ATOM 2679 C CA . VAL B 1 65 ? 2.328 -13.812 -22.906 1 97.62 65 VAL B CA 1
ATOM 2680 C C . VAL B 1 65 ? 1.584 -14.938 -22.188 1 97.62 65 VAL B C 1
ATOM 2682 O O . VAL B 1 65 ? 1.926 -16.109 -22.328 1 97.62 65 VAL B O 1
ATOM 2685 N N . VAL B 1 66 ? 0.551 -14.609 -21.422 1 98.12 66 VAL B N 1
ATOM 2686 C CA . VAL B 1 66 ? -0.251 -15.586 -20.703 1 98.12 66 VAL B CA 1
ATOM 2687 C C . VAL B 1 66 ? -0.948 -16.516 -21.688 1 98.12 66 VAL B C 1
ATOM 2689 O O . VAL B 1 66 ? -0.924 -17.734 -21.531 1 98.12 66 VAL B O 1
ATOM 2692 N N . GLN B 1 67 ? -1.458 -15.914 -22.719 1 97.56 67 GLN B N 1
ATOM 2693 C CA . GLN B 1 67 ? -2.156 -16.703 -23.734 1 97.56 67 GLN B CA 1
ATOM 2694 C C . GLN B 1 67 ? -1.199 -17.641 -24.453 1 97.56 67 GLN B C 1
ATOM 2696 O O . GLN B 1 67 ? -1.558 -18.781 -24.766 1 97.56 67 GLN B O 1
ATOM 2701 N N . GLN B 1 68 ? -0.054 -17.172 -24.734 1 97.31 68 GLN B N 1
ATOM 2702 C CA . GLN B 1 68 ? 0.938 -18.016 -25.391 1 97.31 68 GLN B CA 1
ATOM 2703 C C . GLN B 1 68 ? 1.254 -19.25 -24.531 1 97.31 68 GLN B C 1
ATOM 2705 O O . GLN B 1 68 ? 1.273 -20.375 -25.031 1 97.31 68 GLN B O 1
ATOM 2710 N N . ALA B 1 69 ? 1.493 -19.047 -23.266 1 97.12 69 ALA B N 1
ATOM 2711 C CA . ALA B 1 69 ? 1.775 -20.156 -22.359 1 97.12 69 ALA B CA 1
ATOM 2712 C C . ALA B 1 69 ? 0.597 -21.125 -22.297 1 97.12 69 ALA B C 1
ATOM 2714 O O . ALA B 1 69 ? 0.784 -22.344 -22.344 1 97.12 69 ALA B O 1
ATOM 2715 N N . LEU B 1 70 ? -0.61 -20.609 -22.266 1 97.25 70 LEU B N 1
ATOM 2716 C CA . LEU B 1 70 ? -1.814 -21.422 -22.172 1 97.25 70 LEU B CA 1
ATOM 2717 C C . LEU B 1 70 ? -2.037 -22.203 -23.453 1 97.25 70 LEU B C 1
ATOM 2719 O O . LEU B 1 70 ? -2.471 -23.359 -23.422 1 97.25 70 LEU B O 1
ATOM 2723 N N . GLN B 1 71 ? -1.764 -21.547 -24.547 1 96.81 71 GLN B N 1
ATOM 2724 C CA . GLN B 1 71 ? -1.918 -22.219 -25.828 1 96.81 71 GLN B CA 1
ATOM 2725 C C . GLN B 1 71 ? -0.917 -23.359 -25.984 1 96.81 71 GLN B C 1
ATOM 2727 O O . GLN B 1 71 ? -1.255 -24.422 -26.5 1 96.81 71 GLN B O 1
ATOM 2732 N N . GLU B 1 72 ? 0.24 -23.219 -25.5 1 96.12 72 GLU B N 1
ATOM 2733 C CA . GLU B 1 72 ? 1.315 -24.188 -25.672 1 96.12 72 GLU B CA 1
ATOM 2734 C C . GLU B 1 72 ? 1.199 -25.312 -24.641 1 96.12 72 GLU B C 1
ATOM 2736 O O . GLU B 1 72 ? 1.482 -26.469 -24.969 1 96.12 72 GLU B O 1
ATOM 2741 N N . CYS B 1 73 ? 0.766 -24.969 -23.422 1 96.12 73 CYS B N 1
ATOM 2742 C CA . CYS B 1 73 ? 0.861 -25.953 -22.359 1 96.12 73 CYS B CA 1
ATOM 2743 C C . CYS B 1 73 ? -0.521 -26.312 -21.828 1 96.12 73 CYS B C 1
ATOM 2745 O O . CYS B 1 73 ? -0.672 -27.297 -21.094 1 96.12 73 CYS B O 1
ATOM 2747 N N . GLY B 1 74 ? -1.521 -25.469 -22.109 1 95.12 74 GLY B N 1
ATOM 2748 C CA . GLY B 1 74 ? -2.885 -25.719 -21.672 1 95.12 74 GLY B CA 1
ATOM 2749 C C . GLY B 1 74 ? -3.127 -25.328 -20.219 1 95.12 74 GLY B C 1
ATOM 2750 O O . GLY B 1 74 ? -4.258 -25.406 -19.734 1 95.12 74 GLY B O 1
ATOM 2751 N N . ARG B 1 75 ? -2.021 -24.953 -19.531 1 96.19 75 ARG B N 1
ATOM 2752 C CA . ARG B 1 75 ? -2.158 -24.625 -18.109 1 96.19 75 ARG B CA 1
ATOM 2753 C C . ARG B 1 75 ? -1.02 -23.734 -17.641 1 96.19 75 ARG B C 1
ATOM 2755 O O . ARG B 1 75 ? -0.003 -23.594 -18.328 1 96.19 75 ARG B O 1
ATOM 2762 N N . ILE B 1 76 ? -1.217 -23.094 -16.578 1 97.62 76 ILE B N 1
ATOM 2763 C CA . ILE B 1 76 ? -0.202 -22.391 -15.805 1 97.62 76 ILE B CA 1
ATOM 2764 C C . ILE B 1 76 ? -0.335 -22.766 -14.328 1 97.62 76 ILE B C 1
ATOM 2766 O O . ILE B 1 76 ? -1.364 -22.5 -13.703 1 97.62 76 ILE B O 1
ATOM 2770 N N . ASP B 1 77 ? 0.7 -23.297 -13.812 1 97.81 77 ASP B N 1
ATOM 2771 C CA . ASP B 1 77 ? 0.628 -23.828 -12.461 1 97.81 77 ASP B CA 1
ATOM 2772 C C . ASP B 1 77 ? 1.138 -22.812 -11.438 1 97.81 77 ASP B C 1
ATOM 2774 O O . ASP B 1 77 ? 0.66 -22.766 -10.305 1 97.81 77 ASP B O 1
ATOM 2778 N N . VAL B 1 78 ? 2.16 -22.062 -11.812 1 98.44 78 VAL B N 1
ATOM 2779 C CA . VAL B 1 78 ? 2.742 -21.062 -10.93 1 98.44 78 VAL B CA 1
ATOM 2780 C C . VAL B 1 78 ? 3.023 -19.781 -11.719 1 98.44 78 VAL B C 1
ATOM 2782 O O . VAL B 1 78 ? 3.559 -19.828 -12.828 1 98.44 78 VAL B O 1
ATOM 2785 N N . VAL B 1 79 ? 2.637 -18.719 -11.219 1 98.5 79 VAL B N 1
ATOM 2786 C CA . VAL B 1 79 ? 3.068 -17.406 -11.719 1 98.5 79 VAL B CA 1
ATOM 2787 C C . VAL B 1 79 ? 3.854 -16.672 -10.633 1 98.5 79 VAL B C 1
ATOM 2789 O O . VAL B 1 79 ? 3.438 -16.641 -9.477 1 98.5 79 VAL B O 1
ATOM 2792 N N . VAL B 1 80 ? 5.055 -16.203 -10.984 1 98.06 80 VAL B N 1
ATOM 2793 C CA . VAL B 1 80 ? 5.883 -15.422 -10.07 1 98.06 80 VAL B CA 1
ATOM 2794 C C . VAL B 1 80 ? 5.992 -13.984 -10.562 1 98.06 80 VAL B C 1
ATOM 2796 O O . VAL B 1 80 ? 6.688 -13.711 -11.547 1 98.06 80 VAL B O 1
ATOM 2799 N N . ASN B 1 81 ? 5.281 -13.164 -9.898 1 97.25 81 ASN B N 1
ATOM 2800 C CA . ASN B 1 81 ? 5.402 -11.727 -10.148 1 97.25 81 ASN B CA 1
ATOM 2801 C C . ASN B 1 81 ? 6.629 -11.141 -9.461 1 97.25 81 ASN B C 1
ATOM 2803 O O . ASN B 1 81 ? 6.551 -10.719 -8.305 1 97.25 81 ASN B O 1
ATOM 2807 N N . ASN B 1 82 ? 7.707 -11.023 -10.211 1 93.88 82 ASN B N 1
ATOM 2808 C CA . ASN B 1 82 ? 8.992 -10.633 -9.633 1 93.88 82 ASN B CA 1
ATOM 2809 C C . ASN B 1 82 ? 9.445 -9.266 -10.133 1 93.88 82 ASN B C 1
ATOM 2811 O O . ASN B 1 82 ? 10.211 -8.578 -9.461 1 93.88 82 ASN B O 1
ATOM 2815 N N . ALA B 1 83 ? 8.961 -8.867 -11.312 1 86.31 83 ALA B N 1
ATOM 2816 C CA . ALA B 1 83 ? 9.383 -7.586 -11.875 1 86.31 83 ALA B CA 1
ATOM 2817 C C . ALA B 1 83 ? 9.156 -6.453 -10.875 1 86.31 83 ALA B C 1
ATOM 2819 O O . ALA B 1 83 ? 8.117 -6.406 -10.203 1 86.31 83 ALA B O 1
ATOM 2820 N N . GLY B 1 84 ? 10.125 -5.617 -10.688 1 84.81 84 GLY B N 1
ATOM 2821 C CA . GLY B 1 84 ? 10.031 -4.496 -9.766 1 84.81 84 GLY B CA 1
ATOM 2822 C C . GLY B 1 84 ? 11.141 -3.477 -9.953 1 84.81 84 GLY B C 1
ATOM 2823 O O . GLY B 1 84 ? 12.109 -3.73 -10.672 1 84.81 84 GLY B O 1
ATOM 2824 N N . ALA B 1 85 ? 10.93 -2.334 -9.438 1 79.69 85 ALA B N 1
ATOM 2825 C CA . ALA B 1 85 ? 11.883 -1.231 -9.477 1 79.69 85 ALA B CA 1
ATOM 2826 C C . ALA B 1 85 ? 12.039 -0.583 -8.109 1 79.69 85 ALA B C 1
ATOM 2828 O O . ALA B 1 85 ? 11.242 -0.84 -7.199 1 79.69 85 ALA B O 1
ATOM 2829 N N . LEU B 1 86 ? 13.148 0.06 -7.992 1 78.44 86 LEU B N 1
ATOM 2830 C CA . LEU B 1 86 ? 13.422 0.814 -6.773 1 78.44 86 LEU B CA 1
ATOM 2831 C C . LEU B 1 86 ? 13.5 2.309 -7.066 1 78.44 86 LEU B C 1
ATOM 2833 O O . LEU B 1 86 ? 13.984 2.717 -8.125 1 78.44 86 LEU B O 1
ATOM 2837 N N . LEU B 1 87 ? 13.008 3.092 -6.207 1 78.44 87 LEU B N 1
ATOM 2838 C CA . LEU B 1 87 ? 13.102 4.547 -6.246 1 78.44 87 LEU B CA 1
ATOM 2839 C C . LEU B 1 87 ? 13.445 5.109 -4.871 1 78.44 87 LEU B C 1
ATOM 2841 O O . LEU B 1 87 ? 12.688 4.934 -3.916 1 78.44 87 LEU B O 1
ATOM 2845 N N . LYS B 1 88 ? 14.641 5.746 -4.836 1 79.75 88 LYS B N 1
ATOM 2846 C CA . LYS B 1 88 ? 15.062 6.414 -3.607 1 79.75 88 LYS B CA 1
ATOM 2847 C C . LYS B 1 88 ? 14.969 7.93 -3.748 1 79.75 88 LYS B C 1
ATOM 2849 O O . LYS B 1 88 ? 15.289 8.484 -4.805 1 79.75 88 LYS B O 1
ATOM 2854 N N . SER B 1 89 ? 14.453 8.516 -2.734 1 83.38 89 SER B N 1
ATOM 2855 C CA . SER B 1 89 ? 14.328 9.969 -2.689 1 83.38 89 SER B CA 1
ATOM 2856 C C . SER B 1 89 ? 13.797 10.438 -1.339 1 83.38 89 SER B C 1
ATOM 2858 O O . SER B 1 89 ? 13.258 9.641 -0.571 1 83.38 89 SER B O 1
ATOM 2860 N N . TRP B 1 90 ? 14.188 11.703 -1.108 1 84 90 TRP B N 1
ATOM 2861 C CA . TRP B 1 90 ? 13.352 12.312 -0.073 1 84 90 TRP B CA 1
ATOM 2862 C C . TRP B 1 90 ? 11.891 12.328 -0.494 1 84 90 TRP B C 1
ATOM 2864 O O . TRP B 1 90 ? 11.57 12.672 -1.634 1 84 90 TRP B O 1
ATOM 2874 N N . THR B 1 91 ? 11.008 12 0.426 1 86.19 91 THR B N 1
ATOM 2875 C CA . THR B 1 91 ? 9.594 11.781 0.114 1 86.19 91 THR B CA 1
ATOM 2876 C C . THR B 1 91 ? 8.977 13.031 -0.501 1 86.19 91 THR B C 1
ATOM 2878 O O . THR B 1 91 ? 8.344 12.961 -1.555 1 86.19 91 THR B O 1
ATOM 2881 N N . THR B 1 92 ? 9.242 14.156 0.09 1 89.25 92 THR B N 1
ATOM 2882 C CA . THR B 1 92 ? 8.578 15.375 -0.348 1 89.25 92 THR B CA 1
ATOM 2883 C C . THR B 1 92 ? 9.281 15.969 -1.568 1 89.25 92 THR B C 1
ATOM 2885 O O . THR B 1 92 ? 8.797 16.938 -2.164 1 89.25 92 THR B O 1
ATOM 2888 N N . GLU B 1 93 ? 10.383 15.383 -1.976 1 86.62 93 GLU B N 1
ATOM 2889 C CA . GLU B 1 93 ? 11.117 15.859 -3.141 1 86.62 93 GLU B CA 1
ATOM 2890 C C . GLU B 1 93 ? 11.031 14.867 -4.297 1 86.62 93 GLU B C 1
ATOM 2892 O O . GLU B 1 93 ? 11.633 15.078 -5.352 1 86.62 93 GLU B O 1
ATOM 2897 N N . CYS B 1 94 ? 10.352 13.852 -4.09 1 88.69 94 CYS B N 1
ATOM 2898 C CA . CYS B 1 94 ? 10.102 12.875 -5.141 1 88.69 94 CYS B CA 1
ATOM 2899 C C . CYS B 1 94 ? 8.977 13.344 -6.062 1 88.69 94 CYS B C 1
ATOM 2901 O O . CYS B 1 94 ? 7.859 13.594 -5.609 1 88.69 94 CYS B O 1
ATOM 2903 N N . PRO B 1 95 ? 9.312 13.578 -7.379 1 90 95 PRO B N 1
ATOM 2904 C CA . PRO B 1 95 ? 8.195 13.867 -8.281 1 90 95 PRO B CA 1
ATOM 2905 C C . PRO B 1 95 ? 7.121 12.781 -8.25 1 90 95 PRO B C 1
ATOM 2907 O O . PRO B 1 95 ? 7.434 11.594 -8.359 1 90 95 PRO B O 1
ATOM 2910 N N . VAL B 1 96 ? 5.883 13.188 -8.156 1 94 96 VAL B N 1
ATOM 2911 C CA . VAL B 1 96 ? 4.781 12.242 -7.996 1 94 96 VAL B CA 1
ATOM 2912 C C . VAL B 1 96 ? 4.672 11.359 -9.234 1 94 96 VAL B C 1
ATOM 2914 O O . VAL B 1 96 ? 4.301 10.188 -9.141 1 94 96 VAL B O 1
ATOM 2917 N N . ALA B 1 97 ? 5.023 11.93 -10.383 1 93.06 97 ALA B N 1
ATOM 2918 C CA . ALA B 1 97 ? 4.996 11.164 -11.625 1 93.06 97 ALA B CA 1
ATOM 2919 C C . ALA B 1 97 ? 5.91 9.945 -11.539 1 93.06 97 ALA B C 1
ATOM 2921 O O . ALA B 1 97 ? 5.57 8.875 -12.055 1 93.06 97 ALA B O 1
ATOM 2922 N N . GLU B 1 98 ? 7.074 10.078 -10.883 1 91.94 98 GLU B N 1
ATOM 2923 C CA . GLU B 1 98 ? 7.996 8.961 -10.711 1 91.94 98 GLU B CA 1
ATOM 2924 C C . GLU B 1 98 ? 7.422 7.91 -9.758 1 91.94 98 GLU B C 1
ATOM 2926 O O . GLU B 1 98 ? 7.586 6.711 -9.977 1 91.94 98 GLU B O 1
ATOM 2931 N N . ALA B 1 99 ? 6.816 8.375 -8.766 1 93.06 99 ALA B N 1
ATOM 2932 C CA . ALA B 1 99 ? 6.164 7.469 -7.824 1 93.06 99 ALA B CA 1
ATOM 2933 C C . ALA B 1 99 ? 5.043 6.688 -8.508 1 93.06 99 ALA B C 1
ATOM 2935 O O . ALA B 1 99 ? 4.871 5.488 -8.258 1 93.06 99 ALA B O 1
ATOM 2936 N N . ARG B 1 100 ? 4.27 7.418 -9.352 1 95.12 100 ARG B N 1
ATOM 2937 C CA . ARG B 1 100 ? 3.211 6.77 -10.117 1 95.12 100 ARG B CA 1
ATOM 2938 C C . ARG B 1 100 ? 3.777 5.672 -11.008 1 95.12 100 ARG B C 1
ATOM 2940 O O . ARG B 1 100 ? 3.219 4.574 -11.086 1 95.12 100 ARG B O 1
ATOM 2947 N N . GLN B 1 101 ? 4.82 6.008 -11.656 1 93.12 101 GLN B N 1
ATOM 2948 C CA . GLN B 1 101 ? 5.453 5.027 -12.531 1 93.12 101 GLN B CA 1
ATOM 2949 C C . GLN B 1 101 ? 5.945 3.818 -11.742 1 93.12 101 GLN B C 1
ATOM 2951 O O . GLN B 1 101 ? 5.801 2.678 -12.188 1 93.12 101 GLN B O 1
ATOM 2956 N N . LEU B 1 102 ? 6.512 4.066 -10.602 1 92.5 102 LEU B N 1
ATOM 2957 C CA . LEU B 1 102 ? 6.961 2.979 -9.742 1 92.5 102 LEU B CA 1
ATOM 2958 C C . LEU B 1 102 ? 5.793 2.09 -9.328 1 92.5 102 LEU B C 1
ATOM 2960 O O . LEU B 1 102 ? 5.91 0.862 -9.336 1 92.5 102 LEU B O 1
ATOM 2964 N N . MET B 1 103 ? 4.699 2.689 -8.977 1 94.69 103 MET B N 1
ATOM 2965 C CA . MET B 1 103 ? 3.506 1.948 -8.586 1 94.69 103 MET B CA 1
ATOM 2966 C C . MET B 1 103 ? 2.98 1.104 -9.742 1 94.69 103 MET B C 1
ATOM 2968 O O . MET B 1 103 ? 2.457 0.009 -9.531 1 94.69 103 MET B O 1
ATOM 2972 N N . GLU B 1 104 ? 3.1 1.693 -10.938 1 95.31 104 GLU B N 1
ATOM 2973 C CA . GLU B 1 104 ? 2.686 0.941 -12.117 1 95.31 104 GLU B CA 1
ATOM 2974 C C . GLU B 1 104 ? 3.477 -0.357 -12.25 1 95.31 104 GLU B C 1
ATOM 2976 O O . GLU B 1 104 ? 2.904 -1.416 -12.516 1 95.31 104 GLU B O 1
ATOM 2981 N N . VAL B 1 105 ? 4.719 -0.326 -12.039 1 93.19 105 VAL B N 1
ATOM 2982 C CA . VAL B 1 105 ? 5.613 -1.46 -12.242 1 93.19 105 VAL B CA 1
ATOM 2983 C C . VAL B 1 105 ? 5.496 -2.432 -11.07 1 93.19 105 VAL B C 1
ATOM 2985 O O . VAL B 1 105 ? 5.301 -3.633 -11.266 1 93.19 105 VAL B O 1
ATOM 2988 N N . ASN B 1 106 ? 5.555 -1.903 -9.859 1 93 106 ASN B N 1
ATOM 2989 C CA . ASN B 1 106 ? 5.68 -2.734 -8.672 1 93 106 ASN B CA 1
ATOM 2990 C C . ASN B 1 106 ? 4.332 -3.312 -8.242 1 93 106 ASN B C 1
ATOM 2992 O O . ASN B 1 106 ? 4.273 -4.363 -7.605 1 93 106 ASN B O 1
ATOM 2996 N N . PHE B 1 107 ? 3.248 -2.648 -8.586 1 94.69 107 PHE B N 1
ATOM 2997 C CA . PHE B 1 107 ? 1.964 -3.049 -8.023 1 94.69 107 PHE B CA 1
ATOM 2998 C C . PHE B 1 107 ? 0.966 -3.377 -9.125 1 94.69 107 PHE B C 1
ATOM 3000 O O . PHE B 1 107 ? 0.546 -4.527 -9.266 1 94.69 107 PHE B O 1
ATOM 3007 N N . PHE B 1 108 ? 0.672 -2.398 -10 1 96.88 108 PHE B N 1
ATOM 3008 C CA . PHE B 1 108 ? -0.399 -2.59 -10.969 1 96.88 108 PHE B CA 1
ATOM 3009 C C . PHE B 1 108 ? -0.014 -3.645 -12 1 96.88 108 PHE B C 1
ATOM 3011 O O . PHE B 1 108 ? -0.873 -4.375 -12.5 1 96.88 108 PHE B O 1
ATOM 3018 N N . ALA B 1 109 ? 1.258 -3.727 -12.312 1 96 109 ALA B N 1
ATOM 3019 C CA . ALA B 1 109 ? 1.718 -4.773 -13.219 1 96 109 ALA B CA 1
ATOM 3020 C C . ALA B 1 109 ? 1.376 -6.156 -12.68 1 96 109 ALA B C 1
ATOM 3022 O O . ALA B 1 109 ? 0.958 -7.039 -13.438 1 96 109 ALA B O 1
ATOM 3023 N N . GLN B 1 110 ? 1.541 -6.379 -11.391 1 96.25 110 GLN B N 1
ATOM 3024 C CA . GLN B 1 110 ? 1.181 -7.648 -10.773 1 96.25 110 GLN B CA 1
ATOM 3025 C C . GLN B 1 110 ? -0.323 -7.895 -10.852 1 96.25 110 GLN B C 1
ATOM 3027 O O . GLN B 1 110 ? -0.763 -9.023 -11.094 1 96.25 110 GLN B O 1
ATOM 3032 N N . TRP B 1 111 ? -1.05 -6.855 -10.609 1 96.44 111 TRP B N 1
ATOM 3033 C CA . TRP B 1 111 ? -2.504 -6.953 -10.703 1 96.44 111 TRP B CA 1
ATOM 3034 C C . TRP B 1 111 ? -2.932 -7.387 -12.102 1 96.44 111 TRP B C 1
ATOM 3036 O O . TRP B 1 111 ? -3.74 -8.305 -12.25 1 96.44 111 TRP B O 1
ATOM 3046 N N . GLU B 1 112 ? -2.375 -6.738 -13.133 1 96.44 112 GLU B N 1
ATOM 3047 C CA . GLU B 1 112 ? -2.689 -7.07 -14.516 1 96.44 112 GLU B CA 1
ATOM 3048 C C . GLU B 1 112 ? -2.352 -8.531 -14.82 1 96.44 112 GLU B C 1
ATOM 3050 O O . GLU B 1 112 ? -3.143 -9.234 -15.453 1 96.44 112 GLU B O 1
ATOM 3055 N N . MET B 1 113 ? -1.22 -8.977 -14.383 1 97.38 113 MET B N 1
ATOM 3056 C CA . MET B 1 113 ? -0.803 -10.359 -14.602 1 97.38 113 MET B CA 1
ATOM 3057 C C . MET B 1 113 ? -1.754 -11.328 -13.906 1 97.38 113 MET B C 1
ATOM 3059 O O . MET B 1 113 ? -2.189 -12.312 -14.5 1 97.38 113 MET B O 1
ATOM 3063 N N . ASN B 1 114 ? -2.07 -11.055 -12.648 1 96.88 114 ASN B N 1
ATOM 3064 C CA . ASN B 1 114 ? -2.967 -11.914 -11.891 1 96.88 114 ASN B CA 1
ATOM 3065 C C . ASN B 1 114 ? -4.344 -12 -12.539 1 96.88 114 ASN B C 1
ATOM 3067 O O . ASN B 1 114 ? -4.941 -13.078 -12.594 1 96.88 114 ASN B O 1
ATOM 3071 N N . ASN B 1 115 ? -4.84 -10.836 -13.016 1 95.56 115 ASN B N 1
ATOM 3072 C CA . ASN B 1 115 ? -6.109 -10.836 -13.734 1 95.56 115 ASN B CA 1
ATOM 3073 C C . ASN B 1 115 ? -6.043 -11.703 -14.984 1 95.56 115 ASN B C 1
ATOM 3075 O O . ASN B 1 115 ? -7.02 -12.367 -15.344 1 95.56 115 ASN B O 1
ATOM 3079 N N . ALA B 1 116 ? -4.918 -11.688 -15.664 1 96.25 116 ALA B N 1
ATOM 3080 C CA . ALA B 1 116 ? -4.742 -12.422 -16.906 1 96.25 116 ALA B CA 1
ATOM 3081 C C . ALA B 1 116 ? -4.688 -13.93 -16.656 1 96.25 116 ALA B C 1
ATOM 3083 O O . ALA B 1 116 ? -5.195 -14.719 -17.469 1 96.25 116 ALA B O 1
ATOM 3084 N N . VAL B 1 117 ? -4.129 -14.391 -15.523 1 97.12 117 VAL B N 1
ATOM 3085 C CA . VAL B 1 117 ? -3.896 -15.812 -15.297 1 97.12 117 VAL B CA 1
ATOM 3086 C C . VAL B 1 117 ? -5.062 -16.406 -14.516 1 97.12 117 VAL B C 1
ATOM 3088 O O . VAL B 1 117 ? -5.289 -17.625 -14.555 1 97.12 117 VAL B O 1
ATOM 3091 N N . ALA B 1 118 ? -5.789 -15.602 -13.773 1 94.88 118 ALA B N 1
ATOM 3092 C CA . ALA B 1 118 ? -6.777 -16.047 -12.797 1 94.88 118 ALA B CA 1
ATOM 3093 C C . ALA B 1 118 ? -7.84 -16.922 -13.453 1 94.88 118 ALA B C 1
ATOM 3095 O O . ALA B 1 118 ? -8.164 -18 -12.961 1 94.88 118 ALA B O 1
ATOM 3096 N N . PRO B 1 119 ? -8.383 -16.484 -14.617 1 94 119 PRO B N 1
ATOM 3097 C CA . PRO B 1 119 ? -9.43 -17.328 -15.211 1 94 119 PRO B CA 1
ATOM 3098 C C . PRO B 1 119 ? -8.969 -18.75 -15.469 1 94 119 PRO B C 1
ATOM 3100 O O . PRO B 1 119 ? -9.703 -19.703 -15.188 1 94 119 PRO B O 1
ATOM 3103 N N . ALA B 1 120 ? -7.824 -18.922 -15.977 1 95.56 120 ALA B N 1
ATOM 3104 C CA . ALA B 1 120 ? -7.301 -20.266 -16.266 1 95.56 120 ALA B CA 1
ATOM 3105 C C . ALA B 1 120 ? -7.074 -21.047 -14.984 1 95.56 120 ALA B C 1
ATOM 3107 O O . ALA B 1 120 ? -7.406 -22.234 -14.914 1 95.56 120 ALA B O 1
ATOM 3108 N N . MET B 1 121 ? -6.543 -20.406 -13.953 1 95.69 121 MET B N 1
ATOM 3109 C CA . MET B 1 121 ? -6.27 -21.094 -12.688 1 95.69 121 MET B CA 1
ATOM 3110 C C . MET B 1 121 ? -7.57 -21.484 -11.984 1 95.69 121 MET B C 1
ATOM 3112 O O . MET B 1 121 ? -7.652 -22.547 -11.383 1 95.69 121 MET B O 1
ATOM 3116 N N . LEU B 1 122 ? -8.508 -20.594 -12.094 1 91.69 122 LEU B N 1
ATOM 3117 C CA . LEU B 1 122 ? -9.812 -20.891 -11.508 1 91.69 122 LEU B CA 1
ATOM 3118 C C . LEU B 1 122 ? -10.453 -22.078 -12.188 1 91.69 122 LEU B C 1
ATOM 3120 O O . LEU B 1 122 ? -10.984 -22.969 -11.516 1 91.69 122 LEU B O 1
ATOM 3124 N N . GLN B 1 123 ? -10.375 -22.109 -13.445 1 92.44 123 GLN B N 1
ATOM 3125 C CA . GLN B 1 123 ? -10.922 -23.219 -14.211 1 92.44 123 GLN B CA 1
ATOM 3126 C C . GLN B 1 123 ? -10.172 -24.516 -13.914 1 92.44 123 GLN B C 1
ATOM 3128 O O . GLN B 1 123 ? -10.781 -25.578 -13.805 1 92.44 123 GLN B O 1
ATOM 3133 N N . GLN B 1 124 ? -8.859 -24.453 -13.797 1 93.56 124 GLN B N 1
ATOM 3134 C CA . GLN B 1 124 ? -8 -25.578 -13.453 1 93.56 124 GLN B CA 1
ATOM 3135 C C . GLN B 1 124 ? -8.328 -26.109 -12.055 1 93.56 124 GLN B C 1
ATOM 3137 O O . GLN B 1 124 ? -8.102 -27.281 -11.766 1 93.56 124 GLN B O 1
ATOM 3142 N N . GLY B 1 125 ? -8.773 -25.188 -11.172 1 92.94 125 GLY B N 1
ATOM 3143 C CA . GLY B 1 125 ? -9.023 -25.516 -9.781 1 92.94 125 GLY B CA 1
ATOM 3144 C C . GLY B 1 125 ? -7.75 -25.609 -8.953 1 92.94 125 GLY B C 1
ATOM 3145 O O . GLY B 1 125 ? -7.75 -26.188 -7.871 1 92.94 125 GLY B O 1
ATOM 3146 N N . THR B 1 126 ? -6.676 -25.234 -9.562 1 94.5 126 THR B N 1
ATOM 3147 C CA . THR B 1 126 ? -5.371 -25.203 -8.914 1 94.5 126 THR B CA 1
ATOM 3148 C C . THR B 1 126 ? -4.504 -24.094 -9.484 1 94.5 126 THR B C 1
ATOM 3150 O O . THR B 1 126 ? -4.754 -23.594 -10.586 1 94.5 126 THR B O 1
ATOM 3153 N N . GLY B 1 127 ? -3.525 -23.656 -8.719 1 96.44 127 GLY B N 1
ATOM 3154 C CA . GLY B 1 127 ? -2.566 -22.641 -9.117 1 96.44 127 GLY B CA 1
ATOM 3155 C C . GLY B 1 127 ? -1.935 -21.922 -7.934 1 96.44 127 GLY B C 1
ATOM 3156 O O . GLY B 1 127 ? -2.504 -21.891 -6.844 1 96.44 127 GLY B O 1
ATOM 3157 N N . VAL B 1 128 ? -0.739 -21.453 -8.172 1 97.25 128 VAL B N 1
ATOM 3158 C CA . VAL B 1 128 ? -0.037 -20.688 -7.145 1 97.25 128 VAL B CA 1
ATOM 3159 C C . VAL B 1 128 ? 0.424 -19.344 -7.719 1 97.25 128 VAL B C 1
ATOM 3161 O O . VAL B 1 128 ? 1.112 -19.312 -8.742 1 97.25 128 VAL B O 1
ATOM 3164 N N . ILE B 1 129 ? -0.021 -18.328 -7.129 1 97.44 129 ILE B N 1
ATOM 3165 C CA . ILE B 1 129 ? 0.435 -16.984 -7.465 1 97.44 129 ILE B CA 1
ATOM 3166 C C . ILE B 1 129 ? 1.45 -16.516 -6.43 1 97.44 129 ILE B C 1
ATOM 3168 O O . ILE B 1 129 ? 1.15 -16.469 -5.234 1 97.44 129 ILE B O 1
ATOM 3172 N N . VAL B 1 130 ? 2.652 -16.25 -6.879 1 96.69 130 VAL B N 1
ATOM 3173 C CA . VAL B 1 130 ? 3.709 -15.727 -6.016 1 96.69 130 VAL B CA 1
ATOM 3174 C C . VAL B 1 130 ? 3.932 -14.25 -6.305 1 96.69 130 VAL B C 1
ATOM 3176 O O . VAL B 1 130 ? 4.352 -13.883 -7.406 1 96.69 130 VAL B O 1
ATOM 3179 N N . ASN B 1 131 ? 3.613 -13.422 -5.375 1 94.06 131 ASN B N 1
ATOM 3180 C CA . ASN B 1 131 ? 3.885 -11.992 -5.469 1 94.06 131 ASN B CA 1
ATOM 3181 C C . ASN B 1 131 ? 5.117 -11.602 -4.66 1 94.06 131 ASN B C 1
ATOM 3183 O O . ASN B 1 131 ? 5.125 -11.719 -3.434 1 94.06 131 ASN B O 1
ATOM 3187 N N . ILE B 1 132 ? 6.082 -11.133 -5.367 1 89.25 132 ILE B N 1
ATOM 3188 C CA . ILE B 1 132 ? 7.324 -10.766 -4.699 1 89.25 132 ILE B CA 1
ATOM 3189 C C . ILE B 1 132 ? 7.215 -9.336 -4.164 1 89.25 132 ILE B C 1
ATOM 3191 O O . ILE B 1 132 ? 7.051 -8.391 -4.934 1 89.25 132 ILE B O 1
ATOM 3195 N N . GLY B 1 133 ? 7.168 -9.258 -2.904 1 80.12 133 GLY B N 1
ATOM 3196 C CA . GLY B 1 133 ? 7.254 -7.984 -2.211 1 80.12 133 GLY B CA 1
ATOM 3197 C C . GLY B 1 133 ? 8.656 -7.664 -1.724 1 80.12 133 GLY B C 1
ATOM 3198 O O . GLY B 1 133 ? 9.625 -7.781 -2.48 1 80.12 133 GLY B O 1
ATOM 3199 N N . SER B 1 134 ? 8.805 -7.117 -0.609 1 68.38 134 SER B N 1
ATOM 3200 C CA . SER B 1 134 ? 10.062 -6.781 0.05 1 68.38 134 SER B CA 1
ATOM 3201 C C . SER B 1 134 ? 9.891 -6.719 1.564 1 68.38 134 SER B C 1
ATOM 3203 O O . SER B 1 134 ? 8.773 -6.777 2.072 1 68.38 134 SER B O 1
ATOM 3205 N N . ALA B 1 135 ? 10.961 -6.805 2.188 1 57.25 135 ALA B N 1
ATOM 3206 C CA . ALA B 1 135 ? 10.914 -6.582 3.631 1 57.25 135 ALA B CA 1
ATOM 3207 C C . ALA B 1 135 ? 10.219 -5.262 3.963 1 57.25 135 ALA B C 1
ATOM 3209 O O . ALA B 1 135 ? 9.602 -5.129 5.02 1 57.25 135 ALA B O 1
ATOM 3210 N N . THR B 1 136 ? 10.312 -4.438 3.053 1 52.66 136 THR B N 1
ATOM 3211 C CA . THR B 1 136 ? 9.734 -3.115 3.262 1 52.66 136 THR B CA 1
ATOM 3212 C C . THR B 1 136 ? 8.211 -3.162 3.121 1 52.66 136 THR B C 1
ATOM 3214 O O . THR B 1 136 ? 7.531 -2.156 3.336 1 52.66 136 THR B O 1
ATOM 3217 N N . SER B 1 137 ? 7.711 -4.312 2.893 1 57.88 137 SER B N 1
ATOM 3218 C CA . SER B 1 137 ? 6.262 -4.488 2.852 1 57.88 137 SER B CA 1
ATOM 3219 C C . SER B 1 137 ? 5.652 -4.41 4.246 1 57.88 137 SER B C 1
ATOM 3221 O O . SER B 1 137 ? 4.441 -4.258 4.395 1 57.88 137 SER B O 1
ATOM 3223 N N . TYR B 1 138 ? 6.598 -4.496 5.188 1 54.88 138 TYR B N 1
ATOM 3224 C CA . TYR B 1 138 ? 6.113 -4.566 6.562 1 54.88 138 TYR B CA 1
ATOM 3225 C C . TYR B 1 138 ? 6.574 -3.354 7.363 1 54.88 138 TYR B C 1
ATOM 3227 O O . TYR B 1 138 ? 5.996 -3.037 8.406 1 54.88 138 TYR B O 1
ATOM 3235 N N . CYS B 1 139 ? 7.652 -2.742 6.871 1 58.97 139 CYS B N 1
ATOM 3236 C CA . CYS B 1 139 ? 8.219 -1.567 7.52 1 58.97 139 CYS B CA 1
ATOM 3237 C C . CYS B 1 139 ? 8.656 -0.533 6.488 1 58.97 139 CYS B C 1
ATOM 3239 O O . CYS B 1 139 ? 9.57 -0.784 5.695 1 58.97 139 CYS B O 1
ATOM 3241 N N . ALA B 1 140 ? 8.008 0.536 6.594 1 68.38 140 ALA B N 1
ATOM 3242 C CA . ALA B 1 140 ? 8.352 1.596 5.648 1 68.38 140 ALA B CA 1
ATOM 3243 C C . ALA B 1 140 ? 9.742 2.156 5.941 1 68.38 140 ALA B C 1
ATOM 3245 O O . ALA B 1 140 ? 10.148 2.244 7.102 1 68.38 140 ALA B O 1
ATOM 3246 N N . VAL B 1 141 ? 10.453 2.434 4.93 1 65.75 141 VAL B N 1
ATOM 3247 C CA . VAL B 1 141 ? 11.82 2.916 5.051 1 65.75 141 VAL B CA 1
ATOM 3248 C C . VAL B 1 141 ? 11.898 4.375 4.609 1 65.75 141 VAL B C 1
ATOM 3250 O O . VAL B 1 141 ? 11.305 4.754 3.594 1 65.75 141 VAL B O 1
ATOM 3253 N N . ALA B 1 142 ? 12.602 5.094 5.434 1 71.31 142 ALA B N 1
ATOM 3254 C CA . ALA B 1 142 ? 12.852 6.48 5.047 1 71.31 142 ALA B CA 1
ATOM 3255 C C . ALA B 1 142 ? 13.641 6.551 3.744 1 71.31 142 ALA B C 1
ATOM 3257 O O . ALA B 1 142 ? 14.5 5.699 3.484 1 71.31 142 ALA B O 1
ATOM 3258 N N . GLN B 1 143 ? 13.359 7.551 2.9 1 74.69 143 GLN B N 1
ATOM 3259 C CA . GLN B 1 143 ? 13.992 7.801 1.611 1 74.69 143 GLN B CA 1
ATOM 3260 C C . GLN B 1 143 ? 13.57 6.766 0.575 1 74.69 143 GLN B C 1
ATOM 3262 O O . GLN B 1 143 ? 14.211 6.621 -0.467 1 74.69 143 GLN B O 1
ATOM 3267 N N . ALA B 1 144 ? 12.555 6.035 0.894 1 78.38 144 ALA B N 1
ATOM 3268 C CA . ALA B 1 144 ? 11.992 5.051 -0.026 1 78.38 144 ALA B CA 1
ATOM 3269 C C . ALA B 1 144 ? 10.477 4.945 0.141 1 78.38 144 ALA B C 1
ATOM 3271 O O . ALA B 1 144 ? 9.93 3.842 0.171 1 78.38 144 ALA B O 1
ATOM 3272 N N . ALA B 1 145 ? 9.898 6.039 0.27 1 85.94 145 ALA B N 1
ATOM 3273 C CA . ALA B 1 145 ? 8.469 6.074 0.554 1 85.94 145 ALA B CA 1
ATOM 3274 C C . ALA B 1 145 ? 7.668 5.426 -0.573 1 85.94 145 ALA B C 1
ATOM 3276 O O . ALA B 1 145 ? 6.754 4.641 -0.321 1 85.94 145 ALA B O 1
ATOM 3277 N N . ALA B 1 146 ? 7.996 5.77 -1.778 1 89.06 146 ALA B N 1
ATOM 3278 C CA . ALA B 1 146 ? 7.27 5.219 -2.92 1 89.06 146 ALA B CA 1
ATOM 3279 C C . ALA B 1 146 ? 7.445 3.703 -2.998 1 89.06 146 ALA B C 1
ATOM 3281 O O . ALA B 1 146 ? 6.477 2.973 -3.232 1 89.06 146 ALA B O 1
ATOM 3282 N N . TYR B 1 147 ? 8.594 3.303 -2.789 1 86.12 147 TYR B N 1
ATOM 3283 C CA . TYR B 1 147 ? 8.883 1.873 -2.809 1 86.12 147 TYR B CA 1
ATOM 3284 C C . TYR B 1 147 ? 8.148 1.151 -1.688 1 86.12 147 TYR B C 1
ATOM 3286 O O . TYR B 1 147 ? 7.469 0.151 -1.927 1 86.12 147 TYR B O 1
ATOM 3294 N N . SER B 1 148 ? 8.281 1.67 -0.526 1 83.5 148 SER B N 1
ATOM 3295 C CA . SER B 1 148 ? 7.598 1.078 0.623 1 83.5 148 SER B CA 1
ATOM 3296 C C . SER B 1 148 ? 6.094 1.011 0.399 1 83.5 148 SER B C 1
ATOM 3298 O O . SER B 1 148 ? 5.465 -0.015 0.673 1 83.5 148 SER B O 1
ATOM 3300 N N . ALA B 1 149 ? 5.582 2.064 -0.066 1 90.06 149 ALA B N 1
ATOM 3301 C CA . ALA B 1 149 ? 4.145 2.119 -0.331 1 90.06 149 ALA B CA 1
ATOM 3302 C C . ALA B 1 149 ? 3.732 1.046 -1.335 1 90.06 149 ALA B C 1
ATOM 3304 O O . ALA B 1 149 ? 2.713 0.378 -1.154 1 90.06 149 ALA B O 1
ATOM 3305 N N . SER B 1 150 ? 4.469 0.918 -2.393 1 91.06 150 SER B N 1
ATOM 3306 C CA . SER B 1 150 ? 4.152 -0.07 -3.418 1 91.06 150 SER B CA 1
ATOM 3307 C C . SER B 1 150 ? 4.176 -1.484 -2.85 1 91.06 150 SER B C 1
ATOM 3309 O O . SER B 1 150 ? 3.307 -2.301 -3.162 1 91.06 150 SER B O 1
ATOM 3311 N N . LYS B 1 151 ? 5.102 -1.711 -2.07 1 85.88 151 LYS B N 1
ATOM 3312 C CA . LYS B 1 151 ? 5.246 -3.055 -1.52 1 85.88 151 LYS B CA 1
ATOM 3313 C C . LYS B 1 151 ? 4.184 -3.334 -0.461 1 85.88 151 LYS B C 1
ATOM 3315 O O . LYS B 1 151 ? 3.727 -4.469 -0.317 1 85.88 151 LYS B O 1
ATOM 3320 N N . PHE B 1 152 ? 3.85 -2.346 0.3 1 85.31 152 PHE B N 1
ATOM 3321 C CA . PHE B 1 152 ? 2.707 -2.48 1.198 1 85.31 152 PHE B CA 1
ATOM 3322 C C . PHE B 1 152 ? 1.438 -2.789 0.416 1 85.31 152 PHE B C 1
ATOM 3324 O O . PHE B 1 152 ? 0.626 -3.615 0.84 1 85.31 152 PHE B O 1
ATOM 3331 N N . ALA B 1 153 ? 1.306 -2.092 -0.623 1 90.94 153 ALA B N 1
ATOM 3332 C CA . ALA B 1 153 ? 0.143 -2.32 -1.477 1 90.94 153 ALA B CA 1
ATOM 3333 C C . ALA B 1 153 ? 0.103 -3.764 -1.973 1 90.94 153 ALA B C 1
ATOM 3335 O O . ALA B 1 153 ? -0.957 -4.395 -1.979 1 90.94 153 ALA B O 1
ATOM 3336 N N . VAL B 1 154 ? 1.243 -4.273 -2.363 1 91.31 154 VAL B N 1
ATOM 3337 C CA . VAL B 1 154 ? 1.337 -5.645 -2.852 1 91.31 154 VAL B CA 1
ATOM 3338 C C . VAL B 1 154 ? 0.913 -6.617 -1.752 1 91.31 154 VAL B C 1
ATOM 3340 O O . VAL B 1 154 ? 0.186 -7.578 -2.01 1 91.31 154 VAL B O 1
ATOM 3343 N N . ARG B 1 155 ? 1.371 -6.41 -0.596 1 84.38 155 ARG B N 1
ATOM 3344 C CA . ARG B 1 155 ? 1.017 -7.273 0.525 1 84.38 155 ARG B CA 1
ATOM 3345 C C . ARG B 1 155 ? -0.493 -7.297 0.742 1 84.38 155 ARG B C 1
ATOM 3347 O O . ARG B 1 155 ? -1.092 -8.367 0.85 1 84.38 155 ARG B O 1
ATOM 3354 N N . ALA B 1 156 ? -1.068 -6.098 0.825 1 84.94 156 ALA B N 1
ATOM 3355 C CA . ALA B 1 156 ? -2.51 -5.996 1.04 1 84.94 156 ALA B CA 1
ATOM 3356 C C . ALA B 1 156 ? -3.281 -6.695 -0.074 1 84.94 156 ALA B C 1
ATOM 3358 O O . ALA B 1 156 ? -4.227 -7.441 0.191 1 84.94 156 ALA B O 1
ATOM 3359 N N . TYR B 1 157 ? -2.877 -6.461 -1.23 1 90.25 157 TYR B N 1
ATOM 3360 C CA . TYR B 1 157 ? -3.482 -7.082 -2.402 1 90.25 157 TYR B CA 1
ATOM 3361 C C . TYR B 1 157 ? -3.379 -8.602 -2.328 1 90.25 157 TYR B C 1
ATOM 3363 O O . TYR B 1 157 ? -4.359 -9.305 -2.564 1 90.25 157 TYR B O 1
ATOM 3371 N N . SER B 1 158 ? -2.227 -9.078 -2.014 1 89 158 SER B N 1
ATOM 3372 C CA . SER B 1 158 ? -1.981 -10.508 -1.931 1 89 158 SER B CA 1
ATOM 3373 C C . SER B 1 158 ? -2.889 -11.164 -0.894 1 89 158 SER B C 1
ATOM 3375 O O . SER B 1 158 ? -3.438 -12.242 -1.134 1 89 158 SER B O 1
ATOM 3377 N N . ASP B 1 159 ? -3.029 -10.508 0.175 1 81.06 159 ASP B N 1
ATOM 3378 C CA . ASP B 1 159 ? -3.846 -11.047 1.259 1 81.06 159 ASP B CA 1
ATOM 3379 C C . ASP B 1 159 ? -5.312 -11.133 0.849 1 81.06 159 ASP B C 1
ATOM 3381 O O . ASP B 1 159 ? -5.984 -12.125 1.132 1 81.06 159 ASP B O 1
ATOM 3385 N N . SER B 1 160 ? -5.809 -10.117 0.219 1 82.19 160 SER B N 1
ATOM 3386 C CA . SER B 1 160 ? -7.191 -10.133 -0.254 1 82.19 160 SER B CA 1
ATOM 3387 C C . SER B 1 160 ? -7.398 -11.195 -1.324 1 82.19 160 SER B C 1
ATOM 3389 O O . SER B 1 160 ? -8.367 -11.953 -1.275 1 82.19 160 SER B O 1
ATOM 3391 N N . LEU B 1 161 ? -6.496 -11.219 -2.223 1 87.75 161 LEU B N 1
ATOM 3392 C CA . LEU B 1 161 ? -6.574 -12.18 -3.322 1 87.75 161 LEU B CA 1
ATOM 3393 C C . LEU B 1 161 ? -6.57 -13.609 -2.797 1 87.75 161 LEU B C 1
ATOM 3395 O O . LEU B 1 161 ? -7.34 -14.453 -3.27 1 87.75 161 LEU B O 1
ATOM 3399 N N . ARG B 1 162 ? -5.711 -13.891 -1.853 1 84.62 162 ARG B N 1
ATOM 3400 C CA . ARG B 1 162 ? -5.578 -15.227 -1.274 1 84.62 162 ARG B CA 1
ATOM 3401 C C . ARG B 1 162 ? -6.914 -15.727 -0.735 1 84.62 162 ARG B C 1
ATOM 3403 O O . ARG B 1 162 ? -7.324 -16.859 -1.029 1 84.62 162 ARG B O 1
ATOM 3410 N N . ILE B 1 163 ? -7.578 -14.883 -0.013 1 76.69 163 ILE B N 1
ATOM 3411 C CA . ILE B 1 163 ? -8.844 -15.242 0.622 1 76.69 163 ILE B CA 1
ATOM 3412 C C . ILE B 1 163 ? -9.898 -15.523 -0.448 1 76.69 163 ILE B C 1
ATOM 3414 O O . ILE B 1 163 ? -10.648 -16.484 -0.343 1 76.69 163 ILE B O 1
ATOM 3418 N N . GLU B 1 164 ? -9.93 -14.766 -1.462 1 80.5 164 GLU B N 1
ATOM 3419 C CA . GLU B 1 164 ? -10.961 -14.859 -2.492 1 80.5 164 GLU B CA 1
ATOM 3420 C C . GLU B 1 164 ? -10.734 -16.062 -3.395 1 80.5 164 GLU B C 1
ATOM 3422 O O . GLU B 1 164 ? -11.695 -16.672 -3.893 1 80.5 164 GLU B O 1
ATOM 3427 N N . MET B 1 165 ? -9.484 -16.438 -3.57 1 86.56 165 MET B N 1
ATOM 3428 C CA . MET B 1 165 ? -9.164 -17.484 -4.52 1 86.56 165 MET B CA 1
ATOM 3429 C C . MET B 1 165 ? -9.156 -18.844 -3.838 1 86.56 165 MET B C 1
ATOM 3431 O O . MET B 1 165 ? -9.242 -19.891 -4.504 1 86.56 165 MET B O 1
ATOM 3435 N N . ALA B 1 166 ? -9.109 -18.859 -2.578 1 81.75 166 ALA B N 1
ATOM 3436 C CA . ALA B 1 166 ? -8.945 -20.078 -1.784 1 81.75 166 ALA B CA 1
ATOM 3437 C C . ALA B 1 166 ? -10.062 -21.078 -2.074 1 81.75 166 ALA B C 1
ATOM 3439 O O . ALA B 1 166 ? -9.812 -22.281 -2.217 1 81.75 166 ALA B O 1
ATOM 3440 N N . PRO B 1 167 ? -11.281 -20.562 -2.246 1 80 167 PRO B N 1
ATOM 3441 C CA . PRO B 1 167 ? -12.359 -21.516 -2.5 1 80 167 PRO B CA 1
ATOM 3442 C C . PRO B 1 167 ? -12.18 -22.281 -3.807 1 80 167 PRO B C 1
ATOM 3444 O O . PRO B 1 167 ? -12.781 -23.344 -3.998 1 80 167 PRO B O 1
ATOM 3447 N N . PHE B 1 168 ? -11.359 -21.828 -4.668 1 86.44 168 PHE B N 1
ATOM 3448 C CA . PHE B 1 168 ? -11.211 -22.422 -5.992 1 86.44 168 PHE B CA 1
ATOM 3449 C C . PHE B 1 168 ? -9.898 -23.188 -6.094 1 86.44 168 PHE B C 1
ATOM 3451 O O . PHE B 1 168 ? -9.469 -23.547 -7.191 1 86.44 168 PHE B O 1
ATOM 3458 N N . GLY B 1 169 ? -9.203 -23.266 -4.945 1 88.75 169 GLY B N 1
ATOM 3459 C CA . GLY B 1 169 ? -8 -24.078 -4.906 1 88.75 169 GLY B CA 1
ATOM 3460 C C . GLY B 1 169 ? -6.758 -23.344 -5.359 1 88.75 169 GLY B C 1
ATOM 3461 O O . GLY B 1 169 ? -5.695 -23.938 -5.52 1 88.75 169 GLY B O 1
ATOM 3462 N N . VAL B 1 170 ? -6.922 -22.078 -5.645 1 91.5 170 VAL B N 1
ATOM 3463 C CA . VAL B 1 170 ? -5.781 -21.266 -6.043 1 91.5 170 VAL B CA 1
ATOM 3464 C C . VAL B 1 170 ? -5.125 -20.656 -4.809 1 91.5 170 VAL B C 1
ATOM 3466 O O . VAL B 1 170 ? -5.812 -20.109 -3.938 1 91.5 170 VAL B O 1
ATOM 3469 N N . LYS B 1 171 ? -3.812 -20.828 -4.676 1 91.94 171 LYS B N 1
ATOM 3470 C CA . LYS B 1 171 ? -3.055 -20.312 -3.539 1 91.94 171 LYS B CA 1
ATOM 3471 C C . LYS B 1 171 ? -2.301 -19.047 -3.908 1 91.94 171 LYS B C 1
ATOM 3473 O O . LYS B 1 171 ? -1.929 -18.844 -5.066 1 91.94 171 LYS B O 1
ATOM 3478 N N . VAL B 1 172 ? -2.152 -18.188 -2.926 1 91 172 VAL B N 1
ATOM 3479 C CA . VAL B 1 172 ? -1.411 -16.953 -3.111 1 91 172 VAL B CA 1
ATOM 3480 C C . VAL B 1 172 ? -0.341 -16.812 -2.029 1 91 172 VAL B C 1
ATOM 3482 O O . VAL B 1 172 ? -0.635 -16.938 -0.839 1 91 172 VAL B O 1
ATOM 3485 N N . MET B 1 173 ? 0.878 -16.625 -2.486 1 90.38 173 MET B N 1
ATOM 3486 C CA . MET B 1 173 ? 2.021 -16.484 -1.592 1 90.38 173 MET B CA 1
ATOM 3487 C C . MET B 1 173 ? 2.666 -15.109 -1.747 1 90.38 173 MET B C 1
ATOM 3489 O O . MET B 1 173 ? 2.99 -14.695 -2.859 1 90.38 173 MET B O 1
ATOM 3493 N N . HIS B 1 174 ? 2.734 -14.383 -0.661 1 89.31 174 HIS B N 1
ATOM 3494 C CA . HIS B 1 174 ? 3.49 -13.133 -0.622 1 89.31 174 HIS B CA 1
ATOM 3495 C C . HIS B 1 174 ? 4.914 -13.367 -0.129 1 89.31 174 HIS B C 1
ATOM 3497 O O . HIS B 1 174 ? 5.117 -13.93 0.951 1 89.31 174 HIS B O 1
ATOM 3503 N N . VAL B 1 175 ? 5.895 -13.031 -0.929 1 87.69 175 VAL B N 1
ATOM 3504 C CA . VAL B 1 175 ? 7.293 -13.234 -0.57 1 87.69 175 VAL B CA 1
ATOM 3505 C C . VAL B 1 175 ? 7.953 -11.891 -0.273 1 87.69 175 VAL B C 1
ATOM 3507 O O . VAL B 1 175 ? 7.82 -10.945 -1.048 1 87.69 175 VAL B O 1
ATOM 3510 N N . ALA B 1 176 ? 8.562 -11.82 0.786 1 79.25 176 ALA B N 1
ATOM 3511 C CA . ALA B 1 176 ? 9.312 -10.633 1.178 1 79.25 176 ALA B CA 1
ATOM 3512 C C . ALA B 1 176 ? 10.805 -10.938 1.28 1 79.25 176 ALA B C 1
ATOM 3514 O O . ALA B 1 176 ? 11.289 -11.352 2.336 1 79.25 176 ALA B O 1
ATOM 3515 N N . PRO B 1 177 ? 11.43 -10.719 0.113 1 70 177 PRO B N 1
ATOM 3516 C CA . PRO B 1 177 ? 12.875 -10.961 0.179 1 70 177 PRO B CA 1
ATOM 3517 C C . PRO B 1 177 ? 13.625 -9.875 0.942 1 70 177 PRO B C 1
ATOM 3519 O O . PRO B 1 177 ? 13.203 -8.711 0.943 1 70 177 PRO B O 1
ATOM 3522 N N . GLY B 1 178 ? 14.516 -10.242 1.821 1 58.75 178 GLY B N 1
ATOM 3523 C CA . GLY B 1 178 ? 15.391 -9.289 2.484 1 58.75 178 GLY B CA 1
ATOM 3524 C C . GLY B 1 178 ? 16.328 -8.578 1.527 1 58.75 178 GLY B C 1
ATOM 3525 O O . GLY B 1 178 ? 16.203 -8.719 0.309 1 58.75 178 GLY B O 1
ATOM 3526 N N . PHE B 1 179 ? 17.094 -7.699 2.066 1 50.84 179 PHE B N 1
ATOM 3527 C CA . PHE B 1 179 ? 18.078 -6.965 1.284 1 50.84 179 PHE B CA 1
ATOM 3528 C C . PHE B 1 179 ? 19 -7.922 0.537 1 50.84 179 PHE B C 1
ATOM 3530 O O . PHE B 1 179 ? 19.562 -8.852 1.13 1 50.84 179 PHE B O 1
ATOM 3537 N N . MET B 1 180 ? 18.703 -8.078 -0.669 1 51.75 180 MET B N 1
ATOM 3538 C CA . MET B 1 180 ? 19.547 -8.938 -1.498 1 51.75 180 MET B CA 1
ATOM 3539 C C . MET B 1 180 ? 20.578 -8.109 -2.254 1 51.75 180 MET B C 1
ATOM 3541 O O . MET B 1 180 ? 20.359 -6.926 -2.525 1 51.75 180 MET B O 1
ATOM 3545 N N . SER B 1 181 ? 21.719 -8.562 -2.156 1 45 181 SER B N 1
ATOM 3546 C CA . SER B 1 181 ? 22.734 -7.938 -2.994 1 45 181 SER B CA 1
ATOM 3547 C C . SER B 1 181 ? 22.328 -7.938 -4.461 1 45 181 SER B C 1
ATOM 3549 O O . SER B 1 181 ? 22.766 -8.781 -5.238 1 45 181 SER B O 1
ATOM 3551 N N . THR B 1 182 ? 21.172 -7.453 -4.707 1 52.5 182 THR B N 1
ATOM 3552 C CA . THR B 1 182 ? 20.766 -7.395 -6.109 1 52.5 182 THR B CA 1
ATOM 3553 C C . THR B 1 182 ? 21.109 -6.035 -6.711 1 52.5 182 THR B C 1
ATOM 3555 O O . THR B 1 182 ? 21.391 -5.078 -5.984 1 52.5 182 THR B O 1
ATOM 3558 N N . ARG B 1 183 ? 21.328 -6.012 -7.992 1 47.88 183 ARG B N 1
ATOM 3559 C CA . ARG B 1 183 ? 21.562 -4.789 -8.758 1 47.88 183 ARG B CA 1
ATOM 3560 C C . ARG B 1 183 ? 20.531 -3.719 -8.391 1 47.88 183 ARG B C 1
ATOM 3562 O O . ARG B 1 183 ? 20.812 -2.523 -8.516 1 47.88 183 ARG B O 1
ATOM 3569 N N . LEU B 1 184 ? 19.375 -4.059 -7.828 1 50.22 184 LEU B N 1
ATOM 3570 C CA . LEU B 1 184 ? 18.281 -3.123 -7.609 1 50.22 184 LEU B CA 1
ATOM 3571 C C . LEU B 1 184 ? 18.594 -2.162 -6.469 1 50.22 184 LEU B C 1
ATOM 3573 O O . LEU B 1 184 ? 18.328 -0.964 -6.566 1 50.22 184 LEU B O 1
ATOM 3577 N N . PHE B 1 185 ? 19.219 -2.668 -5.52 1 51.22 185 PHE B N 1
ATOM 3578 C CA . PHE B 1 185 ? 19.438 -1.835 -4.34 1 51.22 185 PHE B CA 1
ATOM 3579 C C . PHE B 1 185 ? 20.688 -0.989 -4.488 1 51.22 185 PHE B C 1
ATOM 3581 O O . PHE B 1 185 ? 20.938 -0.081 -3.691 1 51.22 185 PHE B O 1
ATOM 3588 N N . HIS B 1 186 ? 21.344 -1.323 -5.555 1 51.34 186 HIS B N 1
ATOM 3589 C CA . HIS B 1 186 ? 22.594 -0.583 -5.746 1 51.34 186 HIS B CA 1
ATOM 3590 C C . HIS B 1 186 ? 22.375 0.612 -6.672 1 51.34 186 HIS B C 1
ATOM 3592 O O . HIS B 1 186 ? 23.328 1.348 -6.965 1 51.34 186 HIS B O 1
ATOM 3598 N N . LYS B 1 187 ? 21.203 0.874 -6.941 1 56.81 187 LYS B N 1
ATOM 3599 C CA . LYS B 1 187 ? 21 2.029 -7.809 1 56.81 187 LYS B CA 1
ATOM 3600 C C . LYS B 1 187 ? 20.797 3.301 -6.988 1 56.81 187 LYS B C 1
ATOM 3602 O O . LYS B 1 187 ? 20 3.326 -6.051 1 56.81 187 LYS B O 1
ATOM 3607 N N . PRO B 1 188 ? 21.734 4.219 -7.207 1 55.34 188 PRO B N 1
ATOM 3608 C CA . PRO B 1 188 ? 21.562 5.496 -6.516 1 55.34 188 PRO B CA 1
ATOM 3609 C C . PRO B 1 188 ? 20.219 6.164 -6.836 1 55.34 188 PRO B C 1
ATOM 3611 O O . PRO B 1 188 ? 19.531 5.742 -7.77 1 55.34 188 PRO B O 1
ATOM 3614 N N . CYS B 1 189 ? 19.938 7.094 -5.902 1 62.75 189 CYS B N 1
ATOM 3615 C CA . CYS B 1 189 ? 18.766 7.934 -6.117 1 62.75 189 CYS B CA 1
ATOM 3616 C C . CYS B 1 189 ? 18.797 8.57 -7.5 1 62.75 189 CYS B C 1
ATOM 3618 O O . CYS B 1 189 ? 19.812 9.148 -7.898 1 62.75 189 CYS B O 1
ATOM 3620 N N . SER B 1 190 ? 17.766 8.305 -8.172 1 64.56 190 SER B N 1
ATOM 3621 C CA . SER B 1 190 ? 17.703 8.867 -9.516 1 64.56 190 SER B CA 1
ATOM 3622 C C . SER B 1 190 ? 17.125 10.281 -9.5 1 64.56 190 SER B C 1
ATOM 3624 O O . SER B 1 190 ? 17.188 10.992 -10.508 1 64.56 190 SER B O 1
ATOM 3626 N N . VAL B 1 191 ? 16.688 10.703 -8.258 1 70.31 191 VAL B N 1
ATOM 3627 C CA . VAL B 1 191 ? 16.109 12.047 -8.195 1 70.31 191 VAL B CA 1
ATOM 3628 C C . VAL B 1 191 ? 17.203 13.047 -7.832 1 70.31 191 VAL B C 1
ATOM 3630 O O . VAL B 1 191 ? 17.938 12.859 -6.859 1 70.31 191 VAL B O 1
ATOM 3633 N N . LYS B 1 192 ? 17.438 14.039 -8.562 1 67 192 LYS B N 1
ATOM 3634 C CA . LYS B 1 192 ? 18.469 15.039 -8.344 1 67 192 LYS B CA 1
ATOM 3635 C C . LYS B 1 192 ? 18.203 15.852 -7.082 1 67 192 LYS B C 1
ATOM 3637 O O . LYS B 1 192 ? 17.047 16.172 -6.777 1 67 192 LYS B O 1
ATOM 3642 N N . PRO B 1 193 ? 19.219 16.016 -6.418 1 71 193 PRO B N 1
ATOM 3643 C CA . PRO B 1 193 ? 19.047 16.875 -5.242 1 71 193 PRO B CA 1
ATOM 3644 C C . PRO B 1 193 ? 18.5 18.266 -5.594 1 71 193 PRO B C 1
ATOM 3646 O O . PRO B 1 193 ? 18.844 18.812 -6.637 1 71 193 PRO B O 1
ATOM 3649 N N . GLN B 1 194 ? 17.5 18.672 -4.914 1 75.12 194 GLN B N 1
ATOM 3650 C CA . GLN B 1 194 ? 16.953 20.016 -5.121 1 75.12 194 GLN B CA 1
ATOM 3651 C C . GLN B 1 194 ? 17.844 21.062 -4.465 1 75.12 194 GLN B C 1
ATOM 3653 O O . GLN B 1 194 ? 18.219 20.922 -3.299 1 75.12 194 GLN B O 1
ATOM 3658 N N . GLN B 1 195 ? 18.25 22.016 -5.363 1 76.81 195 GLN B N 1
ATOM 3659 C CA . GLN B 1 195 ? 19.047 23.109 -4.824 1 76.81 195 GLN B CA 1
ATOM 3660 C C . GLN B 1 195 ? 18.266 23.875 -3.76 1 76.81 195 GLN B C 1
ATOM 3662 O O . GLN B 1 195 ? 17.094 24.203 -3.951 1 76.81 195 GLN B O 1
ATOM 3667 N N . GLY B 1 196 ? 18.828 24.078 -2.59 1 78.88 196 GLY B N 1
ATOM 3668 C CA . GLY B 1 196 ? 18.219 24.859 -1.531 1 78.88 196 GLY B CA 1
ATOM 3669 C C . GLY B 1 196 ? 17.344 24.031 -0.612 1 78.88 196 GLY B C 1
ATOM 3670 O O . GLY B 1 196 ? 16.656 24.578 0.263 1 78.88 196 GLY B O 1
ATOM 3671 N N . SER B 1 197 ? 17.391 22.797 -0.864 1 84.38 197 SER B N 1
ATOM 3672 C CA . SER B 1 197 ? 16.578 21.906 -0.031 1 84.38 197 SER B CA 1
ATOM 3673 C C . SER B 1 197 ? 17.062 21.906 1.41 1 84.38 197 SER B C 1
ATOM 3675 O O . SER B 1 197 ? 18.281 21.844 1.655 1 84.38 197 SER B O 1
ATOM 3677 N N . LEU B 1 198 ? 16.141 22 2.307 1 83.19 198 LEU B N 1
ATOM 3678 C CA . LEU B 1 198 ? 16.484 21.953 3.723 1 83.19 198 LEU B CA 1
ATOM 3679 C C . LEU B 1 198 ? 17.047 20.578 4.098 1 83.19 198 LEU B C 1
ATOM 3681 O O . LEU B 1 198 ? 17.75 20.453 5.098 1 83.19 198 LEU B O 1
ATOM 3685 N N . PHE B 1 199 ? 16.844 19.641 3.252 1 82.62 199 PHE B N 1
ATOM 3686 C CA . PHE B 1 199 ? 17.312 18.297 3.527 1 82.62 199 PHE B CA 1
ATOM 3687 C C . PHE B 1 199 ? 18.828 18.203 3.35 1 82.62 199 PHE B C 1
ATOM 3689 O O . PHE B 1 199 ? 19.469 17.281 3.842 1 82.62 199 PHE B O 1
ATOM 3696 N N . ASN B 1 200 ? 19.328 19.141 2.65 1 79.44 200 ASN B N 1
ATOM 3697 C CA . ASN B 1 200 ? 20.781 19.156 2.447 1 79.44 200 ASN B CA 1
ATOM 3698 C C . ASN B 1 200 ? 21.531 19.344 3.766 1 79.44 200 ASN B C 1
ATOM 3700 O O . ASN B 1 200 ? 22.703 19.016 3.863 1 79.44 200 ASN B O 1
ATOM 3704 N N . GLN B 1 201 ? 20.781 19.875 4.672 1 75.94 201 GLN B N 1
ATOM 3705 C CA . GLN B 1 201 ? 21.391 20.062 5.988 1 75.94 201 GLN B CA 1
ATOM 3706 C C . GLN B 1 201 ? 21.656 18.719 6.668 1 75.94 201 GLN B C 1
ATOM 3708 O O . GLN B 1 201 ? 22.453 18.641 7.602 1 75.94 201 GLN B O 1
ATOM 3713 N N . LEU B 1 202 ? 20.938 17.766 6.234 1 74.81 202 LEU B N 1
ATOM 3714 C CA . LEU B 1 202 ? 21.141 16.406 6.734 1 74.81 202 LEU B CA 1
ATOM 3715 C C . LEU B 1 202 ? 22.188 15.672 5.91 1 74.81 202 LEU B C 1
ATOM 3717 O O . LEU B 1 202 ? 21.859 14.758 5.148 1 74.81 202 LEU B O 1
ATOM 3721 N N . GLN B 1 203 ? 23.391 15.984 6.086 1 71.94 203 GLN B N 1
ATOM 3722 C CA . GLN B 1 203 ? 24.484 15.633 5.195 1 71.94 203 GLN B CA 1
ATOM 3723 C C . GLN B 1 203 ? 24.641 14.125 5.07 1 71.94 203 GLN B C 1
ATOM 3725 O O . GLN B 1 203 ? 24.688 13.586 3.961 1 71.94 203 GLN B O 1
ATOM 3730 N N . PHE B 1 204 ? 24.656 13.539 6.184 1 67.62 204 PHE B N 1
ATOM 3731 C CA . PHE B 1 204 ? 24.906 12.102 6.168 1 67.62 204 PHE B CA 1
ATOM 3732 C C . PHE B 1 204 ? 23.797 11.375 5.418 1 67.62 204 PHE B C 1
ATOM 3734 O O . PHE B 1 204 ? 24.062 10.562 4.535 1 67.62 204 PHE B O 1
ATOM 3741 N N . ALA B 1 205 ? 22.672 11.703 5.75 1 69.88 205 ALA B N 1
ATOM 3742 C CA . ALA B 1 205 ? 21.516 11.055 5.141 1 69.88 205 ALA B CA 1
ATOM 3743 C C . ALA B 1 205 ? 21.453 11.352 3.645 1 69.88 205 ALA B C 1
ATOM 3745 O O . ALA B 1 205 ? 21.109 10.477 2.844 1 69.88 205 ALA B O 1
ATOM 3746 N N . THR B 1 206 ? 21.719 12.523 3.35 1 75 206 THR B N 1
ATOM 3747 C CA . THR B 1 206 ? 21.656 12.938 1.953 1 75 206 THR B CA 1
ATOM 3748 C C . THR B 1 206 ? 22.766 12.281 1.138 1 75 206 THR B C 1
ATOM 3750 O O . THR B 1 206 ? 22.547 11.859 0.003 1 75 206 THR B O 1
ATOM 3753 N N . GLN B 1 207 ? 23.906 12.164 1.7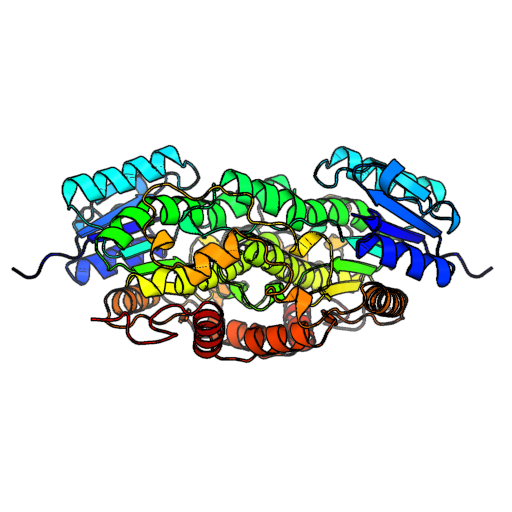13 1 70.94 207 GLN B N 1
ATOM 3754 C CA . GLN B 1 207 ? 25.016 11.5 1.034 1 70.94 207 GLN B CA 1
ATOM 3755 C C . GLN B 1 207 ? 24.703 10.023 0.804 1 70.94 207 GLN B C 1
ATOM 3757 O O . GLN B 1 207 ? 25.016 9.477 -0.257 1 70.94 207 GLN B O 1
ATOM 3762 N N . ALA B 1 208 ? 24.125 9.531 1.754 1 67.12 208 ALA B N 1
ATOM 3763 C CA . ALA B 1 208 ? 23.766 8.125 1.637 1 67.12 208 ALA B CA 1
ATOM 3764 C C . ALA B 1 208 ? 22.734 7.914 0.521 1 67.12 208 ALA B C 1
ATOM 3766 O O . ALA B 1 208 ? 22.766 6.895 -0.175 1 67.12 208 ALA B O 1
ATOM 3767 N N . LEU B 1 209 ? 21.953 8.82 0.415 1 71.06 209 LEU B N 1
ATOM 3768 C CA . LEU B 1 209 ? 20.906 8.766 -0.591 1 71.06 209 LEU B CA 1
ATOM 3769 C C . LEU B 1 209 ? 21.484 8.891 -1.996 1 71.06 209 LEU B C 1
ATOM 3771 O O . LEU B 1 209 ? 21.078 8.164 -2.906 1 71.06 209 LEU B O 1
ATOM 3775 N N . TYR B 1 210 ? 22.453 9.758 -2.127 1 69.31 210 TYR B N 1
ATOM 3776 C CA . TYR B 1 210 ? 22.891 10.109 -3.471 1 69.31 210 TYR B CA 1
ATOM 3777 C C . TYR B 1 210 ? 24.172 9.367 -3.844 1 69.31 210 TYR B C 1
ATOM 3779 O O . TYR B 1 210 ? 24.5 9.25 -5.023 1 69.31 210 TYR B O 1
ATOM 3787 N N . HIS B 1 211 ? 25 9.062 -2.988 1 61.75 211 HIS B N 1
ATOM 3788 C CA . HIS B 1 211 ? 26.297 8.484 -3.361 1 61.75 211 HIS B CA 1
ATOM 3789 C C . HIS B 1 211 ? 26.266 6.965 -3.201 1 61.75 211 HIS B C 1
ATOM 3791 O O . HIS B 1 211 ? 27.188 6.277 -3.674 1 61.75 211 HIS B O 1
ATOM 3797 N N . ASN B 1 212 ? 25.328 6.281 -3.555 1 52.81 212 ASN B N 1
ATOM 3798 C CA . ASN B 1 212 ? 25.219 4.828 -3.607 1 52.81 212 ASN B CA 1
ATOM 3799 C C . ASN B 1 212 ? 26.328 4.156 -2.793 1 52.81 212 ASN B C 1
ATOM 3801 O O . ASN B 1 212 ? 27.266 3.59 -3.359 1 52.81 212 ASN B O 1
ATOM 3805 N N . ASP B 1 213 ? 26.891 4.621 -1.838 1 43.56 213 ASP B N 1
ATOM 3806 C CA . ASP B 1 213 ? 28 3.83 -1.346 1 43.56 213 ASP B CA 1
ATOM 3807 C C . ASP B 1 213 ? 27.594 2.379 -1.113 1 43.56 213 ASP B C 1
ATOM 3809 O O . ASP B 1 213 ? 26.734 2.098 -0.271 1 43.56 213 ASP B O 1
ATOM 3813 N N . ALA B 1 214 ? 27.703 1.702 -2.129 1 45.16 214 ALA B N 1
ATOM 3814 C CA . ALA B 1 214 ? 27.609 0.245 -2.188 1 45.16 214 ALA B CA 1
ATOM 3815 C C . ALA B 1 214 ? 27.859 -0.374 -0.813 1 45.16 214 ALA B C 1
ATOM 3817 O O . ALA B 1 214 ? 27.203 -1.354 -0.443 1 45.16 214 ALA B O 1
ATOM 3818 N N . GLU B 1 215 ? 28.906 0.046 -0.283 1 42.97 215 GLU B N 1
ATOM 3819 C CA . GLU B 1 215 ? 29.453 -0.516 0.945 1 42.97 215 GLU B CA 1
ATOM 3820 C C . GLU B 1 215 ? 28.578 -0.194 2.146 1 42.97 215 GLU B C 1
ATOM 3822 O O . GLU B 1 215 ? 28.609 -0.902 3.156 1 42.97 215 GLU B O 1
ATOM 3827 N N . GLN B 1 216 ? 28.016 0.845 2.092 1 41.5 216 GLN B N 1
ATOM 3828 C CA . GLN B 1 216 ? 27.344 1.266 3.318 1 41.5 216 GLN B CA 1
ATOM 3829 C C . GLN B 1 216 ? 25.859 0.917 3.281 1 41.5 216 GLN B C 1
ATOM 3831 O O . GLN B 1 216 ? 25.141 1.124 4.262 1 41.5 216 GLN B O 1
ATOM 3836 N N . GLY B 1 217 ? 25.391 0.493 2.201 1 42.94 217 GLY B N 1
ATOM 3837 C CA . GLY B 1 217 ? 23.953 0.256 2.205 1 42.94 217 GLY B CA 1
ATOM 3838 C C . GLY B 1 217 ? 23.578 -1.112 2.738 1 42.94 217 GLY B C 1
ATOM 3839 O O . GLY B 1 217 ? 24.453 -1.946 2.996 1 42.94 217 GLY B O 1
ATOM 3840 N N . TRP B 1 218 ? 22.328 -1.236 3.23 1 44.47 218 TRP B N 1
ATOM 3841 C CA . TRP B 1 218 ? 21.812 -2.451 3.854 1 44.47 218 TRP B CA 1
ATOM 3842 C C . TRP B 1 218 ? 22.172 -3.682 3.027 1 44.47 218 TRP B C 1
ATOM 3844 O O . TRP B 1 218 ? 22.297 -4.785 3.566 1 44.47 218 TRP B O 1
ATOM 3854 N N . GLY B 1 219 ? 22.297 -3.51 1.772 1 46.78 219 GLY B N 1
ATOM 3855 C CA . GLY B 1 219 ? 22.578 -4.656 0.924 1 46.78 219 GLY B CA 1
ATOM 3856 C C . GLY B 1 219 ? 23.953 -5.246 1.156 1 46.78 219 GLY B C 1
ATOM 3857 O O . GLY B 1 219 ? 24.172 -6.441 0.946 1 46.78 219 GLY B O 1
ATOM 3858 N N . SER B 1 220 ? 24.844 -4.293 1.461 1 46.44 220 SER B N 1
ATOM 3859 C CA . SER B 1 220 ? 26.219 -4.77 1.61 1 46.44 220 SER B CA 1
ATOM 3860 C C . SER B 1 220 ? 26.391 -5.539 2.914 1 46.44 220 SER B C 1
ATOM 3862 O O . SER B 1 220 ? 27.328 -6.332 3.049 1 46.44 220 SER B O 1
ATOM 3864 N N . LEU B 1 221 ? 25.594 -5.148 3.82 1 45.81 221 LEU B N 1
ATOM 3865 C CA . LEU B 1 221 ? 25.906 -5.715 5.125 1 45.81 221 LEU B CA 1
ATOM 3866 C C . LEU B 1 221 ? 25.469 -7.168 5.215 1 45.81 221 LEU B C 1
ATOM 3868 O O . LEU B 1 221 ? 26.031 -7.957 5.973 1 45.81 221 LEU B O 1
ATOM 3872 N N . PHE B 1 222 ? 24.5 -7.516 4.477 1 49.22 222 PHE B N 1
ATOM 3873 C CA . PHE B 1 222 ? 24.062 -8.898 4.633 1 49.22 222 PHE B CA 1
ATOM 3874 C C . PHE B 1 222 ? 23.688 -9.5 3.285 1 49.22 222 PHE B C 1
ATOM 3876 O O . PHE B 1 222 ? 22.516 -9.594 2.941 1 49.22 222 PHE B O 1
ATOM 3883 N N . PRO B 1 223 ? 24.719 -9.789 2.479 1 54.53 223 PRO B N 1
ATOM 3884 C CA . PRO B 1 223 ? 24.453 -10.305 1.133 1 54.53 223 PRO B CA 1
ATOM 3885 C C . PRO B 1 223 ? 23.75 -11.656 1.146 1 54.53 223 PRO B C 1
ATOM 3887 O O . PRO B 1 223 ? 24.234 -12.609 1.752 1 54.53 223 PRO B O 1
ATOM 3890 N N . THR B 1 224 ? 22.453 -11.688 1.225 1 62.47 224 THR B N 1
ATOM 3891 C CA . THR B 1 224 ? 21.844 -12.984 0.957 1 62.47 224 THR B CA 1
ATOM 3892 C C . THR B 1 224 ? 21.938 -13.336 -0.524 1 62.47 224 THR B C 1
ATOM 3894 O O . THR B 1 224 ? 21.688 -12.492 -1.389 1 62.47 224 THR B O 1
ATOM 3897 N N . ASP B 1 225 ? 22.578 -14.586 -0.829 1 75.25 225 ASP B N 1
ATOM 3898 C CA . ASP B 1 225 ? 22.656 -15.125 -2.184 1 75.25 225 ASP B CA 1
ATOM 3899 C C . ASP B 1 225 ? 21.266 -15.242 -2.812 1 75.25 225 ASP B C 1
ATOM 3901 O O . ASP B 1 225 ? 20.422 -16 -2.328 1 75.25 225 ASP B O 1
ATOM 3905 N N . PRO B 1 226 ? 21 -14.484 -3.809 1 83 226 PRO B N 1
ATOM 3906 C CA . PRO B 1 226 ? 19.688 -14.531 -4.445 1 83 226 PRO B CA 1
ATOM 3907 C C . PRO B 1 226 ? 19.281 -15.938 -4.871 1 83 226 PRO B C 1
ATOM 3909 O O . PRO B 1 226 ? 18.094 -16.266 -4.887 1 83 226 PRO B O 1
ATOM 3912 N N . GLN B 1 227 ? 20.281 -16.766 -5.137 1 88.94 227 GLN B N 1
ATOM 3913 C CA . GLN B 1 227 ? 19.969 -18.125 -5.562 1 88.94 227 GLN B CA 1
ATOM 3914 C C . GLN B 1 227 ? 19.391 -18.938 -4.406 1 88.94 227 GLN B C 1
ATOM 3916 O O . GLN B 1 227 ? 18.516 -19.781 -4.613 1 88.94 227 GLN B O 1
ATOM 3921 N N . HIS B 1 228 ? 19.859 -18.672 -3.281 1 86.75 228 HIS B N 1
ATOM 3922 C CA . HIS B 1 228 ? 19.344 -19.375 -2.115 1 86.75 228 HIS B CA 1
ATOM 3923 C C . HIS B 1 228 ? 17.875 -19.031 -1.881 1 86.75 228 HIS B C 1
ATOM 3925 O O . HIS B 1 228 ? 17.047 -19.922 -1.637 1 86.75 228 HIS B O 1
ATOM 3931 N N . ILE B 1 229 ? 17.609 -17.812 -2.014 1 86.38 229 ILE B N 1
ATOM 3932 C CA . ILE B 1 229 ? 16.234 -17.359 -1.849 1 86.38 229 ILE B CA 1
ATOM 3933 C C . ILE B 1 229 ? 15.359 -17.953 -2.951 1 86.38 229 ILE B C 1
ATOM 3935 O O . ILE B 1 229 ? 14.266 -18.469 -2.684 1 86.38 229 ILE B O 1
ATOM 3939 N N . ALA B 1 230 ? 15.875 -17.922 -4.094 1 93.12 230 ALA B N 1
ATOM 3940 C CA . ALA B 1 230 ? 15.141 -18.438 -5.246 1 93.12 230 ALA B CA 1
ATOM 3941 C C . ALA B 1 230 ? 14.812 -19.922 -5.07 1 93.12 230 ALA B C 1
ATOM 3943 O O . ALA B 1 230 ? 13.695 -20.359 -5.355 1 93.12 230 ALA B O 1
ATOM 3944 N N . ASP B 1 231 ? 15.789 -20.672 -4.57 1 93.75 231 ASP B N 1
ATOM 3945 C CA . ASP B 1 231 ? 15.594 -22.109 -4.363 1 93.75 231 ASP B CA 1
ATOM 3946 C C . ASP B 1 231 ? 14.492 -22.359 -3.338 1 93.75 231 ASP B C 1
ATOM 3948 O O . ASP B 1 231 ? 13.648 -23.25 -3.533 1 93.75 231 ASP B O 1
ATOM 3952 N N . GLN B 1 232 ? 14.508 -21.578 -2.342 1 90.62 232 GLN B N 1
ATOM 3953 C CA . GLN B 1 232 ? 13.5 -21.75 -1.297 1 90.62 232 GLN B CA 1
ATOM 3954 C C . GLN B 1 232 ? 12.117 -21.359 -1.802 1 90.62 232 GLN B C 1
ATOM 3956 O O . GLN B 1 232 ? 11.141 -22.062 -1.542 1 90.62 232 GLN B O 1
ATOM 3961 N N . VAL B 1 233 ? 12.039 -20.312 -2.477 1 93.06 233 VAL B N 1
ATOM 3962 C CA . VAL B 1 233 ? 10.758 -19.828 -3 1 93.06 233 VAL B CA 1
ATOM 3963 C C . VAL B 1 233 ? 10.188 -20.859 -3.979 1 93.06 233 VAL B C 1
ATOM 3965 O O . VAL B 1 233 ? 9 -21.172 -3.93 1 93.06 233 VAL B O 1
ATOM 3968 N N . ALA B 1 234 ? 11.031 -21.391 -4.871 1 96.38 234 ALA B N 1
ATOM 3969 C CA . ALA B 1 234 ? 10.586 -22.406 -5.836 1 96.38 234 ALA B CA 1
ATOM 3970 C C . ALA B 1 234 ? 10.086 -23.656 -5.129 1 96.38 234 ALA B C 1
ATOM 3972 O O . ALA B 1 234 ? 9.023 -24.188 -5.461 1 96.38 234 ALA B O 1
ATOM 3973 N N . LYS B 1 235 ? 10.82 -24.078 -4.156 1 95.38 235 LYS B N 1
ATOM 3974 C CA . LYS B 1 235 ? 10.43 -25.25 -3.381 1 95.38 235 LYS B CA 1
ATOM 3975 C C . LYS B 1 235 ? 9.07 -25.047 -2.713 1 95.38 235 LYS B C 1
ATOM 3977 O O . LYS B 1 235 ? 8.203 -25.922 -2.775 1 95.38 235 LYS B O 1
ATOM 3982 N N . LEU B 1 236 ? 8.906 -23.922 -2.139 1 93.44 236 LEU B N 1
ATOM 3983 C CA . LEU B 1 236 ? 7.668 -23.609 -1.429 1 93.44 236 LEU B CA 1
ATOM 3984 C C . LEU B 1 236 ? 6.504 -23.484 -2.402 1 93.44 236 LEU B C 1
ATOM 3986 O O . LEU B 1 236 ? 5.402 -23.969 -2.133 1 93.44 236 LEU B O 1
ATOM 3990 N N . ALA B 1 237 ? 6.738 -22.797 -3.488 1 95.94 237 ALA B N 1
ATOM 3991 C CA . ALA B 1 237 ? 5.691 -22.578 -4.48 1 95.94 237 ALA B CA 1
ATOM 3992 C C . ALA B 1 237 ? 5.215 -23.891 -5.078 1 95.94 237 ALA B C 1
ATOM 3994 O O . ALA B 1 237 ? 4.055 -24.016 -5.48 1 95.94 237 ALA B O 1
ATOM 3995 N N . LEU B 1 238 ? 6.086 -24.906 -5.184 1 96.12 238 LEU B N 1
ATOM 3996 C CA . LEU B 1 238 ? 5.762 -26.188 -5.785 1 96.12 238 LEU B CA 1
ATOM 3997 C C . LEU B 1 238 ? 5.25 -27.172 -4.734 1 96.12 238 LEU B C 1
ATOM 3999 O O . LEU B 1 238 ? 4.785 -28.266 -5.066 1 96.12 238 LEU B O 1
ATOM 4003 N N . SER B 1 239 ? 5.258 -26.766 -3.494 1 93.88 239 SER B N 1
ATOM 4004 C CA . SER B 1 239 ? 4.805 -27.641 -2.42 1 93.88 239 SER B CA 1
ATOM 4005 C C . SER B 1 239 ? 3.281 -27.734 -2.393 1 93.88 239 SER B C 1
ATOM 4007 O O . SER B 1 239 ? 2.592 -26.969 -3.076 1 93.88 239 SER B O 1
ATOM 4009 N N . ARG B 1 240 ? 2.744 -28.625 -1.597 1 89.81 240 ARG B N 1
ATOM 4010 C CA . ARG B 1 240 ? 1.307 -28.844 -1.489 1 89.81 240 ARG B CA 1
ATOM 4011 C C . ARG B 1 240 ? 0.626 -27.688 -0.76 1 89.81 240 ARG B C 1
ATOM 4013 O O . ARG B 1 240 ? -0.536 -27.375 -1.03 1 89.81 240 ARG B O 1
ATOM 4020 N N . ARG B 1 241 ? 1.315 -27.109 0.174 1 87.94 241 ARG B N 1
ATOM 4021 C CA . ARG B 1 241 ? 0.752 -26.031 0.98 1 87.94 241 ARG B CA 1
ATOM 4022 C C . ARG B 1 241 ? 1.718 -24.859 1.071 1 87.94 241 ARG B C 1
ATOM 4024 O O . ARG B 1 241 ? 2.338 -24.641 2.113 1 87.94 241 ARG B O 1
ATOM 4031 N N . PRO B 1 242 ? 1.83 -24.109 0.038 1 90.44 242 PRO B N 1
ATOM 4032 C CA . PRO B 1 242 ? 2.691 -22.922 0.117 1 90.44 242 PRO B CA 1
ATOM 4033 C C . PRO B 1 242 ? 2.264 -21.953 1.214 1 90.44 242 PRO B C 1
ATOM 4035 O O . PRO B 1 242 ? 1.066 -21.781 1.468 1 90.44 242 PRO B O 1
ATOM 4038 N N . PRO B 1 243 ? 3.244 -21.359 1.877 1 85.31 243 PRO B N 1
ATOM 4039 C CA . PRO B 1 243 ? 2.891 -20.406 2.928 1 85.31 243 PRO B CA 1
ATOM 4040 C C . PRO B 1 243 ? 2.244 -19.125 2.379 1 85.31 243 PRO B C 1
ATOM 4042 O O . PRO B 1 243 ? 2.436 -18.797 1.207 1 85.31 243 PRO B O 1
ATOM 4045 N N . ARG B 1 244 ? 1.475 -18.5 3.289 1 82.31 244 ARG B N 1
ATOM 4046 C CA . ARG B 1 244 ? 0.833 -17.25 2.92 1 82.31 244 ARG B CA 1
ATOM 4047 C C . ARG B 1 244 ? 1.862 -16.141 2.754 1 82.31 244 ARG B C 1
ATOM 4049 O O . ARG B 1 244 ? 1.781 -15.344 1.813 1 82.31 244 ARG B O 1
ATOM 4056 N N . HIS B 1 245 ? 2.699 -16.094 3.732 1 82.5 245 HIS B N 1
ATOM 4057 C CA . HIS B 1 245 ? 3.814 -15.148 3.729 1 82.5 245 HIS B CA 1
ATOM 4058 C C . HIS B 1 245 ? 5.145 -15.867 3.924 1 82.5 245 HIS B C 1
ATOM 4060 O O . HIS B 1 245 ? 5.25 -16.766 4.762 1 82.5 245 HIS B O 1
ATOM 4066 N N . TYR B 1 246 ? 6.066 -15.547 3.088 1 83.19 246 TYR B N 1
ATOM 4067 C CA . TYR B 1 246 ? 7.426 -16.062 3.248 1 83.19 246 TYR B CA 1
ATOM 4068 C C . TYR B 1 246 ? 8.43 -14.914 3.318 1 83.19 246 TYR B C 1
ATOM 4070 O O . TYR B 1 246 ? 8.555 -14.133 2.375 1 83.19 246 TYR B O 1
ATOM 4078 N N . VAL B 1 247 ? 9.031 -14.734 4.434 1 76.31 247 VAL B N 1
ATOM 4079 C CA . VAL B 1 247 ? 10.062 -13.719 4.633 1 76.31 247 VAL B CA 1
ATOM 4080 C C . VAL B 1 247 ? 11.445 -14.344 4.469 1 76.31 247 VAL B C 1
ATOM 4082 O O . VAL B 1 247 ? 11.828 -15.227 5.238 1 76.31 247 VAL B O 1
ATOM 4085 N N . ALA B 1 248 ? 12.008 -13.961 3.418 1 71.5 248 ALA B N 1
ATOM 4086 C CA . ALA B 1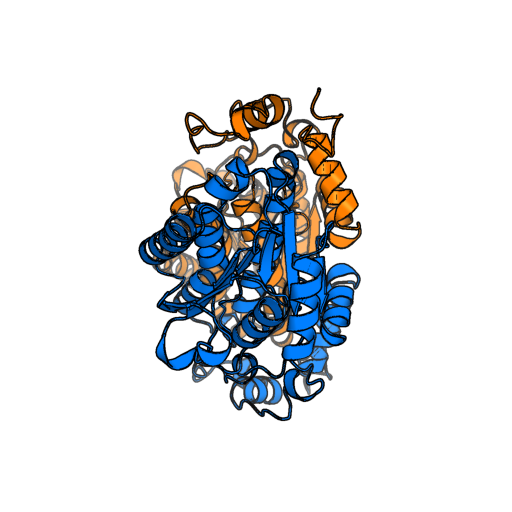 248 ? 13.305 -14.57 3.102 1 71.5 248 ALA B CA 1
ATOM 4087 C C . ALA B 1 248 ? 14.453 -13.68 3.566 1 71.5 248 ALA B C 1
ATOM 4089 O O . ALA B 1 248 ? 14.5 -12.492 3.232 1 71.5 248 ALA B O 1
ATOM 4090 N N . GLY B 1 249 ? 15.367 -14.203 4.355 1 63.75 249 GLY B N 1
ATOM 4091 C CA . GLY B 1 249 ? 16.562 -13.5 4.801 1 63.75 249 GLY B CA 1
ATOM 4092 C C . GLY B 1 249 ? 16.422 -12.922 6.195 1 63.75 249 GLY B C 1
ATOM 4093 O O . GLY B 1 249 ? 15.32 -12.547 6.617 1 63.75 249 GLY B O 1
ATOM 4094 N N . TRP B 1 250 ? 17.484 -12.93 6.855 1 51.62 250 TRP B N 1
ATOM 4095 C CA . TRP B 1 250 ? 17.5 -12.531 8.258 1 51.62 250 TRP B CA 1
ATOM 4096 C C . TRP B 1 250 ? 17.031 -11.086 8.422 1 51.62 250 TRP B C 1
ATOM 4098 O O . TRP B 1 250 ? 16.234 -10.789 9.312 1 51.62 250 TRP B O 1
ATOM 4108 N N . LEU B 1 251 ? 17.453 -10.297 7.551 1 53.38 251 LEU B N 1
ATOM 4109 C CA . LEU B 1 251 ? 17.094 -8.891 7.711 1 53.38 251 LEU B CA 1
ATOM 4110 C C . LEU B 1 251 ? 15.609 -8.672 7.43 1 53.38 251 LEU B C 1
ATOM 4112 O O . LEU B 1 251 ? 14.961 -7.863 8.102 1 53.38 251 LEU B O 1
ATOM 4116 N N . SER B 1 252 ? 15.102 -9.453 6.547 1 52.25 252 SER B N 1
ATOM 4117 C CA . SER B 1 252 ? 13.664 -9.391 6.309 1 52.25 252 SER B CA 1
ATOM 4118 C C . SER B 1 252 ? 12.875 -9.82 7.543 1 52.25 252 SER B C 1
ATOM 4120 O O . SER B 1 252 ? 11.828 -9.25 7.844 1 52.25 252 SER B O 1
ATOM 4122 N N . GLY B 1 253 ? 13.547 -10.719 8.125 1 50.91 253 GLY B N 1
ATOM 4123 C CA . GLY B 1 253 ? 12.93 -11.133 9.375 1 50.91 253 GLY B CA 1
ATOM 4124 C C . GLY B 1 253 ? 12.883 -10.039 10.414 1 50.91 253 GLY B C 1
ATOM 4125 O O . GLY B 1 253 ? 11.883 -9.875 11.117 1 50.91 253 GLY B O 1
ATOM 4126 N N . VAL B 1 254 ? 13.922 -9.289 10.453 1 51.53 254 VAL B N 1
ATOM 4127 C CA . VAL B 1 254 ? 13.984 -8.195 11.414 1 51.53 254 VAL B CA 1
ATOM 4128 C C . VAL B 1 254 ? 12.953 -7.129 11.047 1 51.53 254 VAL B C 1
ATOM 4130 O O . VAL B 1 254 ? 12.211 -6.656 11.906 1 51.53 254 VAL B O 1
ATOM 4133 N N . LEU B 1 255 ? 12.953 -6.824 9.805 1 52.5 255 LEU B N 1
ATOM 4134 C CA . LEU B 1 255 ? 12.023 -5.789 9.375 1 52.5 255 LEU B CA 1
ATOM 4135 C C . LEU B 1 255 ? 10.578 -6.246 9.555 1 52.5 255 LEU B C 1
ATOM 4137 O O . LEU B 1 255 ? 9.711 -5.449 9.922 1 52.5 255 LEU B O 1
ATOM 4141 N N . TYR B 1 256 ? 10.469 -7.457 9.25 1 52.12 256 TYR B N 1
ATOM 4142 C CA . TYR B 1 256 ? 9.156 -8.062 9.477 1 52.12 256 TYR B CA 1
ATOM 4143 C C . TYR B 1 256 ? 8.758 -7.941 10.945 1 52.12 256 TYR B C 1
ATOM 4145 O O . TYR B 1 256 ? 7.637 -7.52 11.258 1 52.12 256 TYR B O 1
ATOM 4153 N N . CYS B 1 257 ? 9.75 -8.281 11.75 1 50.62 257 CYS B N 1
ATOM 4154 C CA . CYS B 1 257 ? 9.484 -8.227 13.188 1 50.62 257 CYS B CA 1
ATOM 4155 C C . CYS B 1 257 ? 9.25 -6.789 13.641 1 50.62 257 CYS B C 1
ATOM 4157 O O . CYS B 1 257 ? 8.344 -6.527 14.43 1 50.62 257 CYS B O 1
ATOM 4159 N N . LEU B 1 258 ? 10.047 -5.953 13.109 1 50.59 258 LEU B N 1
ATOM 4160 C CA . LEU B 1 258 ? 9.922 -4.547 13.477 1 50.59 258 LEU B CA 1
ATOM 4161 C C . LEU B 1 258 ? 8.586 -3.982 13 1 50.59 258 LEU B C 1
ATOM 4163 O O . LEU B 1 258 ? 7.918 -3.252 13.742 1 50.59 258 LEU B O 1
ATOM 4167 N N . GLY B 1 259 ? 8.219 -4.309 11.852 1 48.91 259 GLY B N 1
ATOM 4168 C CA . GLY B 1 259 ? 7.004 -3.758 11.273 1 48.91 259 GLY B CA 1
ATOM 4169 C C . GLY B 1 259 ? 5.738 -4.336 11.891 1 48.91 259 GLY B C 1
ATOM 4170 O O . GLY B 1 259 ? 4.758 -3.617 12.086 1 48.91 259 GLY B O 1
ATOM 4171 N N . CYS B 1 260 ? 5.82 -5.574 12.133 1 50.97 260 CYS B N 1
ATOM 4172 C CA . CYS B 1 260 ? 4.617 -6.262 12.586 1 50.97 260 CYS B CA 1
ATOM 4173 C C . CYS B 1 260 ? 4.488 -6.188 14.102 1 50.97 260 CYS B C 1
ATOM 4175 O O . CYS B 1 260 ? 3.375 -6.176 14.633 1 50.97 260 CYS B O 1
ATOM 4177 N N . TYR B 1 261 ? 5.75 -6.117 14.641 1 47.31 261 TYR B N 1
ATOM 4178 C CA . TYR B 1 261 ? 5.648 -6.398 16.062 1 47.31 261 TYR B CA 1
ATOM 4179 C C . TYR B 1 261 ? 6.148 -5.219 16.891 1 47.31 261 TYR B C 1
ATOM 4181 O O . TYR B 1 261 ? 5.84 -5.109 18.078 1 47.31 261 TYR B O 1
ATOM 4189 N N . MET B 1 262 ? 6.871 -4.402 16.297 1 48.69 262 MET B N 1
ATOM 4190 C CA . MET B 1 262 ? 7.445 -3.357 17.141 1 48.69 262 MET B CA 1
ATOM 4191 C C . MET B 1 262 ? 6.594 -2.094 17.094 1 48.69 262 MET B C 1
ATOM 4193 O O . MET B 1 262 ? 6.012 -1.769 16.047 1 48.69 262 MET B O 1
ATOM 4197 N N . PRO B 1 263 ? 6.523 -1.539 18.266 1 50.53 263 PRO B N 1
ATOM 4198 C CA . PRO B 1 263 ? 5.867 -0.23 18.281 1 50.53 263 PRO B CA 1
ATOM 4199 C C . PRO B 1 263 ? 6.473 0.75 17.281 1 50.53 263 PRO B C 1
ATOM 4201 O O . PRO B 1 263 ? 7.676 0.695 17.016 1 50.53 263 PRO B O 1
ATOM 4204 N N . CYS B 1 264 ? 5.699 1.461 16.703 1 51.75 264 CYS B N 1
ATOM 4205 C CA . CYS B 1 264 ? 6.07 2.42 15.664 1 51.75 264 CYS B CA 1
ATOM 4206 C C . CYS B 1 264 ? 7.25 3.273 16.109 1 51.75 264 CYS B C 1
ATOM 4208 O O . CYS B 1 264 ? 8.117 3.619 15.297 1 51.75 264 CYS B O 1
ATOM 4210 N N . TRP B 1 265 ? 7.293 3.562 17.344 1 56.88 265 TRP B N 1
ATOM 4211 C CA . TRP B 1 265 ? 8.352 4.449 17.828 1 56.88 265 TRP B CA 1
ATOM 4212 C C . TRP B 1 265 ? 9.719 3.783 17.703 1 56.88 265 TRP B C 1
ATOM 4214 O O . TRP B 1 265 ? 10.727 4.453 17.5 1 56.88 265 TRP B O 1
ATOM 4224 N N . VAL B 1 266 ? 9.727 2.473 17.875 1 54.53 266 VAL B N 1
ATOM 4225 C CA . VAL B 1 266 ? 10.992 1.751 17.766 1 54.53 266 VAL B CA 1
ATOM 4226 C C . VAL B 1 266 ? 11.469 1.777 16.312 1 54.53 266 VAL B C 1
ATOM 4228 O O . VAL B 1 266 ? 12.656 1.967 16.047 1 54.53 266 VAL B O 1
ATOM 4231 N N . VAL B 1 267 ? 10.492 1.657 15.492 1 54.44 267 VAL B N 1
ATOM 4232 C CA . VAL B 1 267 ? 10.828 1.694 14.07 1 54.44 267 VAL B CA 1
ATOM 4233 C C . VAL B 1 267 ? 11.367 3.074 13.703 1 54.44 267 VAL B C 1
ATOM 4235 O O . VAL B 1 267 ? 12.367 3.184 12.992 1 54.44 267 VAL B O 1
ATOM 4238 N N . ASP B 1 268 ? 10.711 4.055 14.211 1 55.34 268 ASP B N 1
ATOM 4239 C CA . ASP B 1 268 ? 11.172 5.418 13.969 1 55.34 268 ASP B CA 1
ATOM 4240 C C . ASP B 1 268 ? 12.586 5.621 14.516 1 55.34 268 ASP B C 1
ATOM 4242 O O . ASP B 1 268 ? 13.414 6.273 13.875 1 55.34 268 ASP B O 1
ATOM 4246 N N . LEU B 1 269 ? 12.805 5.094 15.664 1 56.44 269 LEU B N 1
ATOM 4247 C CA . LEU B 1 269 ? 14.109 5.234 16.312 1 56.44 269 LEU B CA 1
ATOM 4248 C C . LEU B 1 269 ? 15.195 4.547 15.484 1 56.44 269 LEU B C 1
ATOM 4250 O O . LEU B 1 269 ? 16.266 5.113 15.273 1 56.44 269 LEU B O 1
ATOM 4254 N N . VAL B 1 270 ? 14.898 3.375 15.062 1 57.34 270 VAL B N 1
ATOM 4255 C CA . VAL B 1 270 ? 15.883 2.59 14.328 1 57.34 270 VAL B CA 1
ATOM 4256 C C . VAL B 1 270 ? 16.219 3.285 13.016 1 57.34 270 VAL B C 1
ATOM 4258 O O . VAL B 1 270 ? 17.406 3.424 12.664 1 57.34 270 VAL B O 1
ATOM 4261 N N . GLN B 1 271 ? 15.266 3.707 12.438 1 59.28 271 GLN B N 1
ATOM 4262 C CA . GLN B 1 271 ? 15.508 4.367 11.164 1 59.28 271 GLN B CA 1
ATOM 4263 C C . GLN B 1 271 ? 16.141 5.742 11.367 1 59.28 271 GLN B C 1
ATOM 4265 O O . GLN B 1 271 ? 16.984 6.16 10.578 1 59.28 271 GLN B O 1
ATOM 4270 N N . GLY B 1 272 ? 15.609 6.484 12.32 1 54.09 272 GLY B N 1
ATOM 4271 C CA . GLY B 1 272 ? 16.234 7.75 12.656 1 54.09 272 GLY B CA 1
ATOM 4272 C C . GLY B 1 272 ? 17.719 7.621 12.969 1 54.09 272 GLY B C 1
ATOM 4273 O O . GLY B 1 272 ? 18.531 8.445 12.539 1 54.09 272 GLY B O 1
ATOM 4274 N N . PHE B 1 273 ? 17.984 6.531 13.711 1 56.22 273 PHE B N 1
ATOM 4275 C CA . PHE B 1 273 ? 19.375 6.277 14.047 1 56.22 273 PHE B CA 1
ATOM 4276 C C . PHE B 1 273 ? 20.172 5.898 12.812 1 56.22 273 PHE B C 1
ATOM 4278 O O . PHE B 1 273 ? 21.297 6.355 12.633 1 56.22 273 PHE B O 1
ATOM 4285 N N . ARG B 1 274 ? 19.562 5.082 12.055 1 57.47 274 ARG B N 1
ATOM 4286 C CA . ARG B 1 274 ? 20.219 4.625 10.836 1 57.47 274 ARG B CA 1
ATOM 4287 C C . ARG B 1 274 ? 20.578 5.797 9.93 1 57.47 274 ARG B C 1
ATOM 4289 O O . ARG B 1 274 ? 21.641 5.816 9.312 1 57.47 274 ARG B O 1
ATOM 4296 N N . LEU B 1 275 ? 19.703 6.711 10.031 1 55.97 275 LEU B N 1
ATOM 4297 C CA . LEU B 1 275 ? 19.891 7.852 9.133 1 55.97 275 LEU B CA 1
ATOM 4298 C C . LEU B 1 275 ? 20.5 9.031 9.883 1 55.97 275 LEU B C 1
ATOM 4300 O O . LEU B 1 275 ? 20.734 10.094 9.297 1 55.97 275 LEU B O 1
ATOM 4304 N N . ARG B 1 276 ? 20.734 8.789 11.18 1 57.38 276 ARG B N 1
ATOM 4305 C CA . ARG B 1 276 ? 21.312 9.812 12.047 1 57.38 276 ARG B CA 1
ATOM 4306 C C . ARG B 1 276 ? 20.484 11.094 12.008 1 57.38 276 ARG B C 1
ATOM 4308 O O . ARG B 1 276 ? 21.031 12.188 11.82 1 57.38 276 ARG B O 1
ATOM 4315 N N . LEU B 1 277 ? 19.188 10.883 12.008 1 54.72 277 LEU B N 1
ATOM 4316 C CA . LEU B 1 277 ? 18.266 12.016 11.953 1 54.72 277 LEU B CA 1
ATOM 4317 C C . LEU B 1 277 ? 17.969 12.531 13.359 1 54.72 277 LEU B C 1
ATOM 4319 O O . LEU B 1 277 ? 17.672 11.742 14.258 1 54.72 277 LEU B O 1
ATOM 4323 N N . PRO B 1 278 ? 18.172 13.875 13.68 1 58.88 278 PRO B N 1
ATOM 4324 C CA . PRO B 1 278 ? 17.547 14.406 14.898 1 58.88 278 PRO B CA 1
ATOM 4325 C C . PRO B 1 278 ? 16.031 14.32 14.875 1 58.88 278 PRO B C 1
ATOM 4327 O O . PRO B 1 278 ? 15.422 14.398 13.797 1 58.88 278 PRO B O 1
ATOM 4330 N N . PRO B 1 279 ? 15.398 14.102 15.891 1 52.16 279 PRO B N 1
ATOM 4331 C CA . PRO B 1 279 ? 15.906 13.953 17.266 1 52.16 279 PRO B CA 1
ATOM 4332 C C . PRO B 1 279 ? 16.312 12.516 17.578 1 52.16 279 PRO B C 1
ATOM 4334 O O . PRO B 1 279 ? 16.641 12.211 18.734 1 52.16 279 PRO B O 1
ATOM 4337 N N . TYR B 1 280 ? 16.188 11.75 16.594 1 44.31 280 TYR B N 1
ATOM 4338 C CA . TYR B 1 280 ? 16.422 10.352 16.922 1 44.31 280 TYR B CA 1
ATOM 4339 C C . TYR B 1 280 ? 17.891 10.109 17.281 1 44.31 280 TYR B C 1
ATOM 4341 O O . TYR B 1 280 ? 18.188 9.234 18.094 1 44.31 280 TYR B O 1
ATOM 4349 N N . PHE B 1 281 ? 18.672 10.742 16.438 1 46.62 281 PHE B N 1
ATOM 4350 C CA . PHE B 1 281 ? 20.109 10.664 16.656 1 46.62 281 PHE B CA 1
ATOM 4351 C C . PHE B 1 281 ? 20.672 12.016 17.078 1 46.62 281 PHE B C 1
ATOM 4353 O O . PHE B 1 281 ? 20.625 12.984 16.312 1 46.62 281 PHE B O 1
ATOM 4360 N N . GLY B 1 282 ? 21.25 12.227 18.188 1 48.12 282 GLY B N 1
ATOM 4361 C CA . GLY B 1 282 ? 22.016 13.367 18.672 1 48.12 282 GLY B CA 1
ATOM 4362 C C . GLY B 1 282 ? 21.203 14.648 18.734 1 48.12 282 GLY B C 1
ATOM 4363 O O . GLY B 1 282 ? 20.047 14.68 18.297 1 48.12 282 GLY B O 1
ATOM 4364 N N . ARG B 1 283 ? 21.297 15.602 19.812 1 39.53 283 ARG B N 1
ATOM 4365 C CA . ARG B 1 283 ? 20.812 16.969 19.859 1 39.53 283 ARG B CA 1
ATOM 4366 C C . ARG B 1 283 ? 21.156 17.719 18.578 1 39.53 283 ARG B C 1
ATOM 4368 O O . ARG B 1 283 ? 22.234 17.531 18.016 1 39.53 283 ARG B O 1
ATOM 4375 N N . ILE B 1 284 ? 20.125 18.016 17.516 1 34.12 284 ILE B N 1
ATOM 4376 C CA . ILE B 1 284 ? 20.594 19.062 16.625 1 34.12 284 ILE B CA 1
ATOM 4377 C C . ILE B 1 284 ? 21.656 19.906 17.344 1 34.12 284 ILE B C 1
ATOM 4379 O O . ILE B 1 284 ? 21.438 20.344 18.484 1 34.12 284 ILE B O 1
ATOM 4383 N N . ASN B 1 285 ? 22.891 19.891 17.156 1 25.08 285 ASN B N 1
ATOM 4384 C CA . ASN B 1 285 ? 23.766 20.891 17.75 1 25.08 285 ASN B CA 1
ATOM 4385 C C . ASN B 1 285 ? 23.078 22.25 17.859 1 25.08 285 ASN B C 1
ATOM 4387 O O . ASN B 1 285 ? 22.484 22.734 16.891 1 25.08 285 ASN B O 1
ATOM 4391 N N . SER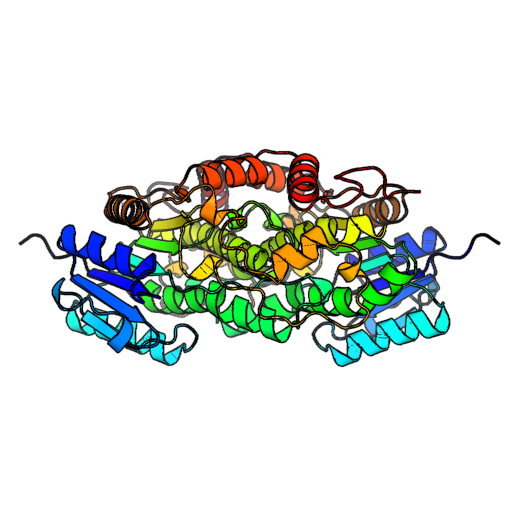 B 1 286 ? 22.797 22.906 19.109 1 25.41 286 SER B N 1
ATOM 4392 C CA . SER B 1 286 ? 23.031 24.312 19.453 1 25.41 286 SER B CA 1
ATOM 4393 C C . SER B 1 286 ? 24.172 24.891 18.625 1 25.41 286 SER B C 1
ATOM 4395 O O . SER B 1 286 ? 25.203 24.25 18.438 1 25.41 286 SER B O 1
#

Solvent-accessible surface area (backbone atoms only — not comparable to full-atom values): 28172 Å² total; per-residue (Å²): 125,87,78,67,47,29,34,40,36,31,36,14,38,62,78,33,53,30,30,30,32,50,53,35,35,29,74,75,58,32,47,33,38,38,20,15,73,48,48,86,48,35,81,42,59,91,64,65,33,46,75,38,68,35,52,60,73,35,61,68,53,44,44,50,54,51,48,51,47,32,72,75,65,72,48,58,41,33,39,36,40,48,42,65,75,72,54,39,32,56,60,72,73,46,58,64,69,58,41,50,51,47,33,37,42,44,29,48,20,46,51,50,48,49,41,60,48,41,63,61,20,52,72,68,42,35,30,31,41,34,42,56,47,28,22,36,37,42,29,45,37,67,44,20,22,56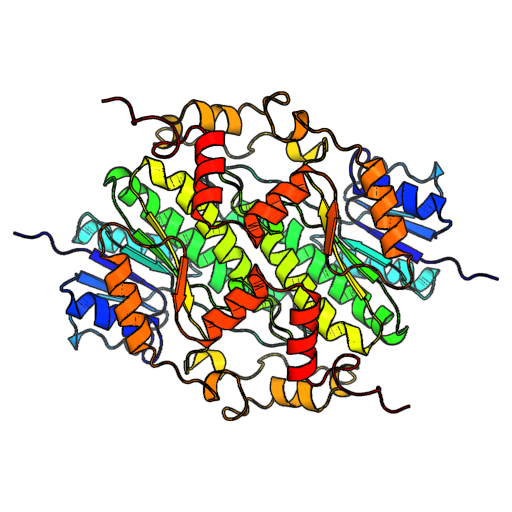,40,13,12,26,20,16,19,38,50,21,31,43,52,11,45,26,58,68,33,38,62,40,46,25,45,39,26,35,32,16,46,24,55,38,62,32,73,63,74,57,54,43,33,80,60,74,83,62,87,86,44,75,60,62,74,41,49,68,43,44,44,55,46,57,55,39,50,58,75,73,35,72,30,50,74,45,62,42,61,47,52,61,51,18,41,50,51,42,54,36,63,72,40,95,72,52,53,59,66,44,67,37,52,71,61,8,45,48,32,34,43,40,38,40,66,39,58,66,66,56,50,45,38,52,48,21,43,72,42,55,31,30,73,57,29,60,78,66,81,125,125,86,79,67,48,28,35,40,36,31,37,14,38,61,78,33,53,30,29,30,31,50,52,36,36,29,74,74,57,31,46,33,38,41,21,15,72,48,49,84,48,36,80,43,59,91,64,64,33,46,75,39,68,35,52,60,73,34,61,69,52,43,43,50,53,52,46,50,46,34,71,76,65,71,47,59,41,33,39,36,42,48,42,67,75,73,54,39,33,55,61,70,72,46,58,63,68,58,41,50,51,46,33,36,42,44,27,50,20,43,52,51,47,48,41,59,47,41,62,59,19,50,73,68,43,34,28,30,40,34,42,55,48,28,22,35,36,44,29,46,37,67,45,19,22,55,40,13,13,25,21,16,19,40,49,20,31,42,52,10,46,26,56,66,34,37,60,39,48,26,45,37,27,37,31,16,46,23,53,37,63,32,72,63,74,58,55,43,32,80,60,72,83,62,88,85,42,76,59,62,74,41,50,68,43,44,45,57,46,57,57,39,50,58,75,75,35,72,29,51,74,47,62,43,60,49,52,60,50,17,41,51,49,41,52,37,63,71,41,95,73,52,53,58,66,45,66,37,51,70,61,9,43,48,33,36,44,39,37,41,66,38,56,64,66,57,51,45,38,52,49,21,44,73,42,55,31,30,74,56,28,60,76,70,79,128

Radius of gyration: 23.52 Å; Cα contacts (8 Å, |Δi|>4): 1262; chains: 2; bounding box: 57×77×47 Å

InterPro domains:
  IPR002347 Short-chain dehydrogenase/reductase SDR [PF00106] (5-186)
  IPR002347 Short-chain dehydrogenase/reductase SDR [PR00080] (74-85)
  IPR002347 Short-chain dehydrogenase/reductase SDR [PR00080] (127-135)
  IPR002347 Short-chain dehydrogenase/reductase SDR [PR00080] (147-166)
  IPR002347 Short-chain dehydrogenase/reductase SDR [PR00081] (7-24)
  IPR002347 Short-chain dehydrogenase/reductase SDR [PR00081] (74-85)
  IPR002347 Short-chain dehydrogenase/reductase SDR [PR00081] (121-137)
  IPR002347 Short-chain dehydrogenase/reductase SDR [PR00081] (147-166)
  IPR002347 Short-chain dehydrogenase/reductase SDR [PR00081] (168-185)
  IPR020904 Short-chain dehydrogenase/reductase, conserved site [PS00061] (134-162)
  IPR036291 NAD(P)-binding domain superfamily [SSF51735] (3-275)

Sequence (572 aa):
MVQQRVVLVTGCTEGGLGHCLCKAFARYGCKVYATGRCKDAIKLESYGCVELELDVTDAAATRRVVQQALQECGRIDVVVNNAGALLKSWTTECPVAEARQLMEVNFFAQWEMNNAVAPAMLQQGTGVIVNIGSATSYCAVAQAAAYSASKFAVRAYSDSLRIEMAPFGVKVMHVAPGFMSTRLFHKPCSVKPQQGSLFNQLQFATQALYHNDAEQGWGSLFPTDPQHIADQVAKLALSRRPPRHYVAGWLSGVLYCLGCYMPCWVVDLVQGFRLRLPPYFGRINSMVQQRVVLVTGCTEGGLGHCLCKAFARYGCKVYATGRCKDAIKLESYGCVELELDVTDAAATRRVVQQALQECGRIDVVVNNAGALLKSWTTECPVAEARQLMEVNFFAQWEMNNAVAPAMLQQGTGVIVNIGSATSYCAVAQAAAYSASKFAVRAYSDSLRIEMAPFGVKVMHVAPGFMSTRLFHKPCSVKPQQGSLFNQLQFATQALYHNDAEQGWGSLFPTDPQHIADQVAKLALSRRPPRHYVAGWLSGVLYCLGCYMPCWVVDLVQGFRLRLPPYFGRINS

Secondary structure (DSSP, 8-state):
--PPPEEEES---TTSHHHHHHHHHHHTT-EEEEEES-GGGT--GGGTPEEEE--TT-HHHHHHHHHHHHHHHS---EEEE---------GGGS-HHHHHHHHIIIIIHHHHHHHHHHHHHHHHT-EEEEEE--GGGTS--TT-HHHHHHHHHHHHHHHHHHHHHGGGTEEEEEEEE--B--GGGGPPP-SPPPTT-GGGG-HHHHHHHHS--TTTSHHHHS-B-HHHHHHHHHHHHHSSS--SEEEESHHHHHHHHHHHHS-HHHHHHHHHHHTT-TTTSS----/--PPPEEEES---TTSHHHHHHHHHHHTT-EEEEEES-GGGT--GGGTPEEEE--TT-HHHHHHHHHHHHHHHS---EEEE---------GGGS-HHHHHHHHIIIIIHHHHHHHHHHHHHHHHT-EEEEEE--GGGTS--TT-HHHHHHHHHHHHHHHHHHHHHGGGTEEEEEEEE--B--GGGGPPP-SPPPTT-GGGG-HHHHHHHHS--TTTSHHHHS-B-HHHHHHHHHHHHHSSS--SEEEESHHHHHHHHHHHHS-HHHHHHHHHHHTT-TTTSS----

Organism: Tetradesmus obliquus (NCBI:txid3088)